Protein AF-0000000085120910 (afdb_homodimer)

InterPro domains:
  IPR002933 Peptidase M20 [PF01546] (67-345)
  IPR010175 [LysW]-lysine/[LysW]-ornithine hydrolase [MF_01120] (9-348)
  IPR010175 [LysW]-lysine/[LysW]-ornithine hydrolase [TIGR01902] (14-349)
  IPR011650 Peptidase M20, dimerisation domain [PF07687] (157-249)
  IPR036264 Bacterial exopeptidase dimerisation domain [SSF55031] (159-253)
  IPR050072 Peptidase M20A family, bacterial cell wall biosynthesis [PTHR43808] (8-349)

Nearest PDB structures (foldseek):
  5xoy-assembly1_B-2  TM=9.278E-01  e=2.237E-38  Thermus thermophilus HB27
  5xoy-assembly1_A-2  TM=8.920E-01  e=1.600E-37  Thermus thermophilus HB27
  4q7a-assembly1_D-2  TM=8.945E-01  e=6.447E-36  Sphaerobacter thermophilus DSM 20745
  4q7a-assembly1_A  TM=8.247E-01  e=3.552E-36  Sphaerobacter thermophilus DSM 20745
  7lji-assembly1_B-2  TM=8.321E-01  e=4.551E-25  Sphingomonas sp. KT-1

Organism: Pyrolobus fumarii (strain DSM 11204 / 1A) (NCBI:txid694429)

Secondary structure (DSSP, 8-state):
---PPPPHHHHHHHHHHHHHS--BTT-GGGGHHHHHHHHHHTT-EEEE-TTS-EEEEE-SSSSEEEEEEE--B-S-----EEETTEEESTTIIIIIHHHHHHHHHHHH--SSSEEEEEEES-TTTT-HHHHHHHHHT---SEEEEE--STTTEEEEEE-EE--EEEEEE--B-BTT-GGG-B-HHHHHHHHHHHHHHH---STTS-EEEEEEEEE-S-TTB--SEEEEEEEEEE-TT--HHHHHHHHHTT--TTEEEEE---B--EE--TTSHHHHHHHHHHHHTT---EEEEESS--THHHHTTT-SEEEEE-SS-GGGTTSTT-EEEHHHHHHHHHHHHHHHHHHHHHHHHHHHHH-/---PPPPHHHHHHHHHHHHHS--BTT-GGGGHHHHHHHHHHTT-EEEE-TTS-EEEEE-SSSSEEEEEEE--B-S-----EEETTEEESTTIIIIIHHHHHHHHHHHH--SSSEEEEEEES-TTTT-HHHHHHHHHT---SEEEEE--STTTEEEEEE-EE--EEEEEE--B-BTT-GGG-B-HHHHHHHHHHHHHHH---STTS-EEEEEEEEE-S-TTB--SEEEEEEEEEE-TT--HHHHHHHHHTT--TTEEEEE---B--EE--TTSHHHHHHHHHHHHTT---EEEEESS--THHHHTTT-SEEEEE-SS-GGGTTSTT-EEEHHHHHHHHHHHHHHHHHHHHHHHHHHHHH-

Structure (mmCIF, N/CA/C/O backbone):
data_AF-0000000085120910-model_v1
#
loop_
_entity.id
_entity.type
_entity.pdbx_description
1 polymer Putative
#
loop_
_atom_site.group_PDB
_atom_site.id
_atom_site.type_symbol
_atom_site.label_atom_id
_atom_site.label_alt_id
_atom_site.label_comp_id
_atom_site.label_asym_id
_atom_site.label_entity_id
_atom_site.label_seq_id
_atom_site.pdbx_PDB_ins_code
_atom_site.Cartn_x
_atom_site.Cartn_y
_atom_site.Cartn_z
_atom_site.occupancy
_atom_site.B_iso_or_equiv
_atom_site.auth_seq_id
_atom_site.auth_comp_id
_atom_site.auth_asym_id
_atom_site.auth_atom_id
_atom_site.pdbx_PDB_model_num
ATOM 1 N N . MET A 1 1 ? 1.764 51.719 32.688 1 37.03 1 MET A N 1
ATOM 2 C CA . MET A 1 1 ? 3.209 51.531 32.562 1 37.03 1 MET A CA 1
ATOM 3 C C . MET A 1 1 ? 3.551 50.188 31.906 1 37.03 1 MET A C 1
ATOM 5 O O . MET A 1 1 ? 3.109 49.156 32.375 1 37.03 1 MET A O 1
ATOM 9 N N . GLU A 1 2 ? 3.812 50.156 30.609 1 49.56 2 GLU A N 1
ATOM 10 C CA . GLU A 1 2 ? 4.207 48.969 29.875 1 49.56 2 GLU A CA 1
ATOM 11 C C . GLU A 1 2 ? 5.336 48.219 30.594 1 49.56 2 GLU A C 1
ATOM 13 O O . GLU A 1 2 ? 6.305 48.844 31.031 1 49.56 2 GLU A O 1
ATOM 18 N N . ALA A 1 3 ? 4.969 47.125 31.328 1 63.88 3 ALA A N 1
ATOM 19 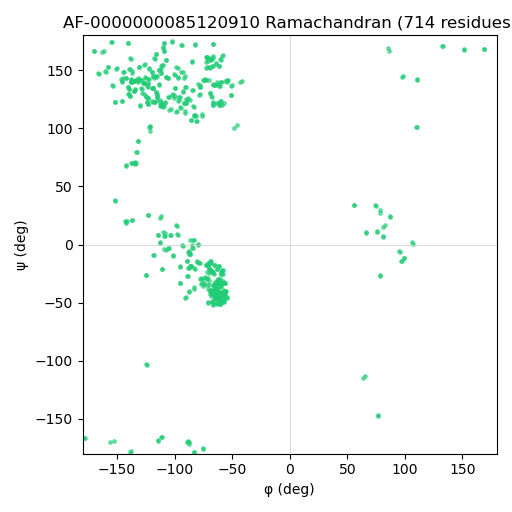C CA . ALA A 1 3 ? 6 46.312 31.984 1 63.88 3 ALA A CA 1
ATOM 20 C C . ALA A 1 3 ? 7.211 46.125 31.062 1 63.88 3 ALA A C 1
ATOM 22 O O . ALA A 1 3 ? 7.09 46.219 29.844 1 63.88 3 ALA A O 1
ATOM 23 N N . ARG A 1 4 ? 8.328 46.156 31.5 1 81.31 4 ARG A N 1
ATOM 24 C CA . ARG A 1 4 ? 9.617 46.062 30.828 1 81.31 4 ARG A CA 1
ATOM 25 C C . ARG A 1 4 ? 9.742 44.75 30.047 1 81.31 4 ARG A C 1
ATOM 27 O O . ARG A 1 4 ? 9.453 43.688 30.594 1 81.31 4 ARG A O 1
ATOM 34 N N . LEU A 1 5 ? 9.93 44.906 28.766 1 91.5 5 LEU A N 1
ATOM 35 C CA . LEU A 1 5 ? 10.203 43.75 27.906 1 91.5 5 LEU A CA 1
ATOM 36 C C . LEU A 1 5 ? 11.375 42.938 28.438 1 91.5 5 LEU A C 1
ATOM 38 O O . LEU A 1 5 ? 12.336 43.5 28.969 1 91.5 5 LEU A O 1
ATOM 42 N N . PRO A 1 6 ? 11.273 41.688 28.344 1 94.56 6 PRO A N 1
ATOM 43 C CA . PRO A 1 6 ? 12.406 40.875 28.781 1 94.56 6 PRO A CA 1
ATOM 44 C C . PRO A 1 6 ? 13.656 41.094 27.938 1 94.56 6 PRO A C 1
ATOM 46 O O . PRO A 1 6 ? 13.562 41.5 26.766 1 94.56 6 PRO A O 1
ATOM 49 N N . SER A 1 7 ? 14.828 40.812 28.547 1 96.44 7 SER A N 1
ATOM 50 C CA . SER A 1 7 ? 16.078 40.875 27.781 1 96.44 7 SER A CA 1
ATOM 51 C C . SER A 1 7 ? 16.188 39.719 26.812 1 96.44 7 SER A C 1
ATOM 53 O O . SER A 1 7 ? 15.477 38.719 26.953 1 96.44 7 SER A O 1
ATOM 55 N N . LEU A 1 8 ? 17.047 39.875 25.844 1 97.62 8 LEU A N 1
ATOM 56 C CA . LEU A 1 8 ? 17.266 38.781 24.891 1 97.62 8 LEU A CA 1
ATOM 57 C C . LEU A 1 8 ? 17.75 37.531 25.594 1 97.62 8 LEU A C 1
ATOM 59 O O . LEU A 1 8 ? 17.375 36.406 25.219 1 97.62 8 LEU A O 1
ATOM 63 N N . GLU A 1 9 ? 18.547 37.719 26.625 1 97.62 9 GLU A N 1
ATOM 64 C CA . GLU A 1 9 ? 19.062 36.594 27.391 1 97.62 9 GLU A CA 1
ATOM 65 C C . GLU A 1 9 ? 17.922 35.844 28.094 1 97.62 9 GLU A C 1
ATOM 67 O O . GLU A 1 9 ? 17.938 34.594 28.141 1 97.62 9 GLU A O 1
ATOM 72 N N . ARG A 1 10 ? 17.062 36.594 28.594 1 97.75 10 ARG A N 1
ATOM 73 C CA . ARG A 1 10 ? 15.938 36 29.297 1 97.75 10 ARG A CA 1
ATOM 74 C C . ARG A 1 10 ? 15.008 35.281 28.328 1 97.75 10 ARG A C 1
ATOM 76 O O . ARG A 1 10 ? 14.477 34.219 28.641 1 97.75 10 ARG A O 1
ATOM 83 N N . ILE A 1 11 ? 14.789 35.875 27.188 1 98.5 11 ILE A N 1
ATOM 84 C CA . ILE A 1 11 ? 13.969 35.25 26.156 1 98.5 11 ILE A CA 1
ATOM 85 C C . ILE A 1 11 ? 14.602 33.906 25.719 1 98.5 11 ILE A C 1
ATOM 87 O O . ILE A 1 11 ? 13.906 32.906 25.578 1 98.5 11 ILE A O 1
ATOM 91 N N . VAL A 1 12 ? 15.883 33.906 25.547 1 98.69 12 VAL A N 1
ATOM 92 C CA . VAL A 1 12 ? 16.609 32.688 25.172 1 98.69 12 VAL A CA 1
ATOM 93 C C . VAL A 1 12 ? 16.406 31.609 26.25 1 98.69 12 VAL A C 1
ATOM 95 O O . VAL A 1 12 ? 16.172 30.453 25.938 1 98.69 12 VAL A O 1
ATOM 98 N N . GLU A 1 13 ? 16.5 32 27.422 1 98.56 13 GLU A N 1
ATOM 99 C CA . GLU A 1 13 ? 16.359 31.078 28.547 1 98.56 13 GLU A CA 1
ATOM 100 C C . GLU A 1 13 ? 14.961 30.469 28.578 1 98.56 13 GLU A C 1
ATOM 102 O O . GLU A 1 13 ? 14.805 29.25 28.734 1 98.56 13 GLU A O 1
ATOM 107 N N . HIS A 1 14 ? 13.945 31.312 28.5 1 98.62 14 HIS A N 1
ATOM 108 C CA . HIS A 1 14 ? 12.57 30.828 28.5 1 98.62 14 HIS A CA 1
ATOM 109 C C . HIS A 1 14 ? 12.312 29.891 27.312 1 98.62 14 HIS A C 1
ATOM 111 O O . HIS A 1 14 ? 11.711 28.828 27.484 1 98.62 14 HIS A O 1
ATOM 117 N N . LEU A 1 15 ? 12.789 30.328 26.172 1 98.5 15 LEU A N 1
ATOM 118 C CA . LEU A 1 15 ? 12.594 29.547 24.969 1 98.5 15 LEU A CA 1
ATOM 119 C C . LEU A 1 15 ? 13.305 28.203 25.078 1 98.5 15 LEU A C 1
ATOM 121 O O . LEU A 1 15 ? 12.75 27.156 24.719 1 98.5 15 LEU A O 1
ATOM 125 N N . ARG A 1 16 ? 14.516 28.203 25.531 1 98.62 16 ARG A N 1
ATOM 126 C CA . ARG A 1 16 ? 15.281 26.969 25.719 1 98.62 16 ARG A CA 1
ATOM 127 C C . ARG A 1 16 ? 14.555 26.016 26.656 1 98.62 16 ARG A C 1
ATOM 129 O O . ARG A 1 16 ? 14.438 24.828 26.359 1 98.62 16 ARG A O 1
ATOM 136 N N . ARG A 1 17 ? 14.094 26.516 27.75 1 98.56 17 ARG A N 1
ATOM 137 C CA . ARG A 1 17 ? 13.398 25.688 28.719 1 98.56 17 ARG A CA 1
ATOM 138 C C . ARG A 1 17 ? 12.141 25.062 28.125 1 98.56 17 ARG A C 1
ATOM 140 O O . ARG A 1 17 ? 11.836 23.891 28.375 1 98.56 17 ARG A O 1
ATOM 147 N N . LEU A 1 18 ? 11.43 25.812 27.359 1 98.62 18 LEU A N 1
ATOM 148 C CA . LEU A 1 18 ? 10.227 25.312 26.719 1 98.62 18 LEU A CA 1
ATOM 149 C C . LEU A 1 18 ? 10.562 24.25 25.672 1 98.62 18 LEU A C 1
ATOM 151 O O . LEU A 1 18 ? 9.875 23.234 25.578 1 98.62 18 LEU A O 1
ATOM 155 N N . VAL A 1 19 ? 11.609 24.469 24.906 1 98.5 19 VAL A N 1
ATOM 156 C CA . VAL A 1 19 ? 11.984 23.594 23.812 1 98.5 19 VAL A CA 1
ATOM 157 C C . VAL A 1 19 ? 12.578 22.297 24.375 1 98.5 19 VAL A C 1
ATOM 159 O O . VAL A 1 19 ? 12.414 21.234 23.766 1 98.5 19 VAL A O 1
ATOM 162 N N . GLU A 1 20 ? 13.156 22.344 25.484 1 98.38 20 GLU A N 1
ATOM 163 C CA . GLU A 1 20 ? 13.758 21.172 26.125 1 98.38 20 GLU A CA 1
ATOM 164 C C . GLU A 1 20 ? 12.688 20.172 26.562 1 98.38 20 GLU A C 1
ATOM 166 O O . GLU A 1 20 ? 12.977 18.984 26.75 1 98.38 20 GLU A O 1
ATOM 171 N N . VAL A 1 21 ? 11.469 20.625 26.734 1 98.19 21 VAL A N 1
ATOM 172 C CA . VAL A 1 21 ? 10.367 19.75 27.109 1 98.19 21 VAL A CA 1
ATOM 173 C C . VAL A 1 21 ? 9.805 19.062 25.859 1 98.19 21 VAL A C 1
ATOM 175 O O . VAL A 1 21 ? 9.195 19.719 25.016 1 98.19 21 VAL A O 1
ATOM 178 N N . TYR A 1 22 ? 10.031 17.812 25.781 1 97.31 22 TYR A N 1
ATOM 179 C CA . TYR A 1 22 ? 9.422 17.047 24.688 1 97.31 22 TYR A CA 1
ATOM 180 C C . TYR A 1 22 ? 7.941 16.797 24.969 1 97.31 22 TYR A C 1
ATOM 182 O O . TYR A 1 22 ? 7.59 16.047 25.875 1 97.31 22 TYR A O 1
ATOM 190 N N . ALA A 1 23 ? 7.082 17.422 24.172 1 97.38 23 ALA A N 1
ATOM 191 C CA . ALA A 1 23 ? 5.645 17.359 24.438 1 97.38 23 ALA A CA 1
ATOM 192 C C . ALA A 1 23 ? 4.859 17.156 23.141 1 97.38 23 ALA A C 1
ATOM 194 O O . ALA A 1 23 ? 4.113 18.047 22.719 1 97.38 23 ALA A O 1
ATOM 195 N N . PRO A 1 24 ? 4.961 15.961 22.531 1 95.81 24 PRO A N 1
ATOM 196 C CA . PRO A 1 24 ? 4.098 15.688 21.391 1 95.81 24 PRO A CA 1
ATOM 197 C C . PRO A 1 24 ? 2.623 15.594 21.766 1 95.81 24 PRO A C 1
ATOM 199 O O . PRO A 1 24 ? 2.277 15.672 22.938 1 95.81 24 PRO A O 1
ATOM 202 N N . THR A 1 25 ? 1.798 15.5 20.797 1 95.12 25 THR A N 1
ATOM 203 C CA . THR A 1 25 ? 0.36 15.453 21.031 1 95.12 25 THR A CA 1
ATOM 204 C C . THR A 1 25 ? 0.02 14.391 22.062 1 95.12 25 THR A C 1
ATOM 206 O O . THR A 1 25 ? 0.445 13.234 21.953 1 95.12 25 THR A O 1
ATOM 209 N N . GLY A 1 26 ? -0.674 14.773 22.984 1 96 26 GLY A N 1
ATOM 210 C CA . GLY A 1 26 ? -1.078 13.875 24.047 1 96 26 GLY A CA 1
ATOM 211 C C . GLY A 1 26 ? -0.222 14 25.297 1 96 26 GLY A C 1
ATOM 212 O O . GLY A 1 26 ? -0.583 13.484 26.359 1 96 26 GLY A O 1
ATOM 213 N N . GLU A 1 27 ? 0.884 14.695 25.203 1 97.5 27 GLU A N 1
ATOM 214 C CA . GLU A 1 27 ? 1.797 14.82 26.328 1 97.5 27 GLU A CA 1
ATOM 215 C C . GLU A 1 27 ? 2.031 16.297 26.688 1 97.5 27 GLU A C 1
ATOM 217 O O . GLU A 1 27 ? 3.078 16.641 27.234 1 97.5 27 GLU A O 1
ATOM 222 N N . GLU A 1 28 ? 1.157 17.125 26.391 1 98.06 28 GLU A N 1
ATOM 223 C CA . GLU A 1 28 ? 1.315 18.562 26.531 1 98.06 28 GLU A CA 1
ATOM 224 C C . GLU A 1 28 ? 1.41 18.969 28 1 98.06 28 GLU A C 1
ATOM 226 O O . GLU A 1 28 ? 1.963 20.016 28.328 1 98.06 28 GLU A O 1
ATOM 231 N N . GLU A 1 29 ? 0.868 18.125 28.875 1 97.62 29 GLU A N 1
ATOM 232 C CA . GLU A 1 29 ? 0.876 18.422 30.297 1 97.62 29 GLU A CA 1
ATOM 233 C C . GLU A 1 29 ? 2.299 18.609 30.812 1 97.62 29 GLU A C 1
ATOM 235 O O . GLU A 1 29 ? 2.518 19.297 31.828 1 97.62 29 GLU A O 1
ATOM 240 N N . ARG A 1 30 ? 3.238 18.078 30.109 1 98.31 30 ARG A N 1
ATOM 241 C CA . ARG A 1 30 ? 4.645 18.141 30.5 1 98.31 30 ARG A CA 1
ATOM 242 C C . ARG A 1 30 ? 5.145 19.594 30.469 1 98.31 30 ARG A C 1
ATOM 244 O O . ARG A 1 30 ? 6.145 19.922 31.109 1 98.31 30 ARG A O 1
ATOM 251 N N . LEU A 1 31 ? 4.43 20.438 29.797 1 98.44 31 LEU A N 1
ATOM 252 C CA . LEU A 1 31 ? 4.863 21.828 29.609 1 98.44 31 LEU A CA 1
ATOM 253 C C . LEU A 1 31 ? 4.422 22.688 30.781 1 98.44 31 LEU A C 1
ATOM 255 O O . LEU A 1 31 ? 4.957 23.781 30.984 1 98.44 31 LEU A O 1
ATOM 259 N N . HIS A 1 32 ? 3.459 22.281 31.578 1 98.19 32 HIS A N 1
ATOM 260 C CA . HIS A 1 32 ? 2.77 23.141 32.531 1 98.19 32 HIS A CA 1
ATOM 261 C C . HIS A 1 32 ? 3.725 23.641 33.625 1 98.19 32 HIS A C 1
ATOM 263 O O . HIS A 1 32 ? 3.676 24.812 34 1 98.19 32 HIS A O 1
ATOM 269 N N . PRO A 1 33 ? 4.633 22.766 34.094 1 98.25 33 PRO A N 1
ATOM 270 C CA . PRO A 1 33 ? 5.543 23.281 35.125 1 98.25 33 PRO A CA 1
ATOM 271 C C . PRO A 1 33 ? 6.383 24.453 34.656 1 98.25 33 PRO A C 1
ATOM 273 O O . PRO A 1 33 ? 6.496 25.469 35.344 1 98.25 33 PRO A O 1
ATOM 276 N N . VAL A 1 34 ? 6.914 24.375 33.469 1 98.5 34 VAL A N 1
ATOM 277 C CA . VAL A 1 34 ? 7.762 25.422 32.906 1 98.5 34 VAL A CA 1
ATOM 278 C C . VAL A 1 34 ? 6.922 26.672 32.625 1 98.5 34 VAL A C 1
ATOM 280 O O . VAL A 1 34 ? 7.332 27.797 32.938 1 98.5 34 VAL A O 1
ATOM 283 N N . LEU A 1 35 ? 5.77 26.484 32.062 1 98.44 35 LEU A N 1
ATOM 284 C CA . LEU A 1 35 ? 4.883 27.594 31.734 1 98.44 35 LEU A CA 1
ATOM 285 C C . LEU A 1 35 ? 4.41 28.312 33 1 98.44 35 LEU A C 1
ATOM 287 O O . LEU A 1 35 ? 4.301 29.547 33 1 98.44 35 LEU A O 1
ATOM 291 N N . ARG A 1 36 ? 4.086 27.578 34 1 97.5 36 ARG A N 1
ATOM 292 C CA . ARG A 1 36 ? 3.668 28.172 35.25 1 97.5 36 ARG A CA 1
ATOM 293 C C . ARG A 1 36 ? 4.773 29.031 35.844 1 97.5 36 ARG A C 1
ATOM 295 O O . ARG A 1 36 ? 4.508 30.125 36.344 1 97.5 36 ARG A O 1
ATOM 302 N N . GLU A 1 37 ? 5.957 28.578 35.812 1 98 37 GLU A N 1
ATOM 303 C CA . GLU A 1 37 ? 7.094 29.344 36.312 1 98 37 GLU A CA 1
ATOM 304 C C . GLU A 1 37 ? 7.266 30.641 35.531 1 98 37 GLU A C 1
ATOM 306 O O . GLU A 1 37 ? 7.516 31.703 36.125 1 98 37 GLU A O 1
ATOM 311 N N . ILE A 1 38 ? 7.184 30.562 34.219 1 97.38 38 ILE A N 1
ATOM 312 C CA . ILE A 1 38 ? 7.309 31.75 33.375 1 97.38 38 ILE A CA 1
ATOM 313 C C . ILE A 1 38 ? 6.188 32.719 33.719 1 97.38 38 ILE A C 1
ATOM 315 O O . ILE A 1 38 ? 6.43 33.938 33.875 1 97.38 38 ILE A O 1
ATOM 319 N N . ALA A 1 39 ? 4.961 32.25 33.844 1 96.44 39 ALA A N 1
ATOM 320 C CA . ALA A 1 39 ? 3.818 33.062 34.188 1 96.44 39 ALA A CA 1
ATOM 321 C C . ALA A 1 39 ? 4.043 33.781 35.531 1 96.44 39 ALA A C 1
ATOM 323 O O . ALA A 1 39 ? 3.752 34.969 35.688 1 96.44 39 ALA A O 1
ATOM 324 N N . GLU A 1 40 ? 4.547 33.031 36.469 1 95.81 40 GLU A N 1
ATOM 325 C CA . GLU A 1 40 ? 4.832 33.594 37.781 1 95.81 40 GLU A CA 1
ATOM 326 C C . GLU A 1 40 ? 5.871 34.688 37.719 1 95.81 40 GLU A C 1
ATOM 328 O O . GLU A 1 40 ? 5.723 35.75 38.344 1 95.81 40 GLU A O 1
ATOM 333 N N . GLU A 1 41 ? 6.855 34.469 37 1 95.75 41 GLU A N 1
ATOM 334 C CA . GLU A 1 41 ? 7.898 35.469 36.812 1 95.75 41 GLU A CA 1
ATOM 335 C C . GLU A 1 41 ? 7.328 36.75 36.188 1 95.75 41 GLU A C 1
ATOM 337 O O . GLU A 1 41 ? 7.812 37.844 36.469 1 95.75 41 GLU A O 1
ATOM 342 N N . LEU A 1 42 ? 6.348 36.562 35.375 1 94.06 42 LEU A N 1
ATOM 343 C CA . LEU A 1 42 ? 5.742 37.688 34.688 1 94.06 42 LEU A CA 1
ATOM 344 C C . LEU A 1 42 ? 4.637 38.312 35.531 1 94.06 42 LEU A C 1
ATOM 346 O O . LEU A 1 42 ? 4.047 39.344 35.156 1 94.06 42 LEU A O 1
ATOM 350 N N . GLY A 1 43 ? 4.301 37.719 36.656 1 92.56 43 GLY A N 1
ATOM 351 C CA . GLY A 1 43 ? 3.283 38.25 37.531 1 92.56 43 GLY A CA 1
ATOM 352 C C . GLY A 1 43 ? 1.869 37.969 37.062 1 92.56 43 GLY A C 1
ATOM 353 O O . GLY A 1 43 ? 0.974 38.812 37.281 1 92.56 43 GLY A O 1
ATOM 354 N N . ALA A 1 44 ? 1.68 36.938 36.344 1 92.06 44 ALA A N 1
ATOM 355 C CA . ALA A 1 44 ? 0.366 36.656 35.781 1 92.06 44 ALA A CA 1
ATOM 356 C C . ALA A 1 44 ? -0.226 35.406 36.438 1 92.06 44 ALA A C 1
ATOM 358 O O . ALA A 1 44 ? 0.505 34.469 36.781 1 92.06 44 ALA A O 1
ATOM 359 N N . ASP A 1 45 ? -1.518 35.312 36.469 1 90.56 45 ASP A N 1
ATOM 360 C CA . ASP A 1 45 ? -2.215 34.125 36.938 1 90.56 45 ASP A CA 1
ATOM 361 C C . ASP A 1 45 ? -2.256 33.062 35.875 1 90.56 45 ASP A C 1
ATOM 363 O O . ASP A 1 45 ? -2.451 33.344 34.688 1 90.56 45 ASP A O 1
ATOM 367 N N . TYR A 1 46 ? -2.035 31.906 36.312 1 94.94 46 TYR A N 1
ATOM 368 C CA . TYR A 1 46 ? -1.971 30.734 35.438 1 94.94 46 TYR A CA 1
ATOM 369 C C . TYR A 1 46 ? -3.176 29.828 35.656 1 94.94 46 TYR A C 1
ATOM 371 O O . TYR A 1 46 ? -3.363 29.281 36.75 1 94.94 46 TYR A O 1
ATOM 379 N N . VAL A 1 47 ? -3.994 29.625 34.594 1 95.88 47 VAL A N 1
ATOM 380 C CA . VAL A 1 47 ? -5.188 28.797 34.688 1 95.88 47 VAL A CA 1
ATOM 381 C C . VAL A 1 47 ? -5.125 27.672 33.656 1 95.88 47 VAL A C 1
ATOM 383 O O . VAL A 1 47 ? -4.719 27.891 32.5 1 95.88 47 VAL A O 1
ATOM 386 N N . ILE A 1 48 ? -5.492 26.469 34.125 1 97.44 48 ILE A N 1
ATOM 387 C CA . ILE A 1 48 ? -5.574 25.297 33.25 1 97.44 48 ILE A CA 1
ATOM 388 C C . ILE A 1 48 ? -7.02 24.812 33.156 1 97.44 48 ILE A C 1
ATOM 390 O O . ILE A 1 48 ? -7.703 24.719 34.188 1 97.44 48 ILE A O 1
ATOM 394 N N . ASP A 1 49 ? -7.5 24.641 31.984 1 96.5 49 ASP A N 1
ATOM 395 C CA . ASP A 1 49 ? -8.875 24.172 31.891 1 96.5 49 ASP A CA 1
ATOM 396 C C . ASP A 1 49 ? -8.945 22.641 31.891 1 96.5 49 ASP A C 1
ATOM 398 O O . ASP A 1 49 ? -7.941 21.969 32.156 1 96.5 49 ASP A O 1
ATOM 402 N N . GLU A 1 50 ? -10.117 22.062 31.609 1 96.25 50 GLU A N 1
ATOM 403 C CA . GLU A 1 50 ? -10.422 20.656 31.797 1 96.25 50 GLU A CA 1
ATOM 404 C C . GLU A 1 50 ? -9.656 19.781 30.797 1 96.25 50 GLU A C 1
ATOM 406 O O . GLU A 1 50 ? -9.367 18.625 31.078 1 96.25 50 GLU A O 1
ATOM 411 N N . VAL A 1 51 ? -9.281 20.344 29.672 1 97.44 51 VAL A N 1
ATOM 412 C CA . VAL A 1 51 ? -8.68 19.516 28.641 1 97.44 51 VAL A CA 1
ATOM 413 C C . VAL A 1 51 ? -7.18 19.766 28.578 1 97.44 51 VAL A C 1
ATOM 415 O O . VAL A 1 51 ? -6.469 19.125 27.797 1 97.44 51 VAL A O 1
ATOM 418 N N . GLY A 1 52 ? -6.695 20.703 29.391 1 98 52 GLY A N 1
ATOM 419 C CA . GLY A 1 52 ? -5.258 20.922 29.484 1 98 52 GLY A CA 1
ATOM 420 C C . GLY A 1 52 ? -4.805 22.188 28.797 1 98 52 GLY A C 1
ATOM 421 O O . GLY A 1 52 ? -3.609 22.484 28.734 1 98 52 GLY A O 1
ATOM 422 N N . ASN A 1 53 ? -5.707 22.969 28.234 1 98.44 53 ASN A N 1
ATOM 423 C CA . ASN A 1 53 ? -5.336 24.312 27.781 1 98.44 53 ASN A CA 1
ATOM 424 C C . ASN A 1 53 ? -4.863 25.172 28.953 1 98.44 53 ASN A C 1
ATOM 426 O O . ASN A 1 53 ? -5.309 24.984 30.094 1 98.44 53 ASN A O 1
ATOM 430 N N . PHE A 1 54 ? -4.062 26.125 28.703 1 97.81 54 PHE A N 1
ATOM 431 C CA . PHE A 1 54 ? -3.725 27.078 29.766 1 97.81 54 PHE A CA 1
ATOM 432 C C . PHE A 1 54 ? -3.867 28.516 29.281 1 97.81 54 PHE A C 1
ATOM 434 O O . PHE A 1 54 ? -3.727 28.781 28.094 1 97.81 54 PHE A O 1
ATOM 441 N N . PHE A 1 55 ? -4.148 29.406 30.203 1 97.75 55 PHE A N 1
ATOM 442 C CA . PHE A 1 55 ? -4.223 30.828 29.906 1 97.75 55 PHE A CA 1
ATOM 443 C C . PHE A 1 55 ? -3.693 31.656 31.078 1 97.75 55 PHE A C 1
ATOM 445 O O . PHE A 1 55 ? -3.789 31.234 32.219 1 97.75 55 PHE A O 1
ATOM 452 N N . ILE A 1 56 ? -3.152 32.719 30.719 1 97.19 56 ILE A N 1
ATOM 453 C CA . ILE A 1 56 ? -2.941 33.844 31.656 1 97.19 56 ILE A CA 1
ATOM 454 C C . ILE A 1 56 ? -3.848 35 31.281 1 97.19 56 ILE A C 1
ATOM 456 O O . ILE A 1 56 ? -4.25 35.125 30.125 1 97.19 56 ILE A O 1
ATOM 460 N N . VAL A 1 57 ? -4.168 35.812 32.25 1 93.69 57 VAL A N 1
ATOM 461 C CA . VAL A 1 57 ? -5.121 36.875 31.969 1 93.69 57 VAL A CA 1
ATOM 462 C C . VAL A 1 57 ? -4.605 38.188 32.562 1 93.69 57 VAL A C 1
ATOM 464 O O . VAL A 1 57 ? -4.066 38.219 33.656 1 93.69 57 VAL A O 1
ATOM 467 N N . SER A 1 58 ? -4.684 39.188 31.75 1 91.94 58 SER A N 1
ATOM 468 C CA . SER A 1 58 ? -4.391 40.531 32.188 1 91.94 58 SER A CA 1
ATOM 469 C C . SER A 1 58 ? -5.531 41.5 31.859 1 91.94 58 SER A C 1
ATOM 471 O O . SER A 1 58 ? -6.125 41.406 30.781 1 91.94 58 SER A O 1
ATOM 473 N N . GLY A 1 59 ? -5.809 42.375 32.812 1 88.62 59 GLY A N 1
ATOM 474 C CA . GLY A 1 59 ? -6.871 43.344 32.594 1 88.62 59 GLY A CA 1
ATOM 475 C C . GLY A 1 59 ? -8.242 42.812 32.969 1 88.62 59 GLY A C 1
ATOM 476 O O . GLY A 1 59 ? -8.391 41.625 33.312 1 88.62 59 GLY A O 1
ATOM 477 N N . ASP A 1 60 ? -9.227 43.719 33.062 1 88.31 60 ASP A N 1
ATOM 478 C CA . ASP A 1 60 ? -10.578 43.344 33.438 1 88.31 60 ASP A CA 1
ATOM 479 C C . ASP A 1 60 ? -11.625 44.125 32.656 1 88.31 60 ASP A C 1
ATOM 481 O O . ASP A 1 60 ? -12.797 44.156 33.031 1 88.31 60 ASP A O 1
ATOM 485 N N . GLY A 1 61 ? -11.227 44.625 31.609 1 89.69 61 GLY A N 1
ATOM 486 C CA . GLY A 1 61 ? -12.156 45.438 30.828 1 89.69 61 GLY A CA 1
ATOM 487 C C . GLY A 1 61 ? -12.539 44.781 29.516 1 89.69 61 GLY A C 1
ATOM 488 O O . GLY A 1 61 ? -12.445 43.562 29.375 1 89.69 61 GLY A O 1
ATOM 489 N N . HIS A 1 62 ? -13.164 45.688 28.609 1 91.88 62 HIS A N 1
ATOM 490 C CA . HIS A 1 62 ? -13.555 45.281 27.266 1 91.88 62 HIS A CA 1
ATOM 491 C C . HIS A 1 62 ? -12.773 46.062 26.219 1 91.88 62 HIS A C 1
ATOM 493 O O . HIS A 1 62 ? -12.398 47.219 26.422 1 91.88 62 HIS A O 1
ATOM 499 N N . PRO A 1 63 ? -12.5 45.375 25.188 1 95.12 63 PRO A N 1
ATOM 500 C CA . PRO A 1 63 ? -12.875 44.031 24.688 1 95.12 63 PRO A CA 1
ATOM 501 C C . PRO A 1 63 ? -12.031 42.906 25.297 1 95.12 63 PRO A C 1
ATOM 503 O O . PRO A 1 63 ? -11.094 43.188 26.047 1 95.12 63 PRO A O 1
ATOM 506 N N . ASN A 1 64 ? -12.461 41.688 24.984 1 95.12 64 ASN A N 1
ATOM 507 C CA . ASN A 1 64 ? -11.688 40.5 25.281 1 95.12 64 ASN A CA 1
ATOM 508 C C . ASN A 1 64 ? -10.836 40.062 24.078 1 95.12 64 ASN A C 1
ATOM 510 O O . ASN A 1 64 ? -11.367 39.75 23.016 1 95.12 64 ASN A O 1
ATOM 514 N N . ILE A 1 65 ? -9.57 40.062 24.266 1 97.19 65 ILE A N 1
ATOM 515 C CA . ILE A 1 65 ? -8.602 39.688 23.25 1 97.19 65 ILE A CA 1
ATOM 516 C C . ILE A 1 65 ? -7.867 38.438 23.672 1 97.19 65 ILE A C 1
ATOM 518 O O . ILE A 1 65 ? -7.293 38.375 24.766 1 97.19 65 ILE A O 1
ATOM 522 N N . VAL A 1 66 ? -7.918 37.406 22.797 1 98.06 66 VAL A N 1
ATOM 523 C CA . VAL A 1 66 ? -7.262 36.156 23.125 1 98.06 66 VAL A CA 1
ATOM 524 C C . VAL A 1 66 ? -6.066 35.938 22.188 1 98.06 66 VAL A C 1
ATOM 526 O O . VAL A 1 66 ? -6.215 35.969 20.969 1 98.06 66 VAL A O 1
ATOM 529 N N . LEU A 1 67 ? -4.906 35.844 22.75 1 98.75 67 LEU A N 1
ATOM 530 C CA . LEU A 1 67 ? -3.691 35.375 22.078 1 98.75 67 LEU A CA 1
ATOM 531 C C . LEU A 1 67 ? -3.412 33.906 22.375 1 98.75 67 LEU A C 1
ATOM 533 O O . LEU A 1 67 ? -3.1 33.562 23.516 1 98.75 67 LEU A O 1
ATOM 537 N N . VAL A 1 68 ? -3.486 33.062 21.344 1 98.38 68 VAL A N 1
ATOM 538 C CA . VAL A 1 68 ? -3.42 31.656 21.672 1 98.38 68 VAL A CA 1
ATOM 539 C C . VAL A 1 68 ? -2.58 30.922 20.641 1 98.38 68 VAL A C 1
ATOM 541 O O . VAL A 1 68 ? -2.695 31.172 19.438 1 98.38 68 VAL A O 1
ATOM 544 N N . SER A 1 69 ? -1.645 30.156 21.062 1 98.62 69 SER A N 1
ATOM 545 C CA . SER A 1 69 ? -0.873 29.219 20.266 1 98.62 69 SER A CA 1
ATOM 546 C C . SER A 1 69 ? -1.146 27.781 20.688 1 98.62 69 SER A C 1
ATOM 548 O O . SER A 1 69 ? -2.18 27.484 21.297 1 98.62 69 SER A O 1
ATOM 550 N N . HIS A 1 70 ? -0.344 26.844 20.203 1 98.5 70 HIS A N 1
ATOM 551 C CA . HIS A 1 70 ? -0.598 25.469 20.625 1 98.5 70 HIS A CA 1
ATOM 552 C C . HIS A 1 70 ? 0.589 24.906 21.406 1 98.5 70 HIS A C 1
ATOM 554 O O . HIS A 1 70 ? 1.714 25.391 21.266 1 98.5 70 HIS A O 1
ATOM 560 N N . LEU A 1 71 ? 0.254 23.875 22.141 1 98.5 71 LEU A N 1
ATOM 561 C CA . LEU A 1 71 ? 1.215 23.359 23.109 1 98.5 71 LEU A CA 1
ATOM 562 C C . LEU A 1 71 ? 2.004 22.203 22.531 1 98.5 71 LEU A C 1
ATOM 564 O O . LEU A 1 71 ? 3.172 22 22.875 1 98.5 71 LEU A O 1
ATOM 568 N N . ASP A 1 72 ? 1.363 21.453 21.688 1 97.25 72 ASP A N 1
ATOM 569 C CA . ASP A 1 72 ? 1.966 20.188 21.266 1 97.25 72 ASP A CA 1
ATOM 570 C C . ASP A 1 72 ? 2.926 20.406 20.094 1 97.25 72 ASP A C 1
ATOM 572 O O . ASP A 1 72 ? 2.883 21.453 19.438 1 97.25 72 ASP A O 1
ATOM 576 N N . THR A 1 73 ? 3.854 19.438 19.953 1 95.19 73 THR A N 1
ATOM 577 C CA . THR A 1 73 ? 4.719 19.344 18.781 1 95.19 73 THR A CA 1
ATOM 578 C C . THR A 1 73 ? 4.449 18.062 18.016 1 95.19 73 THR A C 1
ATOM 580 O O . THR A 1 73 ? 3.742 17.172 18.5 1 95.19 73 THR A O 1
ATOM 583 N N . VAL A 1 74 ? 4.922 18.016 16.781 1 90 74 VAL A N 1
ATOM 584 C CA . VAL A 1 74 ? 4.953 16.75 16.078 1 90 74 VAL A CA 1
ATOM 585 C C . VAL A 1 74 ? 5.98 15.812 16.719 1 90 74 VAL A C 1
ATOM 587 O O . VAL A 1 74 ? 6.859 16.266 17.453 1 90 74 VAL A O 1
ATOM 590 N N . PRO A 1 75 ? 5.875 14.562 16.5 1 88.94 75 PRO A N 1
ATOM 591 C CA . PRO A 1 75 ? 6.863 13.641 17.062 1 88.94 75 PRO A CA 1
ATOM 592 C C . PRO A 1 75 ? 8.25 13.82 16.453 1 88.94 75 PRO A C 1
ATOM 594 O O . PRO A 1 75 ? 8.383 14.406 15.383 1 88.94 75 PRO A O 1
ATOM 597 N N . GLY A 1 76 ? 9.305 13.305 17.188 1 90.19 76 GLY A N 1
ATOM 598 C CA . GLY A 1 76 ? 10.68 13.375 16.734 1 90.19 76 GLY A CA 1
ATOM 599 C C . GLY A 1 76 ? 11.531 14.32 17.562 1 90.19 76 GLY A C 1
ATOM 600 O O . GLY A 1 76 ? 11.555 15.531 17.297 1 90.19 76 GLY A O 1
ATOM 601 N N . GLU A 1 77 ? 12.266 13.75 18.406 1 94.12 77 GLU A N 1
ATOM 602 C CA . GLU A 1 77 ? 13.117 14.57 19.266 1 94.12 77 GLU A CA 1
ATOM 603 C C . GLU A 1 77 ? 14.305 15.141 18.5 1 94.12 77 GLU A C 1
ATOM 605 O O . GLU A 1 77 ? 14.789 14.523 17.562 1 94.12 77 GLU A O 1
ATOM 610 N N . LEU A 1 78 ? 14.625 16.344 18.844 1 95.81 78 LEU A N 1
ATOM 611 C CA . LEU A 1 78 ? 15.82 17 18.344 1 95.81 78 LEU A CA 1
ATOM 612 C C . LEU A 1 78 ? 16.688 17.5 19.484 1 95.81 78 LEU A C 1
ATOM 614 O O . LEU A 1 78 ? 16.172 17.953 20.516 1 95.81 78 LEU A O 1
ATOM 618 N N . PRO A 1 79 ? 17.938 17.422 19.281 1 96.88 79 PRO A N 1
ATOM 619 C CA . PRO A 1 79 ? 18.797 18.016 20.297 1 96.88 79 PRO A CA 1
ATOM 620 C C . PRO A 1 79 ? 18.562 19.516 20.453 1 96.88 79 PRO A C 1
ATOM 622 O O . PRO A 1 79 ? 18.469 20.25 19.469 1 96.88 79 PRO A O 1
ATOM 625 N N . VAL A 1 80 ? 18.516 19.906 21.734 1 98.12 80 VAL A N 1
ATOM 626 C CA . VAL A 1 80 ? 18.328 21.328 22 1 98.12 80 VAL A CA 1
ATOM 627 C C . VAL A 1 80 ? 19.688 22.016 22.094 1 98.12 80 VAL A C 1
ATOM 629 O O . VAL A 1 80 ? 20.578 21.547 22.812 1 98.12 80 VAL A O 1
ATOM 632 N N . ARG A 1 81 ? 19.812 23.031 21.281 1 97.69 81 ARG A N 1
ATOM 633 C CA . ARG A 1 81 ? 21.062 23.781 21.281 1 97.69 81 ARG A CA 1
ATOM 634 C C . ARG A 1 81 ? 20.797 25.281 21.219 1 97.69 81 ARG A C 1
ATOM 636 O O . ARG A 1 81 ? 19.75 25.703 20.688 1 97.69 81 ARG A O 1
ATOM 643 N N . VAL A 1 82 ? 21.75 26.031 21.859 1 98.25 82 VAL A N 1
ATOM 644 C CA . VAL A 1 82 ? 21.703 27.484 21.781 1 98.25 82 VAL A CA 1
ATOM 645 C C . VAL A 1 82 ? 22.953 28 21.094 1 98.25 82 VAL A C 1
ATOM 647 O O . VAL A 1 82 ? 24.078 27.688 21.516 1 98.25 82 VAL A O 1
ATOM 650 N N . GLU A 1 83 ? 22.766 28.703 20.062 1 98.25 83 GLU A N 1
ATOM 651 C CA . GLU A 1 83 ? 23.844 29.391 19.359 1 98.25 83 GLU A CA 1
ATOM 652 C C . GLU A 1 83 ? 23.609 30.906 19.297 1 98.25 83 GLU A C 1
ATOM 654 O O . GLU A 1 83 ? 22.906 31.391 18.422 1 98.25 83 GLU A O 1
ATOM 659 N N . GLY A 1 84 ? 24.344 31.641 20.203 1 97.81 84 GLY A N 1
ATOM 660 C CA . GLY A 1 84 ? 23.984 33.062 20.328 1 97.81 84 GLY A CA 1
ATOM 661 C C . GLY A 1 84 ? 22.578 33.281 20.859 1 97.81 84 GLY A C 1
ATOM 662 O O . GLY A 1 84 ? 22.25 32.844 21.953 1 97.81 84 GLY A O 1
ATOM 663 N N . THR A 1 85 ? 21.766 33.844 19.984 1 98.44 85 THR A N 1
ATOM 664 C CA . THR A 1 85 ? 20.375 34.094 20.391 1 98.44 85 THR A CA 1
ATOM 665 C C . THR A 1 85 ? 19.422 33.156 19.688 1 98.44 85 THR A C 1
ATOM 667 O O . THR A 1 85 ? 18.203 33.312 19.734 1 98.44 85 THR A O 1
ATOM 670 N N . THR A 1 86 ? 20.047 32.188 19.031 1 98.56 86 THR A N 1
ATOM 671 C CA . THR A 1 86 ? 19.234 31.219 18.281 1 98.56 86 THR A CA 1
ATOM 672 C C . THR A 1 86 ? 19.047 29.922 19.078 1 98.56 86 THR A C 1
ATOM 674 O O . THR A 1 86 ? 20.031 29.344 19.562 1 98.56 86 THR A O 1
ATOM 677 N N . VAL A 1 87 ? 17.812 29.5 19.234 1 98.69 87 VAL A N 1
ATOM 678 C CA . VAL A 1 87 ? 17.484 28.25 19.922 1 98.69 87 VAL A CA 1
ATOM 679 C C . VAL A 1 87 ? 17.062 27.188 18.922 1 98.69 87 VAL A C 1
ATOM 681 O O . VAL A 1 87 ? 16.172 27.422 18.094 1 98.69 87 VAL A O 1
ATOM 684 N N . TRP A 1 88 ? 17.734 26.047 19.016 1 98.38 88 TRP A N 1
ATOM 685 C CA . TRP A 1 88 ? 17.453 24.906 18.156 1 98.38 88 TRP A CA 1
ATOM 686 C C . TRP A 1 88 ? 16.719 23.812 18.922 1 98.38 88 TRP A C 1
ATOM 688 O O . TRP A 1 88 ? 17.016 23.547 20.078 1 98.38 88 TRP A O 1
ATOM 698 N N . GLY A 1 89 ? 15.781 23.141 18.219 1 98 89 GLY A N 1
ATOM 699 C CA . GLY A 1 89 ? 15.086 22 18.797 1 98 89 GLY A CA 1
ATOM 700 C C . GLY A 1 89 ? 13.688 21.812 18.25 1 98 89 GLY A C 1
ATOM 701 O O . GLY A 1 89 ? 13.141 22.688 17.594 1 98 89 GLY A O 1
ATOM 702 N N . ARG A 1 90 ? 13.156 20.656 18.578 1 97.12 90 ARG A N 1
ATOM 703 C CA . ARG A 1 90 ? 11.781 20.359 18.172 1 97.12 90 ARG A CA 1
ATOM 704 C C . ARG A 1 90 ? 10.797 21.328 18.828 1 97.12 90 ARG A C 1
ATOM 706 O O . ARG A 1 90 ? 10.797 21.484 20.047 1 97.12 90 ARG A O 1
ATOM 713 N N . GLY A 1 91 ? 10.055 22.031 17.984 1 96.94 91 GLY A N 1
ATOM 714 C CA . GLY A 1 91 ? 9.039 22.938 18.5 1 96.94 91 GLY A CA 1
ATOM 715 C C . GLY A 1 91 ? 9.523 24.375 18.641 1 96.94 91 GLY A C 1
ATOM 716 O O . GLY A 1 91 ? 8.734 25.266 18.922 1 96.94 91 GLY A O 1
ATOM 717 N N . ALA A 1 92 ? 10.789 24.594 18.391 1 98.31 92 ALA A N 1
ATOM 718 C CA . ALA A 1 92 ? 11.305 25.953 18.516 1 98.31 92 ALA A CA 1
ATOM 719 C C . ALA A 1 92 ? 10.492 26.922 17.656 1 98.31 92 ALA A C 1
ATOM 721 O O . ALA A 1 92 ? 10.055 27.969 18.125 1 98.31 92 ALA A O 1
ATOM 722 N N . VAL A 1 93 ? 10.258 26.5 16.469 1 97.12 93 VAL A N 1
ATOM 723 C CA . VAL A 1 93 ? 9.508 27.312 15.508 1 97.12 93 VAL A CA 1
ATOM 724 C C . VAL A 1 93 ? 8.016 27.062 15.664 1 97.12 93 VAL A C 1
ATOM 726 O O . VAL A 1 93 ? 7.223 28 15.766 1 97.12 93 VAL A O 1
ATOM 729 N N . ASP A 1 94 ? 7.527 25.875 15.883 1 95.5 94 ASP A N 1
ATOM 730 C CA . ASP A 1 94 ? 6.137 25.438 15.859 1 95.5 94 ASP A CA 1
ATOM 731 C C . ASP A 1 94 ? 5.805 24.594 17.094 1 95.5 94 ASP A C 1
ATOM 733 O O . ASP A 1 94 ? 5.914 23.359 17.047 1 95.5 94 ASP A O 1
ATOM 737 N N . ALA A 1 95 ? 5.555 25.156 18.203 1 96.75 95 ALA A N 1
ATOM 738 C CA . ALA A 1 95 ? 5.27 26.594 18.125 1 96.75 95 ALA A CA 1
ATOM 739 C C . ALA A 1 95 ? 5.66 27.297 19.422 1 96.75 95 ALA A C 1
ATOM 741 O O . ALA A 1 95 ? 4.941 28.188 19.906 1 96.75 95 ALA A O 1
ATOM 742 N N . ARG A 1 96 ? 6.762 26.844 19.984 1 98.62 96 ARG A N 1
ATOM 743 C CA . ARG A 1 96 ? 7.148 27.406 21.281 1 98.62 96 ARG A CA 1
ATOM 744 C C . ARG A 1 96 ? 7.441 28.891 21.188 1 98.62 96 ARG A C 1
ATOM 746 O O . ARG A 1 96 ? 7.16 29.656 22.109 1 98.62 96 ARG A O 1
ATOM 753 N N . ALA A 1 97 ? 8.016 29.312 20.125 1 98.81 97 ALA A N 1
ATOM 754 C CA . ALA A 1 97 ? 8.336 30.734 19.969 1 98.81 97 ALA A CA 1
ATOM 755 C C . ALA A 1 97 ? 7.066 31.578 19.859 1 98.81 97 ALA A C 1
ATOM 757 O O . ALA A 1 97 ? 6.902 32.562 20.594 1 98.81 97 ALA A O 1
ATOM 758 N N . PRO A 1 98 ? 6.156 31.203 18.969 1 98.88 98 PRO A N 1
ATOM 759 C CA . PRO A 1 98 ? 4.887 31.922 18.953 1 98.88 98 PRO A CA 1
ATOM 760 C C . PRO A 1 98 ? 4.18 31.906 20.312 1 98.88 98 PRO A C 1
ATOM 762 O O . PRO A 1 98 ? 3.646 32.938 20.75 1 98.88 98 PRO A O 1
ATOM 765 N N . LEU A 1 99 ? 4.18 30.75 20.953 1 98.81 99 LEU A N 1
ATOM 766 C CA . LEU A 1 99 ? 3.551 30.625 22.25 1 98.81 99 LEU A CA 1
ATOM 767 C C . LEU A 1 99 ? 4.137 31.625 23.25 1 98.81 99 LEU A C 1
ATOM 769 O O . LEU A 1 99 ? 3.395 32.312 23.953 1 98.81 99 LEU A O 1
ATOM 773 N N . LEU A 1 100 ? 5.395 31.672 23.297 1 98.75 100 LEU A N 1
ATOM 774 C CA . LEU A 1 100 ? 6.074 32.562 24.234 1 98.75 100 LEU A CA 1
ATOM 775 C C . LEU A 1 100 ? 5.734 34.031 23.938 1 98.75 100 LEU A C 1
ATOM 777 O O . LEU A 1 100 ? 5.496 34.812 24.859 1 98.75 100 LEU A O 1
ATOM 781 N N . ALA A 1 101 ? 5.738 34.406 22.688 1 98.69 101 ALA A N 1
ATOM 782 C CA . ALA A 1 101 ? 5.387 35.75 22.297 1 98.69 101 ALA A CA 1
ATOM 783 C C . ALA A 1 101 ? 3.977 36.125 22.766 1 98.69 101 ALA A C 1
ATOM 785 O O . ALA A 1 101 ? 3.732 37.219 23.234 1 98.69 101 ALA A O 1
ATOM 786 N N . MET A 1 102 ? 3.031 35.188 22.562 1 98.38 102 MET A N 1
ATOM 787 C CA . MET A 1 102 ? 1.656 35.406 23 1 98.38 102 MET A CA 1
ATOM 788 C C . MET A 1 102 ? 1.598 35.625 24.516 1 98.38 102 MET A C 1
ATOM 790 O O . MET A 1 102 ? 0.918 36.531 24.969 1 98.38 102 MET A O 1
ATOM 794 N N . VAL A 1 103 ? 2.279 34.812 25.266 1 98.12 103 VAL A N 1
ATOM 795 C CA . VAL A 1 103 ? 2.291 34.875 26.734 1 98.12 103 VAL A CA 1
ATOM 796 C C . VAL A 1 103 ? 2.91 36.188 27.188 1 98.12 103 VAL A C 1
ATOM 798 O O . VAL A 1 103 ? 2.361 36.875 28.047 1 98.12 103 VAL A O 1
ATOM 801 N N . TYR A 1 104 ? 4.039 36.562 26.594 1 98.31 104 TYR A N 1
ATOM 802 C CA . TYR A 1 104 ? 4.699 37.812 26.938 1 98.31 104 TYR A CA 1
ATOM 803 C C . TYR A 1 104 ? 3.773 39 26.688 1 98.31 104 TYR A C 1
ATOM 805 O O . TYR A 1 104 ? 3.596 39.844 27.578 1 98.31 104 TYR A O 1
ATOM 813 N N . ALA A 1 105 ? 3.189 39.031 25.516 1 98 105 ALA A N 1
ATOM 814 C CA . ALA A 1 105 ? 2.357 40.156 25.141 1 98 105 ALA A CA 1
ATOM 815 C C . ALA A 1 105 ? 1.166 40.281 26.094 1 98 105 ALA A C 1
ATOM 817 O O . ALA A 1 105 ? 0.838 41.406 26.531 1 98 105 ALA A O 1
ATOM 818 N N . ALA A 1 106 ? 0.542 39.219 26.391 1 97.38 106 ALA A N 1
ATOM 819 C CA . ALA A 1 106 ? -0.625 39.219 27.266 1 97.38 106 ALA A CA 1
ATOM 820 C C . ALA A 1 106 ? -0.246 39.688 28.672 1 97.38 106 ALA A C 1
ATOM 822 O O . ALA A 1 106 ? -0.987 40.438 29.312 1 97.38 106 ALA A O 1
ATOM 823 N N . ALA A 1 107 ? 0.854 39.188 29.141 1 96 107 ALA A N 1
ATOM 824 C CA . ALA A 1 107 ? 1.279 39.5 30.5 1 96 107 ALA A CA 1
ATOM 825 C C . ALA A 1 107 ? 1.729 40.969 30.625 1 96 107 ALA A C 1
ATOM 827 O O . ALA A 1 107 ? 1.525 41.594 31.672 1 96 107 ALA A O 1
ATOM 828 N N . LEU A 1 108 ? 2.322 41.469 29.609 1 94.31 108 LEU A N 1
ATOM 829 C CA . LEU A 1 108 ? 3 42.75 29.703 1 94.31 108 LEU A CA 1
ATOM 830 C C . LEU A 1 108 ? 2.039 43.906 29.391 1 94.31 108 LEU A C 1
ATOM 832 O O . LEU A 1 108 ? 2.273 45.031 29.781 1 94.31 108 LEU A O 1
ATOM 836 N N . TYR A 1 109 ? 1.054 43.594 28.609 1 91.88 109 TYR A N 1
ATOM 837 C CA . TYR A 1 109 ? 0.104 44.656 28.281 1 91.88 109 TYR A CA 1
ATOM 838 C C . TYR A 1 109 ? -0.695 45.062 29.516 1 91.88 109 TYR A C 1
ATOM 840 O O . TYR A 1 109 ? -1.228 44.219 30.234 1 91.88 109 TYR A O 1
ATOM 848 N N . LYS A 1 110 ? -0.646 46.375 29.75 1 88.12 110 LYS A N 1
ATOM 849 C CA . LYS A 1 110 ? -1.451 46.969 30.812 1 88.12 110 LYS A CA 1
ATOM 850 C C . LYS A 1 110 ? -2.393 48.031 30.25 1 88.12 110 LYS A C 1
ATOM 852 O O . LYS A 1 110 ? -1.946 49.094 29.781 1 88.12 110 LYS A O 1
ATOM 857 N N . GLY A 1 111 ? -3.574 47.719 30.016 1 86.19 111 GLY A N 1
ATOM 858 C CA . GLY A 1 111 ? -4.543 48.625 29.453 1 86.19 111 GLY A CA 1
ATOM 859 C C . GLY A 1 111 ? -5.973 48.312 29.828 1 86.19 111 GLY A C 1
ATOM 860 O O . GLY A 1 111 ? -6.215 47.531 30.766 1 86.19 111 GLY A O 1
ATOM 861 N N . PRO A 1 112 ? -6.84 48.969 29.172 1 89.38 112 PRO A N 1
ATOM 862 C CA . PRO A 1 112 ? -8.234 48.906 29.609 1 89.38 112 PRO A CA 1
ATOM 863 C C . PRO A 1 112 ? -8.977 47.688 29.078 1 89.38 112 PRO A C 1
ATOM 865 O O . PRO A 1 112 ? -10.164 47.531 29.375 1 89.38 112 PRO A O 1
ATOM 868 N N . CYS A 1 113 ? -8.344 46.875 28.422 1 93.94 113 CYS A N 1
ATOM 869 C CA . CYS A 1 113 ? -9 45.688 27.891 1 93.94 113 CYS A CA 1
ATOM 870 C C . CYS A 1 113 ? -8.547 44.438 28.625 1 93.94 113 CYS A C 1
ATOM 872 O O . CYS A 1 113 ? -7.652 44.5 29.469 1 93.94 113 CYS A O 1
ATOM 874 N N . THR A 1 114 ? -9.281 43.344 28.406 1 94.56 114 THR A N 1
ATOM 875 C CA . THR A 1 114 ? -8.883 42.031 28.953 1 94.56 114 THR A CA 1
ATOM 876 C C . THR A 1 114 ? -8.117 41.25 27.906 1 94.56 114 THR A C 1
ATOM 878 O O . THR A 1 114 ? -8.609 41.031 26.797 1 94.56 114 THR A O 1
ATOM 881 N N . VAL A 1 115 ? -6.945 40.844 28.25 1 96.5 115 VAL A N 1
ATOM 882 C CA . VAL A 1 115 ? -6.105 40.094 27.312 1 96.5 115 VAL A CA 1
ATOM 883 C C . VAL A 1 115 ? -5.789 38.719 27.906 1 96.5 115 VAL A C 1
ATOM 885 O O . VAL A 1 115 ? -5.289 38.625 29.016 1 96.5 115 VAL A O 1
ATOM 888 N N . TRP A 1 116 ? -6.16 37.719 27.125 1 97 116 TRP A N 1
ATOM 889 C CA . TRP A 1 116 ? -5.812 36.344 27.469 1 97 116 TRP A CA 1
ATOM 890 C C . TRP A 1 116 ? -4.637 35.844 26.625 1 97 116 TRP A C 1
ATOM 892 O O . TRP A 1 116 ? -4.598 36.094 25.406 1 97 116 TRP A O 1
ATOM 902 N N . GLY A 1 117 ? -3.65 35.312 27.266 1 98 117 GLY A N 1
ATOM 903 C CA . GLY A 1 117 ? -2.553 34.625 26.594 1 98 117 GLY A CA 1
ATOM 904 C C . GLY A 1 117 ? -2.426 33.156 26.984 1 98 117 GLY A C 1
ATOM 905 O O . GLY A 1 117 ? -2.535 32.812 28.172 1 98 117 GLY A O 1
ATOM 906 N N . GLY A 1 118 ? -2.232 32.281 25.922 1 97.94 118 GLY A N 1
ATOM 907 C CA . GLY A 1 118 ? -2.123 30.906 26.344 1 97.94 118 GLY A CA 1
ATOM 908 C C . GLY A 1 118 ? -1.873 29.953 25.188 1 97.94 118 GLY A C 1
ATOM 909 O O . GLY A 1 118 ? -1.376 30.359 24.141 1 97.94 118 GLY A O 1
ATOM 910 N N . GLY A 1 119 ? -2.059 28.672 25.516 1 98.44 119 GLY A N 1
ATOM 911 C CA . GLY A 1 119 ? -1.864 27.578 24.578 1 98.44 119 GLY A CA 1
ATOM 912 C C . GLY A 1 119 ? -2.941 26.516 24.656 1 98.44 119 GLY A C 1
ATOM 913 O O . GLY A 1 119 ? -3.408 26.188 25.75 1 98.44 119 GLY A O 1
ATOM 914 N N . VAL A 1 120 ? -3.303 26 23.5 1 98.56 120 VAL A N 1
ATOM 915 C CA . VAL A 1 120 ? -4.301 24.938 23.438 1 98.56 120 VAL A CA 1
ATOM 916 C C . VAL A 1 120 ? -3.619 23.609 23.094 1 98.56 120 VAL A C 1
ATOM 918 O O . VAL A 1 120 ? -2.518 23.594 22.547 1 98.56 120 VAL A O 1
ATOM 921 N N . VAL A 1 121 ? -4.305 22.531 23.438 1 98.19 121 VAL A N 1
ATOM 922 C CA . VAL A 1 121 ? -3.715 21.203 23.266 1 98.19 121 VAL A CA 1
ATOM 923 C C . VAL A 1 121 ? -4.117 20.625 21.906 1 98.19 121 VAL A C 1
ATOM 925 O O . VAL A 1 121 ? -5.156 21 21.359 1 98.19 121 VAL A O 1
ATOM 928 N N . ALA A 1 122 ? -3.332 19.859 21.312 1 96.56 122 ALA A N 1
ATOM 929 C CA . ALA A 1 122 ? -3.57 18.875 20.266 1 96.56 122 ALA A CA 1
ATOM 930 C C . ALA A 1 122 ? -3.83 19.547 18.922 1 96.56 122 ALA A C 1
ATOM 932 O O . ALA A 1 122 ? -4.648 19.062 18.125 1 96.56 122 ALA A O 1
ATOM 933 N N . GLU A 1 123 ? -3.197 20.656 18.688 1 92.81 123 GLU A N 1
ATOM 934 C CA . GLU A 1 123 ? -3.297 21.281 17.359 1 92.81 123 GLU A CA 1
ATOM 935 C C . GLU A 1 123 ? -2.727 20.359 16.281 1 92.81 123 GLU A C 1
ATOM 937 O O . GLU A 1 123 ? -3.297 20.25 15.188 1 92.81 123 GLU A O 1
ATOM 942 N N . GLU A 1 124 ? -1.704 19.641 16.516 1 88.94 124 GLU A N 1
ATOM 943 C CA . GLU A 1 124 ? -1.05 18.75 15.562 1 88.94 124 GLU A CA 1
ATOM 944 C C . GLU A 1 124 ? -1.808 17.438 15.43 1 88.94 124 GLU A C 1
ATOM 946 O O . GLU A 1 124 ? -1.407 16.562 14.656 1 88.94 124 GLU A O 1
ATOM 951 N N . GLY A 1 125 ? -2.867 17.312 16.141 1 87.94 125 GLY A N 1
ATOM 952 C CA . GLY A 1 125 ? -3.719 16.125 16.125 1 87.94 125 GLY A CA 1
ATOM 953 C C . GLY A 1 125 ? -5.168 16.438 15.812 1 87.94 125 GLY A C 1
ATOM 954 O O . GLY A 1 125 ? -5.484 16.859 14.695 1 87.94 125 GLY A O 1
ATOM 955 N N . ASP A 1 126 ? -6.004 16.438 16.859 1 88.5 126 ASP A N 1
ATOM 956 C CA . ASP A 1 126 ? -7.434 16.578 16.609 1 88.5 126 ASP A CA 1
ATOM 957 C C . ASP A 1 126 ? -7.93 17.953 17.078 1 88.5 126 ASP A C 1
ATOM 959 O O . ASP A 1 126 ? -9.141 18.188 17.141 1 88.5 126 ASP A O 1
ATOM 963 N N . SER A 1 127 ? -7.039 18.781 17.453 1 95.88 127 SER A N 1
ATOM 964 C CA . SER A 1 127 ? -7.367 20.141 17.891 1 95.88 127 SER A CA 1
ATOM 965 C C . SER A 1 127 ? -8.375 20.125 19.031 1 95.88 127 SER A C 1
ATOM 967 O O . SER A 1 127 ? -9.25 21 19.109 1 95.88 127 SER A O 1
ATOM 969 N N . ARG A 1 128 ? -8.328 19.172 19.875 1 95 128 ARG A N 1
ATOM 970 C CA . ARG A 1 128 ? -9.305 19.031 20.953 1 95 128 ARG A CA 1
ATOM 971 C C . ARG A 1 128 ? -9.344 20.297 21.812 1 95 128 ARG A C 1
ATOM 973 O O . ARG A 1 128 ? -10.398 20.656 22.344 1 95 128 ARG A O 1
ATOM 980 N N . GLY A 1 129 ? -8.211 20.984 21.984 1 97.81 129 GLY A N 1
ATOM 981 C CA . GLY A 1 129 ? -8.18 22.219 22.766 1 97.81 129 GLY A CA 1
ATOM 982 C C . GLY A 1 129 ? -9.023 23.328 22.172 1 97.81 129 GLY A C 1
ATOM 983 O O . GLY A 1 129 ? -9.812 23.969 22.875 1 97.81 129 GLY A O 1
ATOM 984 N N . ALA A 1 130 ? -8.812 23.594 20.922 1 97.56 130 ALA A N 1
ATOM 985 C CA . ALA A 1 130 ? -9.594 24.609 20.234 1 97.56 130 ALA A CA 1
ATOM 986 C C . ALA A 1 130 ? -11.078 24.25 20.219 1 97.56 130 ALA A C 1
ATOM 988 O O . ALA A 1 130 ? -11.93 25.109 20.5 1 97.56 130 ALA A O 1
ATOM 989 N N . TRP A 1 131 ? -11.367 23.047 20 1 96.81 131 TRP A N 1
ATOM 990 C CA . TRP A 1 131 ? -12.75 22.594 19.969 1 96.81 131 TRP A CA 1
ATOM 991 C C . TRP A 1 131 ? -13.398 22.75 21.344 1 96.81 131 TRP A C 1
ATOM 993 O O . TRP A 1 131 ? -14.594 23.062 21.438 1 96.81 131 TRP A O 1
ATOM 1003 N N . HIS A 1 132 ? -12.672 22.484 22.328 1 97.38 132 HIS A N 1
ATOM 1004 C CA . HIS A 1 132 ? -13.188 22.641 23.688 1 97.38 132 HIS A CA 1
ATOM 1005 C C . HIS A 1 132 ? -13.641 24.078 23.938 1 97.38 132 HIS A C 1
ATOM 1007 O O . HIS A 1 132 ? -14.695 24.297 24.547 1 97.38 132 HIS A O 1
ATOM 1013 N N . LEU A 1 133 ? -12.883 25.016 23.5 1 97 133 LEU A N 1
ATOM 1014 C CA . LEU A 1 133 ? -13.242 26.406 23.672 1 97 133 LEU A CA 1
ATOM 1015 C C . LEU A 1 133 ? -14.531 26.734 22.938 1 97 133 LEU A C 1
ATOM 1017 O O . LEU A 1 133 ? -15.391 27.453 23.453 1 97 133 LEU A O 1
ATOM 1021 N N . VAL A 1 134 ? -14.633 26.219 21.719 1 96.69 134 VAL A N 1
ATOM 1022 C CA . VAL A 1 134 ? -15.844 26.422 20.922 1 96.69 134 VAL A CA 1
ATOM 1023 C C . VAL A 1 134 ? -17.047 25.812 21.641 1 96.69 134 VAL A C 1
ATOM 1025 O O . VAL A 1 134 ? -18.094 26.453 21.781 1 96.69 134 VAL A O 1
ATOM 1028 N N . ARG A 1 135 ? -16.922 24.625 22.141 1 96.44 135 ARG A N 1
ATOM 1029 C CA . ARG A 1 135 ? -18 23.891 22.797 1 96.44 135 ARG A CA 1
ATOM 1030 C C . ARG A 1 135 ? -18.422 24.594 24.094 1 96.44 135 ARG A C 1
ATOM 1032 O O . ARG A 1 135 ? -19.609 24.578 24.453 1 96.44 135 ARG A O 1
ATOM 1039 N N . LYS A 1 136 ? -17.484 25.156 24.734 1 95.25 136 LYS A N 1
ATOM 1040 C CA . LYS A 1 136 ? -17.75 25.859 25.984 1 95.25 136 LYS A CA 1
ATOM 1041 C C . LYS A 1 136 ? -18.484 27.172 25.734 1 95.25 136 LYS A C 1
ATOM 1043 O O . LYS A 1 136 ? -18.984 27.797 26.656 1 95.25 136 LYS A O 1
ATOM 1048 N N . GLY A 1 137 ? -18.453 27.656 24.516 1 92.62 137 GLY A N 1
ATOM 1049 C CA . GLY A 1 137 ? -19.203 28.844 24.141 1 92.62 137 GLY A CA 1
ATOM 1050 C C . GLY A 1 137 ? -18.438 30.125 24.391 1 92.62 137 GLY A C 1
ATOM 1051 O O . GLY A 1 137 ? -19.047 31.172 24.641 1 92.62 137 GLY A O 1
ATOM 1052 N N . VAL A 1 138 ? -17.156 30.062 24.438 1 89.5 138 VAL A N 1
ATOM 1053 C CA . VAL A 1 138 ? -16.359 31.266 24.594 1 89.5 138 VAL A CA 1
ATOM 1054 C C . VAL A 1 138 ? -16.531 32.156 23.375 1 89.5 138 VAL A C 1
ATOM 1056 O O . VAL A 1 138 ? -16.625 31.688 22.234 1 89.5 138 VAL A O 1
ATOM 1059 N N . LYS A 1 139 ? -16.688 33.469 23.609 1 91.56 139 LYS A N 1
ATOM 1060 C CA . LYS A 1 139 ? -16.891 34.406 22.516 1 91.56 139 LYS A CA 1
ATOM 1061 C C . LYS A 1 139 ? -15.992 35.625 22.672 1 91.56 139 LYS A C 1
ATOM 1063 O O . LYS A 1 139 ? -16.484 36.719 22.922 1 91.56 139 LYS A O 1
ATOM 1068 N N . PRO A 1 140 ? -14.742 35.406 22.484 1 95.06 140 PRO A N 1
ATOM 1069 C CA . PRO A 1 140 ? -13.875 36.594 22.516 1 95.06 140 PRO A CA 1
ATOM 1070 C C . PRO A 1 140 ? -14.133 37.562 21.359 1 95.06 140 PRO A C 1
ATOM 1072 O O . PRO A 1 140 ? -14.672 37.125 20.328 1 95.06 140 PRO A O 1
ATOM 1075 N N . ASP A 1 141 ? -13.844 38.812 21.578 1 96.06 141 ASP A N 1
ATOM 1076 C CA . ASP A 1 141 ? -13.969 39.781 20.5 1 96.06 141 ASP A CA 1
ATOM 1077 C C . ASP A 1 141 ? -12.93 39.531 19.406 1 96.06 141 ASP A C 1
ATOM 1079 O O . ASP A 1 141 ? -13.273 39.469 18.219 1 96.06 141 ASP A O 1
ATOM 1083 N N . TYR A 1 142 ? -11.719 39.375 19.828 1 98 142 TYR A N 1
ATOM 1084 C CA . TYR A 1 142 ? -10.609 39.219 18.891 1 98 142 TYR A CA 1
ATOM 1085 C C . TYR A 1 142 ? -9.727 38.031 19.281 1 98 142 TYR A C 1
ATOM 1087 O O . TYR A 1 142 ? -9.492 37.812 20.469 1 98 142 TYR A O 1
ATOM 1095 N N . ILE A 1 143 ? -9.289 37.312 18.281 1 98.62 143 ILE A N 1
ATOM 1096 C CA . ILE A 1 143 ? -8.336 36.219 18.531 1 98.62 143 ILE A CA 1
ATOM 1097 C C . ILE A 1 143 ? -7.125 36.375 17.609 1 98.62 143 ILE A C 1
ATOM 1099 O O . ILE A 1 143 ? -7.273 36.656 16.422 1 98.62 143 ILE A O 1
ATOM 1103 N N . ILE A 1 144 ? -5.98 36.312 18.141 1 98.88 144 ILE A N 1
ATOM 1104 C CA . ILE A 1 144 ? -4.742 36.188 17.375 1 98.88 144 ILE A CA 1
ATOM 1105 C C . ILE A 1 144 ? -4.152 34.781 17.625 1 98.88 144 ILE A C 1
ATOM 1107 O O . ILE A 1 144 ? -3.82 34.438 18.766 1 98.88 144 ILE A O 1
ATOM 1111 N N . ILE A 1 145 ? -4.012 34.031 16.547 1 98.88 145 ILE A N 1
ATOM 1112 C CA . ILE A 1 145 ? -3.457 32.688 16.625 1 98.88 145 ILE A CA 1
ATOM 1113 C C . ILE A 1 145 ? -1.937 32.75 16.5 1 98.88 145 ILE A C 1
ATOM 1115 O O . ILE A 1 145 ? -1.416 33.312 15.539 1 98.88 145 ILE A O 1
ATOM 1119 N N . GLY A 1 146 ? -1.268 32.156 17.469 1 98.69 146 GLY A N 1
ATOM 1120 C CA . GLY A 1 146 ? 0.184 32.094 17.406 1 98.69 146 GLY A CA 1
ATOM 1121 C C . GLY A 1 146 ? 0.685 30.969 16.516 1 98.69 146 GLY A C 1
ATOM 1122 O O . GLY A 1 146 ? 0.662 29.797 16.906 1 98.69 146 GLY A O 1
ATOM 1123 N N . GLU A 1 147 ? 1.176 31.281 15.375 1 98.31 147 GLU A N 1
ATOM 1124 C CA . GLU A 1 147 ? 1.779 30.375 14.398 1 98.31 147 GLU A CA 1
ATOM 1125 C C . GLU A 1 147 ? 3.021 31 13.766 1 98.31 147 GLU A C 1
ATOM 1127 O O . GLU A 1 147 ? 3.125 32.219 13.656 1 98.31 147 GLU A O 1
ATOM 1132 N N . PRO A 1 148 ? 3.953 30.141 13.359 1 97.88 148 PRO A N 1
ATOM 1133 C CA . PRO A 1 148 ? 5.105 30.719 12.672 1 97.88 148 PRO A CA 1
ATOM 1134 C C . PRO A 1 148 ? 4.738 31.344 11.32 1 97.88 148 PRO A C 1
ATOM 1136 O O . PRO A 1 148 ? 4.176 30.672 10.461 1 97.88 148 PRO A O 1
ATOM 1139 N N . SER A 1 149 ? 5.02 32.594 11.18 1 97.44 149 SER A N 1
ATOM 1140 C CA . SER A 1 149 ? 4.73 33.312 9.945 1 97.44 149 SER A CA 1
ATOM 1141 C C . SER A 1 149 ? 5.898 34.219 9.539 1 97.44 149 SER A C 1
ATOM 1143 O O . SER A 1 149 ? 5.707 35.219 8.867 1 97.44 149 SER A O 1
ATOM 1145 N N . GLY A 1 150 ? 7.105 33.906 10.062 1 96 150 GLY A N 1
ATOM 1146 C CA . GLY A 1 150 ? 8.312 34.625 9.719 1 96 150 GLY A CA 1
ATOM 1147 C C . GLY A 1 150 ? 8.406 36 10.391 1 96 150 GLY A C 1
ATOM 1148 O O . GLY A 1 150 ? 9.148 36.875 9.945 1 96 150 GLY A O 1
ATOM 1149 N N . THR A 1 151 ? 7.609 36.25 11.273 1 95.94 151 THR A N 1
ATOM 1150 C CA . THR A 1 151 ? 7.566 37.438 12.125 1 95.94 151 THR A CA 1
ATOM 1151 C C . THR A 1 151 ? 6.949 38.625 11.375 1 95.94 151 THR A C 1
ATOM 1153 O O . THR A 1 151 ? 6.379 39.531 11.992 1 95.94 151 THR A O 1
ATOM 1156 N N . THR A 1 152 ? 7.066 38.625 10.07 1 97.94 152 THR A N 1
ATOM 1157 C CA . THR A 1 152 ? 6.531 39.75 9.344 1 97.94 152 THR A CA 1
ATOM 1158 C C . THR A 1 152 ? 5.266 39.375 8.586 1 97.94 152 THR A C 1
ATOM 1160 O O . THR A 1 152 ? 4.652 40.219 7.926 1 97.94 152 THR A O 1
ATOM 1163 N N . GLY A 1 153 ? 4.957 38.156 8.648 1 98.56 153 GLY A N 1
ATOM 1164 C CA . GLY A 1 153 ? 3.781 37.688 7.938 1 98.56 153 GLY A CA 1
ATOM 1165 C C . GLY A 1 153 ? 2.529 37.688 8.797 1 98.56 153 GLY A C 1
ATOM 1166 O O . GLY A 1 153 ? 2.551 37.219 9.938 1 98.56 153 GLY A O 1
ATOM 1167 N N . VAL A 1 154 ? 1.459 38.219 8.266 1 98.81 154 VAL A N 1
ATOM 1168 C CA . VAL A 1 154 ? 0.121 38.125 8.836 1 98.81 154 VAL A CA 1
ATOM 1169 C C . VAL A 1 154 ? -0.704 37.125 8.039 1 98.81 154 VAL A C 1
ATOM 1171 O O . VAL A 1 154 ? -0.958 37.312 6.848 1 98.81 154 VAL A O 1
ATOM 1174 N N . VAL A 1 155 ? -1.094 36.062 8.68 1 98.75 155 VAL A N 1
ATOM 1175 C CA . VAL A 1 155 ? -1.818 35 7.988 1 98.75 155 VAL A CA 1
ATOM 1176 C C . VAL A 1 155 ? -3.32 35.281 8.055 1 98.75 155 VAL A C 1
ATOM 1178 O O . VAL A 1 155 ? -3.904 35.312 9.141 1 98.75 155 VAL A O 1
ATOM 1181 N N . ILE A 1 156 ? -3.896 35.375 6.891 1 98.69 156 ILE A N 1
ATOM 1182 C CA . ILE A 1 156 ? -5.309 35.75 6.867 1 98.69 156 ILE A CA 1
ATOM 1183 C C . ILE A 1 156 ? -6.141 34.562 6.359 1 98.69 156 ILE A C 1
ATOM 1185 O O . ILE A 1 156 ? -7.359 34.688 6.219 1 98.69 156 ILE A O 1
ATOM 1189 N N . GLY A 1 157 ? -5.422 33.5 6.09 1 98.25 157 GLY A N 1
ATOM 1190 C CA . GLY A 1 157 ? -6.176 32.344 5.586 1 98.25 157 GLY A CA 1
ATOM 1191 C C . GLY A 1 157 ? -5.438 31.031 5.746 1 98.25 157 GLY A C 1
ATOM 1192 O O . GLY A 1 157 ? -4.207 31 5.715 1 98.25 157 GLY A O 1
ATOM 1193 N N . TYR A 1 158 ? -6.207 30 5.934 1 98 158 TYR A N 1
ATOM 1194 C CA . TYR A 1 158 ? -5.781 28.594 5.977 1 98 158 TYR A CA 1
ATOM 1195 C C . TYR A 1 158 ? -6.727 27.719 5.172 1 98 158 TYR A C 1
ATOM 1197 O O . TYR A 1 158 ? -7.945 27.922 5.188 1 98 158 TYR A O 1
ATOM 1205 N N . ARG A 1 159 ? -6.156 26.75 4.473 1 97.19 159 ARG A N 1
ATOM 1206 C CA . ARG A 1 159 ? -7.027 25.734 3.873 1 97.19 159 ARG A CA 1
ATOM 1207 C C . ARG A 1 159 ? -7.594 24.797 4.938 1 97.19 159 ARG A C 1
ATOM 1209 O O . ARG A 1 159 ? -7.055 24.703 6.043 1 97.19 159 ARG A O 1
ATOM 1216 N N . GLY A 1 160 ? -8.781 24.266 4.602 1 97.12 160 GLY A N 1
ATOM 1217 C CA . GLY A 1 160 ? -9.375 23.234 5.449 1 97.12 160 GLY A CA 1
ATOM 1218 C C . GLY A 1 160 ? -8.844 21.844 5.176 1 97.12 160 GLY A C 1
ATOM 1219 O O . GLY A 1 160 ? -7.918 21.672 4.379 1 97.12 160 GLY A O 1
ATOM 1220 N N . SER A 1 161 ? -9.383 20.891 5.898 1 96.69 161 SER A N 1
ATOM 1221 C CA . SER A 1 161 ? -8.938 19.516 5.797 1 96.69 161 SER A CA 1
ATOM 1222 C C . SER A 1 161 ? -10.117 18.547 5.781 1 96.69 161 SER A C 1
ATOM 1224 O O . SER A 1 161 ? -11.117 18.766 6.469 1 96.69 161 SER A O 1
ATOM 1226 N N . ALA A 1 162 ? -10.008 17.562 4.969 1 97.12 162 ALA A N 1
ATOM 1227 C CA . ALA A 1 162 ? -10.984 16.484 4.906 1 97.12 162 ALA A CA 1
ATOM 1228 C C . ALA A 1 162 ? -10.305 15.141 4.672 1 97.12 162 ALA A C 1
ATOM 1230 O O . ALA A 1 162 ? -10.492 14.516 3.627 1 97.12 162 ALA A O 1
ATOM 1231 N N . PRO A 1 163 ? -9.57 14.695 5.656 1 97.19 163 PRO A N 1
ATOM 1232 C CA . PRO A 1 163 ? -8.961 13.375 5.492 1 97.19 163 PRO A CA 1
ATOM 1233 C C . PRO A 1 163 ? -9.977 12.305 5.082 1 97.19 163 PRO A C 1
ATOM 1235 O O . PRO A 1 163 ? -11.094 12.281 5.598 1 97.19 163 PRO A O 1
ATOM 1238 N N . SER A 1 164 ? -9.539 11.492 4.129 1 98.44 164 SER A N 1
ATOM 1239 C CA . SER A 1 164 ? -10.477 10.523 3.574 1 98.44 164 SER A CA 1
ATOM 1240 C C . SER A 1 164 ? -9.812 9.164 3.375 1 98.44 164 SER A C 1
ATOM 1242 O O . SER A 1 164 ? -8.586 9.062 3.375 1 98.44 164 SER A O 1
ATOM 1244 N N . ARG A 1 165 ? -10.633 8.172 3.289 1 98.62 165 ARG A N 1
ATOM 1245 C CA . ARG A 1 165 ? -10.203 6.793 3.082 1 98.62 165 ARG A CA 1
ATOM 1246 C C . ARG A 1 165 ? -10.938 6.156 1.909 1 98.62 165 ARG A C 1
ATOM 1248 O O . ARG A 1 165 ? -12.148 6.316 1.771 1 98.62 165 ARG A O 1
ATOM 1255 N N . VAL A 1 166 ? -10.211 5.492 1.061 1 98.75 166 VAL A N 1
ATOM 1256 C CA . VAL A 1 166 ? -10.789 4.766 -0.065 1 98.75 166 VAL A CA 1
ATOM 1257 C C . VAL A 1 166 ? -10.516 3.271 0.094 1 98.75 166 VAL A C 1
ATOM 1259 O O . VAL A 1 166 ? -9.391 2.863 0.374 1 98.75 166 VAL A O 1
ATOM 1262 N N . VAL A 1 167 ? -11.531 2.514 -0.059 1 98.81 167 VAL A N 1
ATOM 1263 C CA . VAL A 1 167 ? -11.398 1.06 -0.022 1 98.81 167 VAL A CA 1
ATOM 1264 C C . VAL A 1 167 ? -11.961 0.46 -1.309 1 98.81 167 VAL A C 1
ATOM 1266 O O . VAL A 1 167 ? -13.125 0.694 -1.655 1 98.81 167 VAL A O 1
ATOM 1269 N N . CYS A 1 168 ? -11.18 -0.258 -2.012 1 98.75 168 CYS A N 1
ATOM 1270 C CA . CYS A 1 168 ? -11.617 -0.983 -3.199 1 98.75 168 CYS A CA 1
ATOM 1271 C C . CYS A 1 168 ? -11.586 -2.488 -2.965 1 98.75 168 CYS A C 1
ATOM 1273 O O . CYS A 1 168 ? -10.734 -2.984 -2.221 1 98.75 168 CYS A O 1
ATOM 1275 N N . ARG A 1 169 ? -12.469 -3.162 -3.578 1 98.12 169 ARG A N 1
ATOM 1276 C CA . ARG A 1 169 ? -12.555 -4.613 -3.479 1 98.12 169 ARG A CA 1
ATOM 1277 C C . ARG A 1 169 ? -12.539 -5.262 -4.859 1 98.12 169 ARG A C 1
ATOM 1279 O O . ARG A 1 169 ? -12.883 -4.621 -5.855 1 98.12 169 ARG A O 1
ATOM 1286 N N . GLY A 1 170 ? -12.125 -6.465 -4.922 1 96 170 GLY A N 1
ATOM 1287 C CA . GLY A 1 170 ? -12.109 -7.32 -6.102 1 96 170 GLY A CA 1
ATOM 1288 C C . GLY A 1 170 ? -12.125 -8.797 -5.762 1 96 170 GLY A C 1
ATOM 1289 O O . GLY A 1 170 ? -12.102 -9.172 -4.59 1 96 170 GLY A O 1
ATOM 1290 N N . ARG A 1 171 ? -12.234 -9.609 -6.793 1 89.5 171 ARG A N 1
ATOM 1291 C CA . ARG A 1 171 ? -12.297 -11.055 -6.605 1 89.5 171 ARG A CA 1
ATOM 1292 C C . ARG A 1 171 ? -10.898 -11.656 -6.539 1 89.5 171 ARG A C 1
ATOM 1294 O O . ARG A 1 171 ? -10.734 -12.828 -6.207 1 89.5 171 ARG A O 1
ATOM 1301 N N . GLY A 1 172 ? -9.906 -10.844 -6.82 1 90 172 GLY A N 1
ATOM 1302 C CA . GLY A 1 172 ? -8.555 -11.367 -6.859 1 90 172 GLY A CA 1
ATOM 1303 C C . GLY A 1 172 ? -8.25 -12.148 -8.125 1 90 172 GLY A C 1
ATOM 1304 O O . GLY A 1 172 ? -8.695 -11.766 -9.211 1 90 172 GLY A O 1
ATOM 1305 N N . GLY A 1 173 ? -7.434 -13.133 -8 1 84.81 173 GLY A N 1
ATOM 1306 C CA . GLY A 1 173 ? -7.008 -13.938 -9.133 1 84.81 173 GLY A CA 1
ATOM 1307 C C . GLY A 1 173 ? -5.508 -14.156 -9.18 1 84.81 173 GLY A C 1
ATOM 1308 O O . GLY A 1 173 ? -4.766 -13.594 -8.367 1 84.81 173 GLY A O 1
ATOM 1309 N N . HIS A 1 174 ? -5.164 -15.047 -10.102 1 83.44 174 HIS A N 1
ATOM 1310 C CA . HIS A 1 174 ? -3.752 -15.383 -10.258 1 83.44 174 HIS A CA 1
ATOM 1311 C C . HIS A 1 174 ? -3.006 -14.305 -11.031 1 83.44 174 HIS A C 1
ATOM 1313 O O . HIS A 1 174 ? -3.486 -13.828 -12.062 1 83.44 174 HIS A O 1
ATOM 1319 N N . GLY A 1 175 ? -1.833 -13.945 -10.555 1 87.06 175 GLY A N 1
ATOM 1320 C CA . GLY A 1 175 ? -1.025 -12.922 -11.203 1 87.06 175 GLY A CA 1
ATOM 1321 C C . GLY A 1 175 ? -0.582 -13.305 -12.602 1 87.06 175 GLY A C 1
ATOM 1322 O O . GLY A 1 175 ? -0.31 -12.438 -13.43 1 87.06 175 GLY A O 1
ATOM 1323 N N . ALA A 1 176 ? -0.585 -14.555 -12.891 1 87 176 ALA A N 1
ATOM 1324 C CA . ALA A 1 176 ? -0.115 -15.047 -14.188 1 87 176 ALA A CA 1
ATOM 1325 C C . ALA A 1 176 ? -1.171 -14.844 -15.2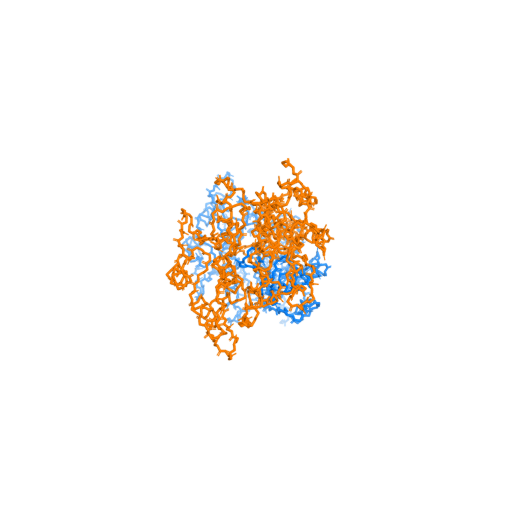66 1 87 176 ALA A C 1
ATOM 1327 O O . ALA A 1 176 ? -0.874 -14.945 -16.453 1 87 176 ALA A O 1
ATOM 1328 N N . SER A 1 177 ? -2.416 -14.578 -14.883 1 84.31 177 SER A N 1
ATOM 1329 C CA . SER A 1 177 ? -3.5 -14.305 -15.828 1 84.31 177 SER A CA 1
ATOM 1330 C C . SER A 1 177 ? -4.324 -13.102 -15.383 1 84.31 177 SER A C 1
ATOM 1332 O O . SER A 1 177 ? -5.527 -13.219 -15.141 1 84.31 177 SER A O 1
ATOM 1334 N N . PRO A 1 178 ? -3.729 -11.969 -15.469 1 82.19 178 PRO A N 1
ATOM 1335 C CA . PRO A 1 178 ? -4.391 -10.773 -14.938 1 82.19 178 PRO A CA 1
ATOM 1336 C C . PRO A 1 178 ? -5.629 -10.383 -15.742 1 82.19 178 PRO A C 1
ATOM 1338 O O . PRO A 1 178 ? -6.512 -9.695 -15.219 1 82.19 178 PRO A O 1
ATOM 1341 N N . TRP A 1 179 ? -5.758 -10.766 -16.969 1 81.44 179 TRP A N 1
ATOM 1342 C CA . TRP A 1 179 ? -6.883 -10.406 -17.812 1 81.44 179 TRP A CA 1
ATOM 1343 C C . TRP A 1 179 ? -8.156 -11.125 -17.375 1 81.44 179 TRP A C 1
ATOM 1345 O O . TRP A 1 179 ? -9.258 -10.727 -17.734 1 81.44 179 TRP A O 1
ATOM 1355 N N . ASP A 1 180 ? -7.969 -12.164 -16.609 1 80.69 180 ASP A N 1
ATOM 1356 C CA . ASP A 1 180 ? -9.109 -12.906 -16.078 1 80.69 180 ASP A CA 1
ATOM 1357 C C . ASP A 1 180 ? -9.344 -12.57 -14.609 1 80.69 180 ASP A C 1
ATOM 1359 O O . ASP A 1 180 ? -10.188 -13.188 -13.953 1 80.69 180 ASP A O 1
ATOM 1363 N N . ALA A 1 181 ? -8.578 -11.539 -14.172 1 84.31 181 ALA A N 1
ATOM 1364 C CA . ALA A 1 181 ? -8.586 -11.281 -12.734 1 84.31 181 ALA A CA 1
ATOM 1365 C C . ALA A 1 181 ? -9.32 -9.984 -12.414 1 84.31 181 ALA A C 1
ATOM 1367 O O . ALA A 1 181 ? -9.898 -9.359 -13.305 1 84.31 181 ALA A O 1
ATOM 1368 N N . ASP A 1 182 ? -9.562 -9.781 -11.211 1 93.25 182 ASP A N 1
ATOM 1369 C CA . ASP A 1 182 ? -10.234 -8.609 -10.664 1 93.25 182 ASP A CA 1
ATOM 1370 C C . ASP A 1 182 ? -9.461 -8.039 -9.477 1 93.25 182 ASP A C 1
ATOM 1372 O O . ASP A 1 182 ? -9.758 -8.359 -8.32 1 93.25 182 ASP A O 1
ATOM 1376 N N . SER A 1 183 ? -8.547 -7.133 -9.797 1 96.19 183 SER A N 1
ATOM 1377 C CA . SER A 1 183 ? -7.609 -6.617 -8.805 1 96.19 183 SER A CA 1
ATOM 1378 C C . SER A 1 183 ? -8.148 -5.355 -8.141 1 96.19 183 SER A C 1
ATOM 1380 O O . SER A 1 183 ? -8.352 -4.336 -8.797 1 96.19 183 SER A O 1
ATOM 1382 N N . ALA A 1 184 ? -8.281 -5.406 -6.852 1 98.19 184 ALA A N 1
ATOM 1383 C CA . ALA A 1 184 ? -8.664 -4.219 -6.094 1 98.19 184 ALA A CA 1
ATOM 1384 C C . ALA A 1 184 ? -7.621 -3.113 -6.23 1 98.19 184 ALA A C 1
ATOM 1386 O O . ALA A 1 184 ? -7.961 -1.93 -6.273 1 98.19 184 ALA A O 1
ATOM 1387 N N . LEU A 1 185 ? -6.363 -3.506 -6.316 1 98.19 185 LEU A N 1
ATOM 1388 C CA . LEU A 1 185 ? -5.27 -2.547 -6.426 1 98.19 185 LEU A CA 1
ATOM 1389 C C . LEU A 1 185 ? -5.344 -1.787 -7.746 1 98.19 185 LEU A C 1
ATOM 1391 O O . LEU A 1 185 ? -5.164 -0.568 -7.777 1 98.19 185 LEU A O 1
ATOM 1395 N N . GLU A 1 186 ? -5.625 -2.506 -8.828 1 97.5 186 GLU A N 1
ATOM 1396 C CA . GLU A 1 186 ? -5.754 -1.851 -10.133 1 97.5 186 GLU A CA 1
ATOM 1397 C C . GLU A 1 186 ? -6.887 -0.828 -10.125 1 97.5 186 GLU A C 1
ATOM 1399 O O . GLU A 1 186 ? -6.746 0.266 -10.672 1 97.5 186 GLU A O 1
ATOM 1404 N N . LYS A 1 187 ? -7.984 -1.198 -9.5 1 98.12 187 LYS A N 1
ATOM 1405 C CA . LYS A 1 187 ? -9.117 -0.285 -9.391 1 98.12 187 LYS A CA 1
ATOM 1406 C C . LYS A 1 187 ? -8.734 0.971 -8.609 1 98.12 187 LYS A C 1
ATOM 1408 O O . LYS A 1 187 ? -9.078 2.084 -9.008 1 98.12 187 LYS A O 1
ATOM 1413 N N . LEU A 1 188 ? -8.031 0.788 -7.527 1 98.62 188 LEU A N 1
ATOM 1414 C CA . LEU A 1 188 ? -7.613 1.906 -6.688 1 98.62 188 LEU A CA 1
ATOM 1415 C C . LEU A 1 188 ? -6.656 2.824 -7.441 1 98.62 188 LEU A C 1
ATOM 1417 O O . LEU A 1 188 ? -6.801 4.051 -7.398 1 98.62 188 LEU A O 1
ATOM 1421 N N . ILE A 1 189 ? -5.668 2.232 -8.141 1 98.44 189 ILE A N 1
ATOM 1422 C CA . ILE A 1 189 ? -4.676 3.016 -8.875 1 98.44 189 ILE A CA 1
ATOM 1423 C C . ILE A 1 189 ? -5.367 3.822 -9.969 1 98.44 189 ILE A C 1
ATOM 1425 O O . ILE A 1 189 ? -5.098 5.016 -10.133 1 98.44 189 ILE A O 1
ATOM 1429 N N . ASP A 1 190 ? -6.27 3.195 -10.68 1 97.94 190 ASP A N 1
ATOM 1430 C CA . ASP A 1 190 ? -6.988 3.896 -11.742 1 97.94 190 ASP A CA 1
ATOM 1431 C C . ASP A 1 190 ? -7.793 5.066 -11.18 1 97.94 190 ASP A C 1
ATOM 1433 O O . ASP A 1 190 ? -7.781 6.164 -11.742 1 97.94 190 ASP A O 1
ATOM 1437 N N . TYR A 1 191 ? -8.492 4.789 -10.102 1 98.5 191 TYR A N 1
ATOM 1438 C CA . TYR A 1 191 ? -9.258 5.84 -9.453 1 98.5 191 TYR A CA 1
ATOM 1439 C C . TYR A 1 191 ? -8.352 6.984 -9.008 1 98.5 191 TYR A C 1
ATOM 1441 O O . TYR A 1 191 ? -8.633 8.148 -9.289 1 98.5 191 TYR A O 1
ATOM 1449 N N . TYR A 1 192 ? -7.242 6.633 -8.344 1 98.56 192 TYR A N 1
ATOM 1450 C CA . TYR A 1 192 ? -6.367 7.652 -7.781 1 98.56 192 TYR A CA 1
ATOM 1451 C C . TYR A 1 192 ? -5.73 8.492 -8.883 1 98.56 192 TYR A C 1
ATOM 1453 O O . TYR A 1 192 ? -5.605 9.719 -8.75 1 98.56 192 TYR A O 1
ATOM 1461 N N . VAL A 1 193 ? -5.289 7.859 -9.938 1 98 193 VAL A N 1
ATOM 1462 C CA . VAL A 1 193 ? -4.691 8.594 -11.047 1 98 193 VAL A CA 1
ATOM 1463 C C . VAL A 1 193 ? -5.707 9.586 -11.609 1 98 193 VAL A C 1
ATOM 1465 O O . VAL A 1 193 ? -5.367 10.742 -11.891 1 98 193 VAL A O 1
ATOM 1468 N N . SER A 1 194 ? -6.965 9.18 -11.75 1 97.81 194 SER A N 1
ATOM 1469 C CA . SER A 1 194 ? -8.016 10.07 -12.203 1 97.81 194 SER A CA 1
ATOM 1470 C C . SER A 1 194 ? -8.227 11.227 -11.227 1 97.81 194 SER A C 1
ATOM 1472 O O . SER A 1 194 ? -8.359 12.375 -11.641 1 97.81 194 SER A O 1
ATOM 1474 N N . LEU A 1 195 ? -8.281 10.922 -9.977 1 98 195 LEU A N 1
ATOM 1475 C CA . LEU A 1 195 ? -8.453 11.914 -8.922 1 98 195 LEU A CA 1
ATOM 1476 C C . LEU A 1 195 ? -7.32 12.93 -8.938 1 98 195 LEU A C 1
ATOM 1478 O O . LEU A 1 195 ? -7.559 14.141 -8.844 1 98 195 LEU A O 1
ATOM 1482 N N . ARG A 1 196 ? -6.117 12.406 -9.023 1 96.12 196 ARG A N 1
ATOM 1483 C CA . ARG A 1 196 ? -4.926 13.25 -9.047 1 96.12 196 ARG A CA 1
ATOM 1484 C C . ARG A 1 196 ? -4.98 14.227 -10.219 1 96.12 196 ARG A C 1
ATOM 1486 O O . ARG A 1 196 ? -4.582 15.391 -10.078 1 96.12 196 ARG A O 1
ATOM 1493 N N . ASN A 1 197 ? -5.449 13.805 -11.344 1 96 197 ASN A N 1
ATOM 1494 C CA . ASN A 1 197 ? -5.555 14.656 -12.523 1 96 197 ASN A CA 1
ATOM 1495 C C . ASN A 1 197 ? -6.578 15.766 -12.32 1 96 197 ASN A C 1
ATOM 1497 O O . ASN A 1 197 ? -6.461 16.844 -12.922 1 96 197 ASN A O 1
ATOM 1501 N N . ARG A 1 198 ? -7.547 15.578 -11.445 1 96.38 198 ARG A N 1
ATOM 1502 C CA . ARG A 1 198 ? -8.586 16.562 -11.172 1 96.38 198 ARG A CA 1
ATOM 1503 C C . ARG A 1 198 ? -8.219 17.422 -9.969 1 96.38 198 ARG A C 1
ATOM 1505 O O . ARG A 1 198 ? -8.82 18.484 -9.75 1 96.38 198 ARG A O 1
ATOM 1512 N N . SER A 1 199 ? -7.301 16.906 -9.203 1 94.94 199 SER A N 1
ATOM 1513 C CA . SER A 1 199 ? -6.863 17.625 -8.008 1 94.94 199 SER A CA 1
ATOM 1514 C C . SER A 1 199 ? -6.219 18.953 -8.383 1 94.94 199 SER A C 1
ATOM 1516 O O . SER A 1 199 ? -5.461 19.047 -9.352 1 94.94 199 SER A O 1
ATOM 1518 N N . GLY A 1 200 ? -6.516 20 -7.605 1 92.5 200 GLY A N 1
ATOM 1519 C CA . GLY A 1 200 ? -5.941 21.312 -7.855 1 92.5 200 GLY A CA 1
ATOM 1520 C C . GLY A 1 200 ? -4.488 21.422 -7.426 1 92.5 200 GLY A C 1
ATOM 1521 O O . GLY A 1 200 ? -3.852 20.422 -7.113 1 92.5 200 GLY A O 1
ATOM 1522 N N . ARG A 1 201 ? -3.918 22.656 -7.547 1 87.56 201 ARG A N 1
ATOM 1523 C CA . ARG A 1 201 ? -2.521 22.906 -7.203 1 87.56 201 ARG A CA 1
ATOM 1524 C C . ARG A 1 201 ? -2.352 24.266 -6.551 1 87.56 201 ARG A C 1
ATOM 1526 O O . ARG A 1 201 ? -1.27 24.859 -6.605 1 87.56 201 ARG A O 1
ATOM 1533 N N . SER A 1 202 ? -3.502 24.734 -6.059 1 90.56 202 SER A N 1
ATOM 1534 C CA . SER A 1 202 ? -3.453 26.078 -5.488 1 90.56 202 SER A CA 1
ATOM 1535 C C . SER A 1 202 ? -4.297 26.172 -4.223 1 90.56 202 SER A C 1
ATOM 1537 O O . SER A 1 202 ? -5.051 25.25 -3.902 1 90.56 202 SER A O 1
ATOM 1539 N N . PHE A 1 203 ? -4.199 27.328 -3.551 1 94.19 203 PHE A N 1
ATOM 1540 C CA . PHE A 1 203 ? -4.906 27.578 -2.305 1 94.19 203 PHE A CA 1
ATOM 1541 C C . PHE A 1 203 ? -6.414 27.5 -2.514 1 94.19 203 PHE A C 1
ATOM 1543 O O . PHE A 1 203 ? -7.148 27.078 -1.623 1 94.19 203 PHE A O 1
ATOM 1550 N N . ASN A 1 204 ? -6.879 27.828 -3.713 1 95.44 204 ASN A N 1
ATOM 1551 C CA . ASN A 1 204 ? -8.312 28.016 -3.936 1 95.44 204 ASN A CA 1
ATOM 1552 C C . ASN A 1 204 ? -8.953 26.766 -4.516 1 95.44 204 ASN A C 1
ATOM 1554 O O . ASN A 1 204 ? -10.109 26.797 -4.945 1 95.44 204 ASN A O 1
ATOM 1558 N N . GLU A 1 205 ? -8.234 25.688 -4.586 1 95.88 205 GLU A N 1
ATOM 1559 C CA . GLU A 1 205 ? -8.742 24.438 -5.164 1 95.88 205 GLU A CA 1
ATOM 1560 C C . GLU A 1 205 ? -8.672 23.297 -4.156 1 95.88 205 GLU A C 1
ATOM 1562 O O . GLU A 1 205 ? -7.832 23.297 -3.258 1 95.88 205 GLU A O 1
ATOM 1567 N N . ILE A 1 206 ? -9.586 22.359 -4.328 1 97.06 206 ILE A N 1
ATOM 1568 C CA . ILE A 1 206 ? -9.477 21.125 -3.555 1 97.06 206 ILE A CA 1
ATOM 1569 C C . ILE A 1 206 ? -8.266 20.312 -4.031 1 97.06 206 ILE A C 1
ATOM 1571 O O . ILE A 1 206 ? -8.047 20.188 -5.234 1 97.06 206 ILE A O 1
ATOM 1575 N N . THR A 1 207 ? -7.461 19.891 -3.154 1 96.5 207 THR A N 1
ATOM 1576 C CA . THR A 1 207 ? -6.344 19.016 -3.48 1 96.5 207 THR A CA 1
ATOM 1577 C C . THR A 1 207 ? -6.473 17.672 -2.754 1 96.5 207 THR A C 1
ATOM 1579 O O . THR A 1 207 ? -7.016 17.609 -1.65 1 96.5 207 THR A O 1
ATOM 1582 N N . ALA A 1 208 ? -6.074 16.656 -3.359 1 96.88 208 ALA A N 1
ATOM 1583 C CA . ALA A 1 208 ? -6.078 15.312 -2.781 1 96.88 208 ALA A CA 1
ATOM 1584 C C . ALA A 1 208 ? -4.805 14.555 -3.141 1 96.88 208 ALA A C 1
ATOM 1586 O O . ALA A 1 208 ? -4.422 14.484 -4.312 1 96.88 208 ALA A O 1
ATOM 1587 N N . VAL A 1 209 ? -4.137 14.023 -2.145 1 97.12 209 VAL A N 1
ATOM 1588 C CA . VAL A 1 209 ? -2.938 13.227 -2.377 1 97.12 209 VAL A CA 1
ATOM 1589 C C . VAL A 1 209 ? -2.984 11.961 -1.523 1 97.12 209 VAL A C 1
ATOM 1591 O O . VAL A 1 209 ? -3.471 11.992 -0.39 1 97.12 209 VAL A O 1
ATOM 1594 N N . ALA A 1 210 ? -2.537 10.883 -2.1 1 98.12 210 ALA A N 1
ATOM 1595 C CA . ALA A 1 210 ? -2.459 9.641 -1.324 1 98.12 210 ALA A CA 1
ATOM 1596 C C . ALA A 1 210 ? -1.233 9.641 -0.416 1 98.12 210 ALA A C 1
ATOM 1598 O O . ALA A 1 210 ? -0.113 9.875 -0.875 1 98.12 210 ALA A O 1
ATOM 1599 N N . THR A 1 211 ? -1.473 9.367 0.808 1 97.62 211 THR A N 1
ATOM 1600 C CA . THR A 1 211 ? -0.378 9.359 1.772 1 97.62 211 THR A CA 1
ATOM 1601 C C . THR A 1 211 ? -0.088 7.941 2.25 1 97.62 211 THR A C 1
ATOM 1603 O O . THR A 1 211 ? 0.988 7.668 2.785 1 97.62 211 THR A O 1
ATOM 1606 N N . ILE A 1 212 ? -1.054 7.082 2.109 1 98.38 212 ILE A N 1
ATOM 1607 C CA . ILE A 1 212 ? -0.908 5.68 2.479 1 98.38 212 ILE A CA 1
ATOM 1608 C C . ILE A 1 212 ? -1.609 4.797 1.447 1 98.38 212 ILE A C 1
ATOM 1610 O O . ILE A 1 212 ? -2.73 5.094 1.027 1 98.38 212 ILE A O 1
ATOM 1614 N N . ILE A 1 213 ? -0.986 3.758 1.038 1 98.81 213 ILE A N 1
ATOM 1615 C CA . ILE A 1 213 ? -1.633 2.689 0.285 1 98.81 213 ILE A CA 1
ATOM 1616 C C . ILE A 1 213 ? -1.204 1.333 0.84 1 98.81 213 ILE A C 1
ATOM 1618 O O . ILE A 1 213 ? -0.025 1.12 1.132 1 98.81 213 ILE A O 1
ATOM 1622 N N . ARG A 1 214 ? -2.146 0.478 1.067 1 98.69 214 ARG A N 1
ATOM 1623 C CA . ARG A 1 214 ? -1.941 -0.908 1.474 1 98.69 214 ARG A CA 1
ATOM 1624 C C . ARG A 1 214 ? -2.756 -1.859 0.603 1 98.69 214 ARG A C 1
ATOM 1626 O O . ARG A 1 214 ? -3.986 -1.785 0.575 1 98.69 214 ARG A O 1
ATOM 1633 N N . ALA A 1 215 ? -2.102 -2.723 -0.049 1 98.62 215 ALA A N 1
ATOM 1634 C CA . ALA A 1 215 ? -2.789 -3.719 -0.866 1 98.62 215 ALA A CA 1
ATOM 1635 C C . ALA A 1 215 ? -1.939 -4.977 -1.029 1 98.62 215 ALA A C 1
ATOM 1637 O O . ALA A 1 215 ? -0.728 -4.891 -1.242 1 98.62 215 ALA A O 1
ATOM 1638 N N . GLY A 1 216 ? -2.645 -6.168 -0.909 1 96.5 216 GLY A N 1
ATOM 1639 C CA . GLY A 1 216 ? -2.008 -7.426 -1.263 1 96.5 216 GLY A CA 1
ATOM 1640 C C . GLY A 1 216 ? -1.454 -8.172 -0.064 1 96.5 216 GLY A C 1
ATOM 1641 O O . GLY A 1 216 ? -0.915 -7.562 0.86 1 96.5 216 GLY A O 1
ATOM 1642 N N . ASP A 1 217 ? -1.535 -9.453 -0.116 1 91.19 217 ASP A N 1
ATOM 1643 C CA . ASP A 1 217 ? -1.058 -10.328 0.954 1 91.19 217 ASP A CA 1
ATOM 1644 C C . ASP A 1 217 ? -0.059 -11.352 0.421 1 91.19 217 ASP A C 1
ATOM 1646 O O . ASP A 1 217 ? 0.784 -11.852 1.17 1 91.19 217 ASP A O 1
ATOM 1650 N N . TYR A 1 218 ? -0.158 -11.703 -0.896 1 87.12 218 TYR A N 1
ATOM 1651 C CA . TYR A 1 218 ? 0.676 -12.734 -1.503 1 87.12 218 TYR A CA 1
ATOM 1652 C C . TYR A 1 218 ? 1.291 -12.242 -2.807 1 87.12 218 TYR A C 1
ATOM 1654 O O . TYR A 1 218 ? 0.633 -11.547 -3.588 1 87.12 218 TYR A O 1
ATOM 1662 N N . PRO A 1 219 ? 2.475 -12.609 -3.057 1 90.31 219 PRO A N 1
ATOM 1663 C CA . PRO A 1 219 ? 3.178 -12.094 -4.234 1 90.31 219 PRO A CA 1
ATOM 1664 C C . PRO A 1 219 ? 2.619 -12.641 -5.543 1 90.31 219 PRO A C 1
ATOM 1666 O O . PRO A 1 219 ? 2.895 -12.094 -6.613 1 90.31 219 PRO A O 1
ATOM 1669 N N . ASN A 1 220 ? 1.807 -13.742 -5.52 1 86.62 220 ASN A N 1
ATOM 1670 C CA . ASN A 1 220 ? 1.341 -14.336 -6.77 1 86.62 220 ASN A CA 1
ATOM 1671 C C . ASN A 1 220 ? -0.172 -14.203 -6.922 1 86.62 220 ASN A C 1
ATOM 1673 O O . ASN A 1 220 ? -0.761 -14.789 -7.832 1 86.62 220 ASN A O 1
ATOM 1677 N N . LYS A 1 221 ? -0.763 -13.477 -6.062 1 88.44 221 LYS A N 1
ATOM 1678 C CA . LYS A 1 221 ? -2.211 -13.297 -6.094 1 88.44 221 LYS A CA 1
ATOM 1679 C C . LYS A 1 221 ? -2.574 -11.812 -6.18 1 88.44 221 LYS A C 1
ATOM 1681 O O . LYS A 1 221 ? -1.985 -10.984 -5.484 1 88.44 221 LYS A O 1
ATOM 1686 N N . LEU A 1 222 ? -3.52 -11.562 -6.969 1 94.06 222 LEU A N 1
ATOM 1687 C CA . LEU A 1 222 ? -3.998 -10.188 -7.062 1 94.06 222 LEU A CA 1
ATOM 1688 C C . LEU A 1 222 ? -4.832 -9.82 -5.84 1 94.06 222 LEU A C 1
ATOM 1690 O O . LEU A 1 222 ? -5.625 -10.633 -5.355 1 94.06 222 LEU A O 1
ATOM 1694 N N . PRO A 1 223 ? -4.676 -8.641 -5.387 1 96.38 223 PRO A N 1
ATOM 1695 C CA . PRO A 1 223 ? -5.324 -8.266 -4.129 1 96.38 223 PRO A CA 1
ATOM 1696 C C . PRO A 1 223 ? -6.848 -8.234 -4.234 1 96.38 223 PRO A C 1
ATOM 1698 O O . PRO A 1 223 ? -7.391 -7.754 -5.234 1 96.38 223 PRO A O 1
ATOM 1701 N N . GLU A 1 224 ? -7.477 -8.734 -3.23 1 95.62 224 GLU A N 1
ATOM 1702 C CA . GLU A 1 224 ? -8.93 -8.68 -3.148 1 95.62 224 GLU A CA 1
ATOM 1703 C C . GLU A 1 224 ? -9.406 -7.406 -2.457 1 95.62 224 GLU A C 1
ATOM 1705 O O . GLU A 1 224 ? -10.586 -7.059 -2.52 1 95.62 224 GLU A O 1
ATOM 1710 N N . GLU A 1 225 ? -8.469 -6.734 -1.805 1 98.31 225 GLU A N 1
ATOM 1711 C CA . GLU A 1 225 ? -8.75 -5.457 -1.157 1 98.31 225 GLU A CA 1
ATOM 1712 C C . GLU A 1 225 ? -7.574 -4.496 -1.297 1 98.31 225 GLU A C 1
ATOM 1714 O O . GLU A 1 225 ? -6.414 -4.914 -1.275 1 98.31 225 GLU A O 1
ATOM 1719 N N . ALA A 1 226 ? -7.812 -3.26 -1.467 1 98.75 226 ALA A N 1
ATOM 1720 C CA . ALA A 1 226 ? -6.832 -2.178 -1.502 1 98.75 226 ALA A CA 1
ATOM 1721 C C . ALA A 1 226 ? -7.352 -0.944 -0.769 1 98.75 226 ALA A C 1
ATOM 1723 O O . ALA A 1 226 ? -8.516 -0.563 -0.927 1 98.75 226 ALA A O 1
ATOM 1724 N N . VAL A 1 227 ? -6.543 -0.371 0.05 1 98.81 227 VAL A N 1
ATOM 1725 C CA . VAL A 1 227 ? -6.953 0.756 0.88 1 98.81 227 VAL A CA 1
ATOM 1726 C C . VAL A 1 227 ? -5.992 1.925 0.679 1 98.81 227 VAL A C 1
ATOM 1728 O O . VAL A 1 227 ? -4.777 1.731 0.616 1 98.81 227 VAL A O 1
ATOM 1731 N N . ALA A 1 228 ? -6.492 3.105 0.598 1 98.75 228 ALA A N 1
ATOM 1732 C CA . ALA A 1 228 ? -5.684 4.32 0.528 1 98.75 228 ALA A CA 1
ATOM 1733 C C . ALA A 1 228 ? -6.211 5.383 1.487 1 98.75 228 ALA A C 1
ATOM 1735 O O . ALA A 1 228 ? -7.422 5.5 1.694 1 98.75 228 ALA A O 1
ATOM 1736 N N . HIS A 1 229 ? -5.336 6.066 2.08 1 98.56 229 HIS A N 1
ATOM 1737 C CA . HIS A 1 229 ? -5.66 7.305 2.785 1 98.56 229 HIS A CA 1
ATOM 1738 C C . HIS A 1 229 ? -5.316 8.523 1.938 1 98.56 229 HIS A C 1
ATOM 1740 O O . HIS A 1 229 ? -4.234 8.594 1.35 1 98.56 229 HIS A O 1
ATOM 1746 N N . LEU A 1 230 ? -6.195 9.438 1.889 1 98.25 230 LEU A N 1
ATOM 1747 C CA . LEU A 1 230 ? -6.031 10.672 1.123 1 98.25 230 LEU A CA 1
ATOM 1748 C C . LEU A 1 230 ? -5.98 11.883 2.047 1 98.25 230 LEU A C 1
ATOM 1750 O O . LEU A 1 230 ? -6.828 12.031 2.928 1 98.25 230 LEU A O 1
ATOM 1754 N N . ASP A 1 231 ? -4.973 12.641 1.884 1 96.88 231 ASP A N 1
ATOM 1755 C CA . ASP A 1 231 ? -4.98 13.977 2.471 1 96.88 231 ASP A CA 1
ATOM 1756 C C . ASP A 1 231 ? -5.66 14.977 1.541 1 96.88 231 ASP A C 1
ATOM 1758 O O . ASP A 1 231 ? -5.082 15.391 0.532 1 96.88 231 ASP A O 1
ATOM 1762 N N . VAL A 1 232 ? -6.848 15.383 1.925 1 97.56 232 VAL A N 1
ATOM 1763 C CA . VAL A 1 232 ? -7.656 16.297 1.124 1 97.56 232 VAL A CA 1
ATOM 1764 C C . VAL A 1 232 ? -7.703 17.672 1.796 1 97.56 232 VAL A C 1
ATOM 1766 O O . VAL A 1 232 ? -8.109 17.781 2.957 1 97.56 232 VAL A O 1
ATOM 1769 N N . ARG A 1 233 ? -7.277 18.641 1.09 1 97.44 233 ARG A N 1
ATOM 1770 C CA . ARG A 1 233 ? -7.34 20.016 1.582 1 97.44 233 ARG A CA 1
ATOM 1771 C C . ARG A 1 233 ? -8.414 20.812 0.844 1 97.44 233 ARG A C 1
ATOM 1773 O O . ARG A 1 233 ? -8.586 20.656 -0.365 1 97.44 233 ARG A O 1
ATOM 1780 N N . VAL A 1 234 ? -9.039 21.672 1.609 1 97.25 234 VAL A N 1
ATOM 1781 C CA . VAL A 1 234 ? -10.266 22.312 1.131 1 97.25 234 VAL A CA 1
ATOM 1782 C C . VAL A 1 234 ? -10.133 23.828 1.207 1 97.25 234 VAL A C 1
ATOM 1784 O O . VAL A 1 234 ? -9.781 24.375 2.258 1 97.25 234 VAL A O 1
ATOM 1787 N N . PRO A 1 235 ? -10.398 24.516 0.116 1 97.38 235 PRO A N 1
ATOM 1788 C CA . PRO A 1 235 ? -10.391 25.984 0.184 1 97.38 235 PRO A CA 1
ATOM 1789 C C . PRO A 1 235 ? -11.586 26.547 0.942 1 97.38 235 PRO A C 1
ATOM 1791 O O . PRO A 1 235 ? -12.578 25.844 1.156 1 97.38 235 PRO A O 1
ATOM 1794 N N . PRO A 1 236 ? -11.453 27.828 1.381 1 97.44 236 PRO A N 1
ATOM 1795 C CA . PRO A 1 236 ? -12.625 28.453 1.994 1 97.44 236 PRO A CA 1
ATOM 1796 C C . PRO A 1 236 ? -13.852 28.438 1.088 1 97.44 236 PRO A C 1
ATOM 1798 O O . PRO A 1 236 ? -13.727 28.594 -0.13 1 97.44 236 PRO A O 1
ATOM 1801 N N . GLY A 1 237 ? -15.016 28.188 1.688 1 96.44 237 GLY A N 1
ATOM 1802 C CA . GLY A 1 237 ? -16.266 28.25 0.944 1 96.44 237 GLY A CA 1
ATOM 1803 C C . GLY A 1 237 ? -16.734 26.891 0.463 1 96.44 237 GLY A C 1
ATOM 1804 O O . GLY A 1 237 ? -17.859 26.75 -0.013 1 96.44 237 GLY A O 1
ATOM 1805 N N . LYS A 1 238 ? -15.891 25.891 0.49 1 97.12 238 LYS A N 1
ATOM 1806 C CA . LYS A 1 238 ? -16.297 24.547 0.083 1 97.12 238 LYS A CA 1
ATOM 1807 C C . LYS A 1 238 ? -16.812 23.75 1.271 1 97.12 238 LYS A C 1
ATOM 1809 O O . LYS A 1 238 ? -16.219 23.766 2.348 1 97.12 238 LYS A O 1
ATOM 1814 N N . SER A 1 239 ? -17.922 23.062 1.07 1 97.12 239 SER A N 1
ATOM 1815 C CA . SER A 1 239 ? -18.578 22.266 2.109 1 97.12 239 SER A CA 1
ATOM 1816 C C . SER A 1 239 ? -18.109 20.812 2.057 1 97.12 239 S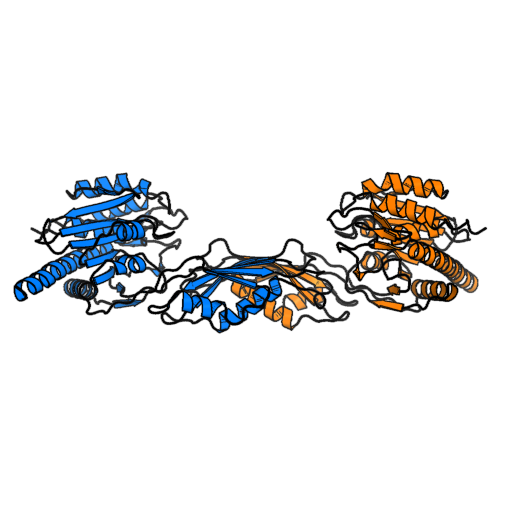ER A C 1
ATOM 1818 O O . SER A 1 239 ? -17.391 20.422 1.138 1 97.12 239 SER A O 1
ATOM 1820 N N . ILE A 1 240 ? -18.531 20.094 3.07 1 97.44 240 ILE A N 1
ATOM 1821 C CA . ILE A 1 240 ? -18.219 18.672 3.104 1 97.44 240 ILE A CA 1
ATOM 1822 C C . ILE A 1 240 ? -18.891 17.969 1.922 1 97.44 240 ILE A C 1
ATOM 1824 O O . ILE A 1 240 ? -18.344 17.016 1.371 1 97.44 240 ILE A O 1
ATOM 1828 N N . GLU A 1 241 ? -20.078 18.453 1.487 1 98.06 241 GLU A N 1
ATOM 1829 C CA . GLU A 1 241 ? -20.766 17.891 0.336 1 98.06 241 GLU A CA 1
ATOM 1830 C C . GLU A 1 241 ? -19.984 18.109 -0.95 1 98.06 241 GLU A C 1
ATOM 1832 O O . GLU A 1 241 ? -19.953 17.234 -1.821 1 98.06 241 GLU A O 1
ATOM 1837 N N . ASP A 1 242 ? -19.344 19.234 -1.019 1 97.88 242 ASP A N 1
ATOM 1838 C CA . ASP A 1 242 ? -18.484 19.5 -2.166 1 97.88 242 ASP A CA 1
ATOM 1839 C C . ASP A 1 242 ? -17.328 18.5 -2.221 1 97.88 242 ASP A C 1
ATOM 1841 O O . ASP A 1 242 ? -16.953 18.031 -3.299 1 97.88 242 ASP A O 1
ATOM 1845 N N . VAL A 1 243 ? -16.781 18.219 -1.051 1 98.31 243 VAL A N 1
ATOM 1846 C CA . VAL A 1 243 ? -15.656 17.281 -0.955 1 98.31 243 VAL A CA 1
ATOM 1847 C C . VAL A 1 243 ? -16.109 15.891 -1.369 1 98.31 243 VAL A C 1
ATOM 1849 O O . VAL A 1 243 ? -15.438 15.219 -2.152 1 98.31 243 VAL A O 1
ATOM 1852 N N . ARG A 1 244 ? -17.25 15.531 -0.865 1 98.25 244 ARG A N 1
ATOM 1853 C CA . ARG A 1 244 ? -17.797 14.227 -1.204 1 98.25 244 ARG A CA 1
ATOM 1854 C C . ARG A 1 244 ? -18.016 14.094 -2.707 1 98.25 244 ARG A C 1
ATOM 1856 O O . ARG A 1 244 ? -17.641 13.086 -3.311 1 98.25 244 ARG A O 1
ATOM 1863 N N . ALA A 1 245 ? -18.625 15.078 -3.291 1 98.19 245 ALA A N 1
ATOM 1864 C CA . ALA A 1 245 ? -18.875 15.062 -4.73 1 98.19 245 ALA A CA 1
ATOM 1865 C C . ALA A 1 245 ? -17.562 14.953 -5.508 1 98.19 245 ALA A C 1
ATOM 1867 O O . ALA A 1 245 ? -17.484 14.211 -6.492 1 98.19 245 ALA A O 1
ATOM 1868 N N . PHE A 1 246 ? -16.609 15.695 -5.062 1 98.25 246 PHE A N 1
ATOM 1869 C CA . PHE A 1 246 ? -15.289 15.688 -5.684 1 98.25 246 PHE A CA 1
ATOM 1870 C C . PHE A 1 246 ? -14.672 14.297 -5.641 1 98.25 246 PHE A C 1
ATOM 1872 O O . PHE A 1 246 ? -14.148 13.812 -6.645 1 98.25 246 PHE A O 1
ATOM 1879 N N . LEU A 1 247 ? -14.734 13.578 -4.492 1 98.56 247 LEU A N 1
ATOM 1880 C CA . LEU A 1 247 ? -14.102 12.281 -4.281 1 98.56 247 LEU A CA 1
ATOM 1881 C C . LEU A 1 247 ? -14.891 11.172 -4.965 1 98.56 247 LEU A C 1
ATOM 1883 O O . LEU A 1 247 ? -14.32 10.164 -5.398 1 98.56 247 LEU A O 1
ATOM 1887 N N . GLU A 1 248 ? -16.188 11.352 -5.086 1 98.06 248 GLU A N 1
ATOM 1888 C CA . GLU A 1 248 ? -17.047 10.305 -5.617 1 98.06 248 GLU A CA 1
ATOM 1889 C C . GLU A 1 248 ? -17.031 10.305 -7.145 1 98.06 248 GLU A C 1
ATOM 1891 O O . GLU A 1 248 ? -17.438 9.32 -7.773 1 98.06 248 GLU A O 1
ATOM 1896 N N . GLU A 1 249 ? -16.656 11.391 -7.688 1 96.56 249 GLU A N 1
ATOM 1897 C CA . GLU A 1 249 ? -16.594 11.453 -9.148 1 96.56 249 GLU A CA 1
ATOM 1898 C C . GLU A 1 249 ? -15.617 10.422 -9.695 1 96.56 249 GLU A C 1
ATOM 1900 O O . GLU A 1 249 ? -14.43 10.43 -9.344 1 96.56 249 GLU A O 1
ATOM 1905 N N . GLY A 1 250 ? -16.062 9.492 -10.523 1 94.19 250 GLY A N 1
ATOM 1906 C CA . GLY A 1 250 ? -15.219 8.5 -11.164 1 94.19 250 GLY A CA 1
ATOM 1907 C C . GLY A 1 250 ? -14.906 7.32 -10.258 1 94.19 250 GLY A C 1
ATOM 1908 O O . GLY A 1 250 ? -14.062 6.484 -10.602 1 94.19 250 GLY A O 1
ATOM 1909 N N . LEU A 1 251 ? -15.523 7.266 -9.102 1 97.31 251 LEU A N 1
ATOM 1910 C CA . LEU A 1 251 ? -15.312 6.164 -8.172 1 97.31 251 LEU A CA 1
ATOM 1911 C C . LEU A 1 251 ? -15.852 4.855 -8.742 1 97.31 251 LEU A C 1
ATOM 1913 O O . LEU A 1 251 ? -17.047 4.758 -9.055 1 97.31 251 LEU A O 1
ATOM 1917 N N . PRO A 1 252 ? -14.984 3.861 -8.906 1 95.81 252 PRO A N 1
ATOM 1918 C CA . PRO A 1 252 ? -15.484 2.576 -9.406 1 95.81 252 PRO A CA 1
ATOM 1919 C C . PRO A 1 252 ? -16.531 1.96 -8.492 1 95.81 252 PRO A C 1
ATOM 1921 O O . PRO A 1 252 ? -16.562 2.232 -7.289 1 95.81 252 PRO A O 1
ATOM 1924 N N . ARG A 1 253 ? -17.328 1.034 -9.055 1 94.75 253 ARG A N 1
ATOM 1925 C CA . ARG A 1 253 ? -18.453 0.428 -8.344 1 94.75 253 ARG A CA 1
ATOM 1926 C C . ARG A 1 253 ? -17.953 -0.365 -7.137 1 94.75 253 ARG A C 1
ATOM 1928 O O . ARG A 1 253 ? -18.641 -0.414 -6.105 1 94.75 253 ARG A O 1
ATOM 1935 N N . ASP A 1 254 ? -16.828 -0.891 -7.18 1 97.19 254 ASP A N 1
ATOM 1936 C CA . ASP A 1 254 ? -16.328 -1.766 -6.121 1 97.19 254 ASP A CA 1
ATOM 1937 C C . ASP A 1 254 ? -15.422 -1.005 -5.16 1 97.19 254 ASP A C 1
ATOM 1939 O O . ASP A 1 254 ? -14.648 -1.613 -4.41 1 97.19 254 ASP A O 1
ATOM 1943 N N . CYS A 1 255 ? -15.484 0.311 -5.223 1 98.44 255 CYS A N 1
ATOM 1944 C CA . CYS A 1 255 ? -14.742 1.154 -4.297 1 98.44 255 CYS A CA 1
ATOM 1945 C C . CYS A 1 255 ? -15.68 2.029 -3.479 1 98.44 255 CYS A C 1
ATOM 1947 O O . CYS A 1 255 ? -16.781 2.344 -3.922 1 98.44 255 CYS A O 1
ATOM 1949 N N . ARG A 1 256 ? -15.219 2.279 -2.297 1 98.5 256 ARG A N 1
ATOM 1950 C CA . ARG A 1 256 ? -15.93 3.184 -1.397 1 98.5 256 ARG A CA 1
ATOM 1951 C C . ARG A 1 256 ? -14.992 4.242 -0.833 1 98.5 256 ARG A C 1
ATOM 1953 O O . ARG A 1 256 ? -13.836 3.955 -0.528 1 98.5 256 ARG A O 1
ATOM 1960 N N . VAL A 1 257 ? -15.547 5.441 -0.728 1 98.25 257 VAL A N 1
ATOM 1961 C CA . VAL A 1 257 ? -14.773 6.531 -0.138 1 98.25 257 VAL A CA 1
ATOM 1962 C C . VAL A 1 257 ? -15.477 7.047 1.113 1 98.25 257 VAL A C 1
ATOM 1964 O O . VAL A 1 257 ? -16.703 7.164 1.138 1 98.25 257 VAL A O 1
ATOM 1967 N N . GLU A 1 258 ? -14.742 7.227 2.111 1 98.19 258 GLU A N 1
ATOM 1968 C CA . GLU A 1 258 ? -15.242 7.75 3.379 1 98.19 258 GLU A CA 1
ATOM 1969 C C . GLU A 1 258 ? -14.477 9.008 3.793 1 98.19 258 GLU A C 1
ATOM 1971 O O . GLU A 1 258 ? -13.242 9 3.863 1 98.19 258 GLU A O 1
ATOM 1976 N N . VAL A 1 259 ? -15.203 10.07 4.051 1 98.12 259 VAL A N 1
ATOM 1977 C CA . VAL A 1 259 ? -14.602 11.266 4.633 1 98.12 259 VAL A CA 1
ATOM 1978 C C . VAL A 1 259 ? -14.516 11.109 6.148 1 98.12 259 VAL A C 1
ATOM 1980 O O . VAL A 1 259 ? -15.547 11.016 6.828 1 98.12 259 VAL A O 1
ATOM 1983 N N . LEU A 1 260 ? -13.367 11.133 6.645 1 96.62 260 LEU A N 1
ATOM 1984 C CA . LEU A 1 260 ? -13.117 10.766 8.031 1 96.62 260 LEU A CA 1
ATOM 1985 C C . LEU A 1 260 ? -13.273 11.977 8.953 1 96.62 260 LEU A C 1
ATOM 1987 O O . LEU A 1 260 ? -13.414 11.82 10.164 1 96.62 260 LEU A O 1
ATOM 1991 N N . GLY A 1 261 ? -13.195 13.156 8.445 1 94.31 261 GLY A N 1
ATOM 1992 C CA . GLY A 1 261 ? -13.289 14.422 9.148 1 94.31 261 GLY A CA 1
ATOM 1993 C C . GLY A 1 261 ? -13.398 15.617 8.211 1 94.31 261 GLY A C 1
ATOM 1994 O O . GLY A 1 261 ? -13.203 15.484 7.004 1 94.31 261 GLY A O 1
ATOM 1995 N N . TYR A 1 262 ? -13.773 16.75 8.852 1 95.62 262 TYR A N 1
ATOM 1996 C CA . TYR A 1 262 ? -13.922 17.953 8.031 1 95.62 262 TYR A CA 1
ATOM 1997 C C . TYR A 1 262 ? -13.664 19.203 8.844 1 95.62 262 TYR A C 1
ATOM 1999 O O . TYR A 1 262 ? -14.258 19.391 9.914 1 95.62 262 TYR A O 1
ATOM 2007 N N . THR A 1 263 ? -12.773 19.984 8.461 1 95.75 263 THR A N 1
ATOM 2008 C CA . THR A 1 263 ? -12.508 21.344 8.938 1 95.75 263 THR A CA 1
ATOM 2009 C C . THR A 1 263 ? -12.547 22.328 7.777 1 95.75 263 THR A C 1
ATOM 2011 O O . THR A 1 263 ? -11.805 22.203 6.805 1 95.75 263 THR A O 1
ATOM 2014 N N . PRO A 1 264 ? -13.422 23.297 7.84 1 96.06 264 PRO A N 1
ATOM 2015 C CA . PRO A 1 264 ? -13.547 24.234 6.727 1 96.06 264 PRO A CA 1
ATOM 2016 C C . PRO A 1 264 ? -12.328 25.156 6.59 1 96.06 264 PRO A C 1
ATOM 2018 O O . PRO A 1 264 ? -11.617 25.391 7.566 1 96.06 264 PRO A O 1
ATOM 2021 N N . GLY A 1 265 ? -12.062 25.609 5.332 1 97.69 265 GLY A N 1
ATOM 2022 C CA . GLY A 1 265 ? -11.086 26.672 5.133 1 97.69 265 GLY A CA 1
ATOM 2023 C C . GLY A 1 265 ? -11.539 28.016 5.672 1 97.69 265 GLY A C 1
ATOM 2024 O O . GLY A 1 265 ? -12.727 28.203 5.941 1 97.69 265 GLY A O 1
ATOM 2025 N N . ILE A 1 266 ? -10.578 28.844 5.871 1 98 266 ILE A N 1
ATOM 2026 C CA . ILE A 1 266 ? -10.906 30.156 6.391 1 98 266 ILE A CA 1
ATOM 2027 C C . ILE A 1 266 ? -10.078 31.219 5.664 1 98 266 ILE A C 1
ATOM 2029 O O . ILE A 1 266 ? -8.922 30.984 5.309 1 98 266 ILE A O 1
ATOM 2033 N N . ARG A 1 267 ? -10.672 32.281 5.375 1 98.19 267 ARG A N 1
ATOM 2034 C CA . ARG A 1 267 ? -10.016 33.469 4.84 1 98.19 267 ARG A CA 1
ATOM 2035 C C . ARG A 1 267 ? -10.688 34.719 5.34 1 98.19 267 ARG A C 1
ATOM 2037 O O . ARG A 1 267 ? -11.914 34.875 5.254 1 98.19 267 ARG A O 1
ATOM 2044 N N . VAL A 1 268 ? -9.945 35.594 5.977 1 98.19 268 VAL A N 1
ATOM 2045 C CA . VAL A 1 268 ? -10.461 36.906 6.406 1 98.19 268 VAL A CA 1
ATOM 2046 C C . VAL A 1 268 ? -9.844 38 5.562 1 98.19 268 VAL A C 1
ATOM 2048 O O . VAL A 1 268 ? -9 37.75 4.699 1 98.19 268 VAL A O 1
ATOM 2051 N N . ARG A 1 269 ? -10.297 39.219 5.723 1 96.75 269 ARG A N 1
ATOM 2052 C CA . ARG A 1 269 ? -9.805 40.375 4.949 1 96.75 269 ARG A CA 1
ATOM 2053 C C . ARG A 1 269 ? -8.656 41.062 5.668 1 96.75 269 ARG A C 1
ATOM 2055 O O . ARG A 1 269 ? -8.656 41.156 6.895 1 96.75 269 ARG A O 1
ATOM 2062 N N . PRO A 1 270 ? -7.754 41.5 4.902 1 98 270 PRO A N 1
ATOM 2063 C CA . PRO A 1 270 ? -6.629 42.219 5.52 1 98 270 PRO A CA 1
ATOM 2064 C C . PRO A 1 270 ? -7.066 43.438 6.328 1 98 270 PRO A C 1
ATOM 2066 O O . PRO A 1 270 ? -6.375 43.844 7.27 1 98 270 PRO A O 1
ATOM 2069 N N . ASN A 1 271 ? -8.195 44 6 1 97.25 271 ASN A N 1
ATOM 2070 C CA . ASN A 1 271 ? -8.641 45.188 6.68 1 97.25 271 ASN A CA 1
ATOM 2071 C C . ASN A 1 271 ? -9.555 44.875 7.859 1 97.25 271 ASN A C 1
ATOM 2073 O O . ASN A 1 271 ? -10.062 45.781 8.523 1 97.25 271 ASN A O 1
ATOM 2077 N N . ASP A 1 272 ? -9.844 43.625 8.109 1 97.81 272 ASP A N 1
ATOM 2078 C CA . ASP A 1 272 ? -10.547 43.25 9.336 1 97.81 272 ASP A CA 1
ATOM 2079 C C . ASP A 1 272 ? -9.766 43.719 10.562 1 97.81 272 ASP A C 1
ATOM 2081 O O . ASP A 1 272 ? -8.555 43.938 10.484 1 97.81 272 ASP A O 1
ATOM 2085 N N . PRO A 1 273 ? -10.336 43.781 11.695 1 97.88 273 PRO A N 1
ATOM 2086 C CA . PRO A 1 273 ? -9.719 44.406 12.867 1 97.88 273 PRO A CA 1
ATOM 2087 C C . PRO A 1 273 ? -8.406 43.75 13.266 1 97.88 273 PRO A C 1
ATOM 2089 O O . PRO A 1 273 ? -7.391 44.438 13.438 1 97.88 273 PRO A O 1
ATOM 2092 N N . VAL A 1 274 ? -8.414 42.469 13.336 1 98.56 274 VAL A N 1
ATOM 2093 C CA . VAL A 1 274 ? -7.227 41.781 13.844 1 98.56 274 VAL A CA 1
ATOM 2094 C C . VAL A 1 274 ? -6.105 41.875 12.812 1 98.56 274 VAL A C 1
ATOM 2096 O O . VAL A 1 274 ? -4.996 42.312 13.117 1 98.56 274 VAL A O 1
ATOM 2099 N N . PRO A 1 275 ? -6.344 41.531 11.5 1 98.69 275 PRO A N 1
ATOM 2100 C CA . PRO A 1 275 ? -5.277 41.719 10.508 1 98.69 275 PRO A CA 1
ATOM 2101 C C . PRO A 1 275 ? -4.762 43.156 10.445 1 98.69 275 PRO A C 1
ATOM 2103 O O . PRO A 1 275 ? -3.551 43.375 10.406 1 98.69 275 PRO A O 1
ATOM 2106 N N . ARG A 1 276 ? -5.629 44.031 10.523 1 98.19 276 ARG A N 1
ATOM 2107 C CA . ARG A 1 276 ? -5.254 45.438 10.445 1 98.19 276 ARG A CA 1
ATOM 2108 C C . ARG A 1 276 ? -4.379 45.844 11.633 1 98.19 276 ARG A C 1
ATOM 2110 O O . ARG A 1 276 ? -3.387 46.562 11.469 1 98.19 276 ARG A O 1
ATOM 2117 N N . ALA A 1 277 ? -4.773 45.438 12.773 1 98.44 277 ALA A N 1
ATOM 2118 C CA . ALA A 1 277 ? -4.016 45.75 13.977 1 98.44 277 ALA A CA 1
ATOM 2119 C C . ALA A 1 277 ? -2.602 45.188 13.906 1 98.44 277 ALA A C 1
ATOM 2121 O O . ALA A 1 277 ? -1.639 45.844 14.289 1 98.44 277 ALA A O 1
ATOM 2122 N N . LEU A 1 278 ? -2.49 44 13.43 1 98.81 278 LEU A N 1
ATOM 2123 C CA . LEU A 1 278 ? -1.182 43.344 13.297 1 98.81 278 LEU A CA 1
ATOM 2124 C C . LEU A 1 278 ? -0.326 44.094 12.273 1 98.81 278 LEU A C 1
ATOM 2126 O O . LEU A 1 278 ? 0.858 44.344 12.508 1 98.81 278 LEU A O 1
ATOM 2130 N N . ILE A 1 279 ? -0.926 44.406 11.172 1 98.62 279 ILE A N 1
ATOM 2131 C CA . ILE A 1 279 ? -0.231 45.156 10.117 1 98.62 279 ILE A CA 1
ATOM 2132 C C . ILE A 1 279 ? 0.285 46.469 10.656 1 98.62 279 ILE A C 1
ATOM 2134 O O . ILE A 1 279 ? 1.451 46.812 10.453 1 98.62 279 ILE A O 1
ATOM 2138 N N . ARG A 1 280 ? -0.516 47.156 11.367 1 98.06 280 ARG A N 1
ATOM 2139 C CA . ARG A 1 280 ? -0.122 48.469 11.938 1 98.06 280 ARG A CA 1
ATOM 2140 C C . ARG A 1 280 ? 0.983 48.281 12.977 1 98.06 280 ARG A C 1
ATOM 2142 O O . ARG A 1 280 ? 1.881 49.125 13.086 1 98.06 280 ARG A O 1
ATOM 2149 N N . GLY A 1 281 ? 0.836 47.219 13.766 1 98.06 281 GLY A N 1
ATOM 2150 C CA . GLY A 1 281 ? 1.904 46.906 14.703 1 98.06 281 GLY A CA 1
ATOM 2151 C C . GLY A 1 281 ? 3.246 46.688 14.031 1 98.06 281 GLY A C 1
ATOM 2152 O O . GLY A 1 281 ? 4.273 47.156 14.516 1 98.06 281 GLY A O 1
ATOM 2153 N N . LEU A 1 282 ? 3.227 46 12.945 1 98.69 282 LEU A N 1
ATOM 2154 C CA . LEU A 1 282 ? 4.445 45.75 12.188 1 98.69 282 LEU A CA 1
ATOM 2155 C C . LEU A 1 282 ? 5.027 47.062 11.648 1 98.69 282 LEU A C 1
ATOM 2157 O O . LEU A 1 282 ? 6.234 47.281 11.742 1 98.69 282 LEU A O 1
ATOM 2161 N N . ILE A 1 283 ? 4.223 47.875 11.125 1 98.31 283 ILE A N 1
ATOM 2162 C CA . ILE A 1 283 ? 4.648 49.156 10.57 1 98.31 283 ILE A CA 1
ATOM 2163 C C . ILE A 1 283 ? 5.27 50 11.672 1 98.31 283 ILE A C 1
ATOM 2165 O O . ILE A 1 283 ? 6.309 50.656 11.469 1 98.31 283 ILE A O 1
ATOM 2169 N N . ARG A 1 284 ? 4.66 50.031 12.812 1 97.75 284 ARG A N 1
ATOM 2170 C CA . ARG A 1 284 ? 5.164 50.812 13.945 1 97.75 284 ARG A CA 1
ATOM 2171 C C . ARG A 1 284 ? 6.559 50.344 14.352 1 97.75 284 ARG A C 1
ATOM 2173 O O . ARG A 1 284 ? 7.375 51.125 14.805 1 97.75 284 ARG A O 1
ATOM 2180 N N . GLU A 1 285 ? 6.766 49.062 14.188 1 97.62 285 GLU A N 1
ATOM 2181 C CA . GLU A 1 285 ? 8.062 48.5 14.547 1 97.62 285 GLU A CA 1
ATOM 2182 C C . GLU A 1 285 ? 9.062 48.656 13.398 1 97.62 285 GLU A C 1
ATOM 2184 O O . GLU A 1 285 ? 10.188 48.156 13.477 1 97.62 285 GLU A O 1
ATOM 2189 N N . GLY A 1 286 ? 8.656 49.219 12.344 1 97.56 286 GLY A N 1
ATOM 2190 C CA . GLY A 1 286 ? 9.523 49.469 11.203 1 97.56 286 GLY A CA 1
ATOM 2191 C C . GLY A 1 286 ? 9.656 48.25 10.297 1 97.56 286 GLY A C 1
ATOM 2192 O O . GLY A 1 286 ? 10.594 48.188 9.492 1 97.56 286 GLY A O 1
ATOM 2193 N N . ALA A 1 287 ? 8.797 47.344 10.43 1 97.38 287 ALA A N 1
ATOM 2194 C CA . ALA A 1 287 ? 8.836 46.125 9.594 1 97.38 287 ALA A CA 1
ATOM 2195 C C . ALA A 1 287 ? 7.855 46.25 8.438 1 97.38 287 ALA A C 1
ATOM 2197 O O . ALA A 1 287 ? 6.836 46.938 8.531 1 97.38 287 ALA A O 1
ATOM 2198 N N . LYS A 1 288 ? 8.117 45.594 7.363 1 97.44 288 LYS A N 1
ATOM 2199 C CA . LYS A 1 288 ? 7.215 45.531 6.215 1 97.44 288 LYS A CA 1
ATOM 2200 C C . LYS A 1 288 ? 6.277 44.344 6.316 1 97.44 288 LYS A C 1
ATOM 2202 O O . LYS A 1 288 ? 6.711 43.188 6.184 1 97.44 288 LYS A O 1
ATOM 2207 N N . PRO A 1 289 ? 5.035 44.594 6.449 1 98.25 289 PRO A N 1
ATOM 2208 C CA . PRO A 1 289 ? 4.098 43.469 6.621 1 98.25 289 PRO A CA 1
ATOM 2209 C C . PRO A 1 289 ? 3.898 42.688 5.34 1 98.25 289 PRO A C 1
ATOM 2211 O O . PRO A 1 289 ? 3.887 43.25 4.246 1 98.25 289 PRO A O 1
ATOM 2214 N N . ARG A 1 290 ? 3.787 41.375 5.434 1 98.38 290 ARG A N 1
ATOM 2215 C CA . ARG A 1 290 ? 3.365 40.469 4.375 1 98.38 290 ARG A CA 1
ATOM 2216 C C . ARG A 1 290 ? 2.029 39.812 4.715 1 98.38 290 ARG A C 1
ATOM 2218 O O . ARG A 1 290 ? 1.776 39.469 5.871 1 98.38 290 ARG A O 1
ATOM 2225 N N . ILE A 1 291 ? 1.181 39.719 3.76 1 98.44 291 ILE A N 1
ATOM 2226 C CA . ILE A 1 291 ? -0.081 39 3.92 1 98.44 291 ILE A CA 1
ATOM 2227 C C . ILE A 1 291 ? 0.068 37.562 3.402 1 98.44 291 ILE A C 1
ATOM 2229 O O . ILE A 1 291 ? 0.463 37.344 2.254 1 98.44 291 ILE A O 1
ATOM 2233 N N . LEU A 1 292 ? -0.28 36.594 4.207 1 97.81 292 LEU A N 1
ATOM 2234 C CA . LEU A 1 292 ? 0.01 35.219 3.861 1 97.81 292 LEU A CA 1
ATOM 2235 C C . LEU A 1 292 ? -1.268 34.375 3.832 1 97.81 292 LEU A C 1
ATOM 2237 O O . LEU A 1 292 ? -2.182 34.625 4.629 1 97.81 292 LEU A O 1
ATOM 2241 N N . LEU A 1 293 ? -1.328 33.469 2.889 1 97 293 LEU A N 1
ATOM 2242 C CA . LEU A 1 293 ? -2.262 32.344 2.848 1 97 293 LEU A CA 1
ATOM 2243 C C . LEU A 1 293 ? -1.529 31.031 3.025 1 97 293 LEU A C 1
ATOM 2245 O O . LEU A 1 293 ? -0.619 30.703 2.258 1 97 293 LEU A O 1
ATOM 2249 N N . LYS A 1 294 ? -1.942 30.312 4.027 1 95.75 294 LYS A N 1
ATOM 2250 C CA . LYS A 1 294 ? -1.245 29.062 4.316 1 95.75 294 LYS A CA 1
ATOM 2251 C C . LYS A 1 294 ? -2.014 27.875 3.771 1 95.75 294 LYS A C 1
ATOM 2253 O O . LYS A 1 294 ? -3.244 27.828 3.834 1 95.75 294 LYS A O 1
ATOM 2258 N N . HIS A 1 295 ? -1.304 26.875 3.348 1 93.12 295 HIS A N 1
ATOM 2259 C CA . HIS A 1 295 ? -1.905 25.719 2.701 1 93.12 295 HIS A CA 1
ATOM 2260 C C . HIS A 1 295 ? -2.346 24.688 3.729 1 93.12 295 HIS A C 1
ATOM 2262 O O . HIS A 1 295 ? -3.148 23.797 3.418 1 93.12 295 HIS A O 1
ATOM 2268 N N . GLY A 1 296 ? -1.85 24.781 4.859 1 93.25 296 GLY A N 1
ATOM 2269 C CA . GLY A 1 296 ? -2.225 23.844 5.91 1 93.25 296 GLY A CA 1
ATOM 2270 C C . GLY A 1 296 ? -3.451 24.281 6.688 1 93.25 296 GLY A C 1
ATOM 2271 O O . GLY A 1 296 ? -4.227 25.125 6.215 1 93.25 296 GLY A O 1
ATOM 2272 N N . THR A 1 297 ? -3.689 23.562 7.77 1 95 297 THR A N 1
ATOM 2273 C CA . THR A 1 297 ? -4.789 23.828 8.688 1 95 297 THR A CA 1
ATOM 2274 C C . THR A 1 297 ? -4.266 24.172 10.078 1 95 297 THR A C 1
ATOM 2276 O O . THR A 1 297 ? -3.217 23.672 10.492 1 95 297 THR A O 1
ATOM 2279 N N . SER A 1 298 ? -4.914 25.047 10.695 1 95.69 298 SER A N 1
ATOM 2280 C CA . SER A 1 298 ? -4.559 25.422 12.062 1 95.69 298 SER A CA 1
ATOM 2281 C C . SER A 1 298 ? -5.805 25.594 12.922 1 95.69 298 SER A C 1
ATOM 2283 O O . SER A 1 298 ? -6.922 25.359 12.469 1 95.69 298 SER A O 1
ATOM 2285 N N . ASP A 1 299 ? -5.539 25.984 14.156 1 98 299 ASP A N 1
ATOM 2286 C CA . ASP A 1 299 ? -6.656 26.219 15.062 1 98 299 ASP A CA 1
ATOM 2287 C C . ASP A 1 299 ? -7.445 27.469 14.641 1 98 299 ASP A C 1
ATOM 2289 O O . ASP A 1 299 ? -8.562 27.688 15.109 1 98 299 ASP A O 1
ATOM 2293 N N . MET A 1 300 ? -6.852 28.25 13.812 1 98.25 300 MET A N 1
ATOM 2294 C CA . MET A 1 300 ? -7.582 29.391 13.266 1 98.25 300 MET A CA 1
ATOM 2295 C C . MET A 1 300 ? -8.867 28.938 12.586 1 98.25 300 MET A C 1
ATOM 2297 O O . MET A 1 300 ? -9.906 29.578 12.711 1 98.25 300 MET A O 1
ATOM 2301 N N . ASN A 1 301 ? -8.805 27.812 11.867 1 98 301 ASN A N 1
ATOM 2302 C CA . ASN A 1 301 ? -9.953 27.266 11.156 1 98 301 ASN A CA 1
ATOM 2303 C C . ASN A 1 301 ? -11.109 26.984 12.109 1 98 301 ASN A C 1
ATOM 2305 O O . ASN A 1 301 ? -12.281 27.078 11.719 1 98 301 ASN A O 1
ATOM 2309 N N . ILE A 1 302 ? -10.82 26.641 13.305 1 97.44 302 ILE A N 1
ATOM 2310 C CA . ILE A 1 302 ? -11.82 26.219 14.289 1 97.44 302 ILE A CA 1
ATOM 2311 C C . ILE A 1 302 ? -12.305 27.438 15.07 1 97.44 302 ILE A C 1
ATOM 2313 O O . ILE A 1 302 ? -13.508 27.688 15.172 1 97.44 302 ILE A O 1
ATOM 2317 N N . LEU A 1 303 ? -11.398 28.25 15.492 1 98.12 303 LEU A N 1
ATOM 2318 C CA . LEU A 1 303 ? -11.703 29.344 16.422 1 98.12 303 LEU A CA 1
ATOM 2319 C C . LEU A 1 303 ? -12.305 30.531 15.688 1 98.12 303 LEU A C 1
ATOM 2321 O O . LEU A 1 303 ? -12.883 31.422 16.312 1 98.12 303 LEU A O 1
ATOM 2325 N N . ALA A 1 304 ? -12.195 30.516 14.414 1 97.12 304 ALA A N 1
ATOM 2326 C CA . ALA A 1 304 ? -12.836 31.562 13.617 1 97.12 304 ALA A CA 1
ATOM 2327 C C . ALA A 1 304 ? -14.352 31.562 13.844 1 97.12 304 ALA A C 1
ATOM 2329 O O . ALA A 1 304 ? -15 32.594 13.648 1 97.12 304 ALA A O 1
ATOM 2330 N N . GLN A 1 305 ? -14.852 30.5 14.258 1 94.38 305 GLN A N 1
ATOM 2331 C CA . GLN A 1 305 ? -16.281 30.344 14.453 1 94.38 305 GLN A CA 1
ATOM 2332 C C . GLN A 1 305 ? -16.766 31.172 15.648 1 94.38 305 GLN A C 1
ATOM 2334 O O . GLN A 1 305 ? -17.953 31.469 15.766 1 94.38 305 GLN A O 1
ATOM 2339 N N . VAL A 1 306 ? -15.867 31.516 16.5 1 95.5 306 VAL A N 1
ATOM 2340 C CA . VAL A 1 306 ? -16.312 32.125 17.734 1 95.5 306 VAL A CA 1
ATOM 2341 C C . VAL A 1 306 ? -15.742 33.531 17.844 1 95.5 306 VAL A C 1
ATOM 2343 O O . VAL A 1 306 ? -16.141 34.312 18.719 1 95.5 306 VAL A O 1
ATOM 2346 N N . ALA A 1 307 ? -14.852 33.906 17 1 95.12 307 ALA A N 1
ATOM 2347 C CA . ALA A 1 307 ? -14.195 35.219 17.078 1 95.12 307 ALA A CA 1
ATOM 2348 C C . ALA A 1 307 ? -14.875 36.219 16.141 1 95.12 307 ALA A C 1
ATOM 2350 O O . ALA A 1 307 ? -15.289 35.875 15.039 1 95.12 307 ALA A O 1
ATOM 2351 N N . ARG A 1 308 ? -14.969 37.469 16.562 1 94.12 308 ARG A N 1
ATOM 2352 C CA . ARG A 1 308 ? -15.422 38.531 15.68 1 94.12 308 ARG A CA 1
ATOM 2353 C C . ARG A 1 308 ? -14.398 38.812 14.578 1 94.12 308 ARG A C 1
ATOM 2355 O O . ARG A 1 308 ? -14.766 39.094 13.438 1 94.12 308 ARG A O 1
ATOM 2362 N N . SER A 1 309 ? -13.195 38.781 14.93 1 97.81 309 SER A N 1
ATOM 2363 C CA . SER A 1 309 ? -12.055 38.938 14.023 1 97.81 309 SER A CA 1
ATOM 2364 C C . SER A 1 309 ? -10.875 38.094 14.484 1 97.81 309 SER A C 1
ATOM 2366 O O . SER A 1 309 ? -10.633 37.938 15.688 1 97.81 309 SER A O 1
ATOM 2368 N N . ILE A 1 310 ? -10.156 37.531 13.492 1 98.62 310 ILE A N 1
ATOM 2369 C CA . ILE A 1 310 ? -9.109 36.594 13.812 1 98.62 310 ILE A CA 1
ATOM 2370 C C . ILE A 1 310 ? -8.016 36.625 12.75 1 98.62 310 ILE A C 1
ATOM 2372 O O . ILE A 1 310 ? -8.289 36.969 11.594 1 98.62 310 ILE A O 1
ATOM 2376 N N . ALA A 1 311 ? -6.805 36.344 13.055 1 98.88 311 ALA A N 1
ATOM 2377 C CA . ALA A 1 311 ? -5.66 36.125 12.172 1 98.88 311 ALA A CA 1
ATOM 2378 C C . ALA A 1 311 ? -4.543 35.375 12.898 1 98.88 311 ALA A C 1
ATOM 2380 O O . ALA A 1 311 ? -4.602 35.188 14.117 1 98.88 311 ALA A O 1
ATOM 2381 N N . ALA A 1 312 ? -3.637 34.906 12.125 1 98.88 312 ALA A N 1
ATOM 2382 C CA . ALA A 1 312 ? -2.498 34.25 12.742 1 98.88 312 ALA A CA 1
ATOM 2383 C C . ALA A 1 312 ? -1.21 35.031 12.523 1 98.88 312 ALA A C 1
ATOM 2385 O O . ALA A 1 312 ? -1.077 35.75 11.539 1 98.88 312 ALA A O 1
ATOM 2386 N N . TYR A 1 313 ? -0.336 34.875 13.5 1 98.81 313 TYR A N 1
ATOM 2387 C CA . TYR A 1 313 ? 0.92 35.625 13.5 1 98.81 313 TYR A CA 1
ATOM 2388 C C . TYR A 1 313 ? 1.9 35.031 14.508 1 98.81 313 TYR A C 1
ATOM 2390 O O . TYR A 1 313 ? 1.495 34.531 15.555 1 98.81 313 TYR A O 1
ATOM 2398 N N . GLY A 1 314 ? 3.176 35.125 14.141 1 98.56 314 GLY A N 1
ATOM 2399 C CA . GLY A 1 314 ? 4.172 34.781 15.141 1 98.56 314 GLY A CA 1
ATOM 2400 C C . GLY A 1 314 ? 5.57 34.656 14.578 1 98.56 314 GLY A C 1
ATOM 2401 O O . GLY A 1 314 ? 5.754 34.688 13.359 1 98.56 314 GLY A O 1
ATOM 2402 N N . PRO A 1 315 ? 6.508 34.594 15.461 1 98.56 315 PRO A N 1
ATOM 2403 C CA . PRO A 1 315 ? 7.898 34.406 15.031 1 98.56 315 PRO A CA 1
ATOM 2404 C C . PRO A 1 315 ? 8.18 33 14.5 1 98.56 315 PRO A C 1
ATOM 2406 O O . PRO A 1 315 ? 7.441 32.062 14.812 1 98.56 315 PRO A O 1
ATOM 2409 N N . GLY A 1 316 ? 9.242 33 13.711 1 97.94 316 GLY A N 1
ATOM 2410 C CA . GLY A 1 316 ? 9.703 31.703 13.219 1 97.94 316 GLY A CA 1
ATOM 2411 C C . GLY A 1 316 ? 9.469 31.516 11.727 1 97.94 316 GLY A C 1
ATOM 2412 O O . GLY A 1 316 ? 8.43 31.922 11.203 1 97.94 316 GLY A O 1
ATOM 2413 N N . ASP A 1 317 ? 10.391 30.906 11.078 1 96 317 ASP A N 1
ATOM 2414 C CA . ASP A 1 317 ? 10.289 30.516 9.672 1 96 317 ASP A CA 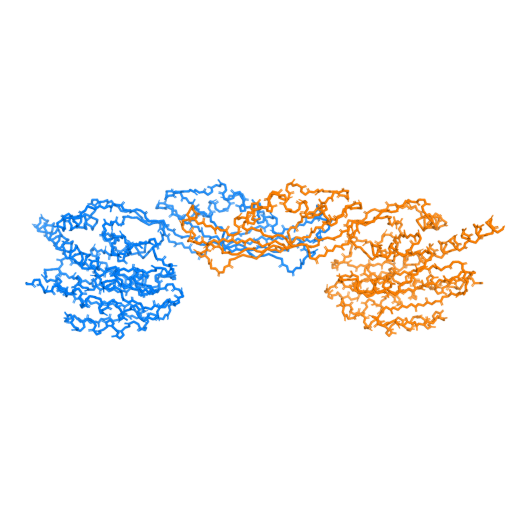1
ATOM 2415 C C . ASP A 1 317 ? 9.516 29.219 9.508 1 96 317 ASP A C 1
ATOM 2417 O O . ASP A 1 317 ? 10.023 28.141 9.82 1 96 317 ASP A O 1
ATOM 2421 N N . SER A 1 318 ? 8.359 29.359 8.945 1 92.25 318 SER A N 1
ATOM 2422 C CA . SER A 1 318 ? 7.477 28.203 8.852 1 92.25 318 SER A CA 1
ATOM 2423 C C . SER A 1 318 ? 8.109 27.094 8.016 1 92.25 318 SER A C 1
ATOM 2425 O O . SER A 1 318 ? 7.746 25.922 8.148 1 92.25 318 SER A O 1
ATOM 2427 N N . ARG A 1 319 ? 9.172 27.344 7.137 1 89.19 319 ARG A N 1
ATOM 2428 C CA . ARG A 1 319 ? 9.844 26.359 6.301 1 89.19 319 ARG A CA 1
ATOM 2429 C C . ARG A 1 319 ? 10.656 25.391 7.152 1 89.19 319 ARG A C 1
ATOM 2431 O O . ARG A 1 319 ? 11.023 24.312 6.688 1 89.19 319 ARG A O 1
ATOM 2438 N N . LEU A 1 320 ? 10.844 25.766 8.383 1 90.12 320 LEU A N 1
ATOM 2439 C CA . LEU A 1 320 ? 11.664 24.953 9.281 1 90.12 320 LEU A CA 1
ATOM 2440 C C . LEU A 1 320 ? 10.789 24.125 10.211 1 90.12 320 LEU A C 1
ATOM 2442 O O . LEU A 1 320 ? 11.289 23.25 10.922 1 90.12 320 LEU A O 1
ATOM 2446 N N . ALA A 1 321 ? 9.5 24.375 10.227 1 87.56 321 ALA A N 1
ATOM 2447 C CA . ALA A 1 321 ? 8.586 23.578 11.047 1 87.56 321 ALA A CA 1
ATOM 2448 C C . ALA A 1 321 ? 8.625 22.109 10.656 1 87.56 321 ALA A C 1
ATOM 2450 O O . ALA A 1 321 ? 8.742 21.781 9.477 1 87.56 321 ALA A O 1
ATOM 2451 N N . HIS A 1 322 ? 8.586 21.25 11.609 1 82.25 322 HIS A N 1
ATOM 2452 C CA . HIS A 1 322 ? 8.523 19.812 11.414 1 82.25 322 HIS A CA 1
ATOM 2453 C C . HIS A 1 322 ? 9.805 19.281 10.781 1 82.25 322 HIS A C 1
ATOM 2455 O O . HIS A 1 322 ? 9.836 18.141 10.281 1 82.25 322 HIS A O 1
ATOM 2461 N N . SER A 1 323 ? 10.852 20.125 10.68 1 85.5 323 SER A N 1
ATOM 2462 C CA . SER A 1 323 ? 12.117 19.688 10.094 1 85.5 323 SER A CA 1
ATOM 2463 C C . SER A 1 323 ? 13.156 19.391 11.172 1 85.5 323 SER A C 1
ATOM 2465 O O . SER A 1 323 ? 12.914 19.625 12.359 1 85.5 323 SER A O 1
ATOM 2467 N N . THR A 1 324 ? 14.258 18.906 10.695 1 88.38 324 THR A N 1
ATOM 2468 C CA . THR A 1 324 ? 15.336 18.594 11.633 1 88.38 324 THR A CA 1
ATOM 2469 C C . THR A 1 324 ? 16.172 19.844 11.914 1 88.38 324 THR A C 1
ATOM 2471 O O . THR A 1 324 ? 17.062 19.812 12.758 1 88.38 324 THR A O 1
ATOM 2474 N N . GLU A 1 325 ? 15.812 20.906 11.227 1 92.81 325 GLU A N 1
ATOM 2475 C CA . GLU A 1 325 ? 16.594 22.141 11.375 1 92.81 325 GLU A CA 1
ATOM 2476 C C . GLU A 1 325 ? 15.789 23.219 12.078 1 92.81 325 GLU A C 1
ATOM 2478 O O . GLU A 1 325 ? 16.031 24.422 11.867 1 92.81 325 GLU A O 1
ATOM 2483 N N . GLU A 1 326 ? 14.859 22.828 12.812 1 95.62 326 GLU A N 1
ATOM 2484 C CA . GLU A 1 326 ? 14 23.797 13.484 1 95.62 326 GLU A CA 1
ATOM 2485 C C . GLU A 1 326 ? 14.812 24.688 14.422 1 95.62 326 GLU A C 1
ATOM 2487 O O . GLU A 1 326 ? 15.523 24.188 15.297 1 95.62 326 GLU A O 1
ATOM 2492 N N . ARG A 1 327 ? 14.703 25.969 14.18 1 98.19 327 ARG A N 1
ATOM 2493 C CA . ARG A 1 327 ? 15.391 26.969 15 1 98.19 327 ARG A CA 1
ATOM 2494 C C . ARG A 1 327 ? 14.711 28.328 14.898 1 98.19 327 ARG A C 1
ATOM 2496 O O . ARG A 1 327 ? 14.094 28.641 13.883 1 98.19 327 ARG A O 1
ATOM 2503 N N . VAL A 1 328 ? 14.859 29.109 15.93 1 98.44 328 VAL A N 1
ATOM 2504 C CA . VAL A 1 328 ? 14.273 30.438 15.93 1 98.44 328 VAL A CA 1
ATOM 2505 C C . VAL A 1 328 ? 15.18 31.391 16.703 1 98.44 328 VAL A C 1
ATOM 2507 O O . VAL A 1 328 ? 15.773 31.016 17.719 1 98.44 328 VAL A O 1
ATOM 2510 N N . ASP A 1 329 ? 15.312 32.562 16.219 1 98.62 329 ASP A N 1
ATOM 2511 C CA . ASP A 1 329 ? 16.094 33.625 16.875 1 98.62 329 ASP A CA 1
ATOM 2512 C C . ASP A 1 329 ? 15.258 34.375 17.922 1 98.62 329 ASP A C 1
ATOM 2514 O O . ASP A 1 329 ? 14.156 34.812 17.625 1 98.62 329 ASP A O 1
ATOM 2518 N N . ALA A 1 330 ? 15.844 34.562 19.109 1 98.44 330 ALA A N 1
ATOM 2519 C CA . ALA A 1 330 ? 15.148 35.25 20.203 1 98.44 330 ALA A CA 1
ATOM 2520 C C . ALA A 1 330 ? 14.766 36.656 19.797 1 98.44 330 ALA A C 1
ATOM 2522 O O . ALA A 1 330 ? 13.781 37.219 20.281 1 98.44 330 ALA A O 1
ATOM 2523 N N . LYS A 1 331 ? 15.477 37.219 18.875 1 98.44 331 LYS A N 1
ATOM 2524 C CA . LYS A 1 331 ? 15.164 38.562 18.359 1 98.44 331 LYS A CA 1
ATOM 2525 C C . LYS A 1 331 ? 13.789 38.562 17.688 1 98.44 331 LYS A C 1
ATOM 2527 O O . LYS A 1 331 ? 13.094 39.594 17.734 1 98.44 331 LYS A O 1
ATOM 2532 N N . GLU A 1 332 ? 13.477 37.5 17.047 1 98.56 332 GLU A N 1
ATOM 2533 C CA . GLU A 1 332 ? 12.164 37.406 16.406 1 98.56 332 GLU A CA 1
ATOM 2534 C C . GLU A 1 332 ? 11.047 37.406 17.453 1 98.56 332 GLU A C 1
ATOM 2536 O O . GLU A 1 332 ? 9.977 37.969 17.234 1 98.56 332 GLU A O 1
ATOM 2541 N N . VAL A 1 333 ? 11.297 36.688 18.562 1 98.69 333 VAL A N 1
ATOM 2542 C CA . VAL A 1 333 ? 10.312 36.625 19.641 1 98.69 333 VAL A CA 1
ATOM 2543 C C . VAL A 1 333 ? 10.102 38.031 20.219 1 98.69 333 VAL A C 1
ATOM 2545 O O . VAL A 1 333 ? 8.969 38.438 20.484 1 98.69 333 VAL A O 1
ATOM 2548 N N . LEU A 1 334 ? 11.148 38.688 20.406 1 98.38 334 LEU A N 1
ATOM 2549 C CA . LEU A 1 334 ? 11.086 40.062 20.938 1 98.38 334 LEU A CA 1
ATOM 2550 C C . LEU A 1 334 ? 10.289 40.969 20.016 1 98.38 334 LEU A C 1
ATOM 2552 O O . LEU A 1 334 ? 9.398 41.688 20.469 1 98.38 334 LEU A O 1
ATOM 2556 N N . LEU A 1 335 ? 10.656 40.938 18.781 1 98.25 335 LEU A N 1
ATOM 2557 C CA . LEU A 1 335 ? 9.945 41.75 17.812 1 98.25 335 LEU A CA 1
ATOM 2558 C C . LEU A 1 335 ? 8.461 41.406 17.781 1 98.25 335 LEU A C 1
ATOM 2560 O O . LEU A 1 335 ? 7.609 42.281 17.781 1 98.25 335 LEU A O 1
ATOM 2564 N N . ALA A 1 336 ? 8.188 40.156 17.719 1 98.75 336 ALA A N 1
ATOM 2565 C CA . ALA A 1 336 ? 6.797 39.719 17.688 1 98.75 336 ALA A CA 1
ATOM 2566 C C . ALA A 1 336 ? 6.035 40.188 18.906 1 98.75 336 ALA A C 1
ATOM 2568 O O . ALA A 1 336 ? 4.875 40.594 18.812 1 98.75 336 ALA A O 1
ATOM 2569 N N . THR A 1 337 ? 6.668 40.094 20.062 1 98.5 337 THR A N 1
ATOM 2570 C CA . THR A 1 337 ? 6.043 40.531 21.297 1 98.5 337 THR A CA 1
ATOM 2571 C C . THR A 1 337 ? 5.672 42.031 21.188 1 98.5 337 THR A C 1
ATOM 2573 O O . THR A 1 337 ? 4.555 42.406 21.547 1 98.5 337 THR A O 1
ATOM 2576 N N . ARG A 1 338 ? 6.562 42.812 20.672 1 98.25 338 ARG A N 1
ATOM 2577 C CA . ARG A 1 338 ? 6.301 44.219 20.5 1 98.25 338 ARG A CA 1
ATOM 2578 C C . ARG A 1 338 ? 5.145 44.469 19.547 1 98.25 338 ARG A C 1
ATOM 2580 O O . ARG A 1 338 ? 4.27 45.281 19.812 1 98.25 338 ARG A O 1
ATOM 2587 N N . VAL A 1 339 ? 5.176 43.781 18.469 1 98.62 339 VAL A N 1
ATOM 2588 C CA . VAL A 1 339 ? 4.121 43.906 17.469 1 98.62 339 VAL A CA 1
ATOM 2589 C C . VAL A 1 339 ? 2.773 43.531 18.094 1 98.62 339 VAL A C 1
ATOM 2591 O O . VAL A 1 339 ? 1.785 44.25 17.891 1 98.62 339 VAL A O 1
ATOM 2594 N N . LEU A 1 340 ? 2.756 42.5 18.812 1 98.69 340 LEU A N 1
ATOM 2595 C CA . LEU A 1 340 ? 1.523 42.031 19.453 1 98.69 340 LEU A CA 1
ATOM 2596 C C . LEU A 1 340 ? 1.016 43.094 20.453 1 98.69 340 LEU A C 1
ATOM 2598 O O . LEU A 1 340 ? -0.188 43.344 20.516 1 98.69 340 LEU A O 1
ATOM 2602 N N . ILE A 1 341 ? 1.892 43.656 21.203 1 97.69 341 ILE A N 1
ATOM 2603 C CA . ILE A 1 341 ? 1.497 44.688 22.156 1 97.69 341 ILE A CA 1
ATOM 2604 C C . ILE A 1 341 ? 0.867 45.875 21.422 1 97.69 341 ILE A C 1
ATOM 2606 O O . ILE A 1 341 ? -0.173 46.375 21.844 1 97.69 341 ILE A O 1
ATOM 2610 N N . HIS A 1 342 ? 1.469 46.281 20.328 1 97.38 342 HIS A N 1
ATOM 2611 C CA . HIS A 1 342 ? 0.89 47.344 19.516 1 97.38 342 HIS A CA 1
ATOM 2612 C C . HIS A 1 342 ? -0.486 46.938 18.984 1 97.38 342 HIS A C 1
ATOM 2614 O O . HIS A 1 342 ? -1.407 47.75 18.984 1 97.38 342 HIS A O 1
ATOM 2620 N N . ALA A 1 343 ? -0.585 45.719 18.531 1 98.12 343 ALA A N 1
ATOM 2621 C CA . ALA A 1 343 ? -1.85 45.25 17.984 1 98.12 343 ALA A CA 1
ATOM 2622 C C . ALA A 1 343 ? -2.945 45.25 19.047 1 98.12 343 ALA A C 1
ATOM 2624 O O . ALA A 1 343 ? -4.078 45.656 18.766 1 98.12 343 ALA A O 1
ATOM 2625 N N . ILE A 1 344 ? -2.592 44.75 20.219 1 97.5 344 ILE A N 1
ATOM 2626 C CA . ILE A 1 344 ? -3.535 44.719 21.328 1 97.5 344 ILE A CA 1
ATOM 2627 C C . ILE A 1 344 ? -4.023 46.156 21.609 1 97.5 344 ILE A C 1
ATOM 2629 O O . ILE A 1 344 ? -5.223 46.375 21.781 1 97.5 344 ILE A O 1
ATOM 2633 N N . ARG A 1 345 ? -3.105 47.062 21.641 1 95.62 345 ARG A N 1
ATOM 2634 C CA . ARG A 1 345 ? -3.447 48.438 21.891 1 95.62 345 ARG A CA 1
ATOM 2635 C C . ARG A 1 345 ? -4.445 48.969 20.859 1 95.62 345 ARG A C 1
ATOM 2637 O O . ARG A 1 345 ? -5.426 49.625 21.219 1 95.62 345 ARG A O 1
ATOM 2644 N N . GLU A 1 346 ? -4.141 48.656 19.688 1 95.69 346 GLU A N 1
ATOM 2645 C CA . GLU A 1 346 ? -5.027 49.094 18.594 1 95.69 346 GLU A CA 1
ATOM 2646 C C . GLU A 1 346 ? -6.414 48.469 18.75 1 95.69 346 GLU A C 1
ATOM 2648 O O . GLU A 1 346 ? -7.426 49.156 18.562 1 95.69 346 GLU A O 1
ATOM 2653 N N . LEU A 1 347 ? -6.484 47.25 19.047 1 96.81 347 LEU A N 1
ATOM 2654 C CA . LEU A 1 347 ? -7.746 46.531 19.172 1 96.81 347 LEU A CA 1
ATOM 2655 C C . LEU A 1 347 ? -8.539 47.031 20.375 1 96.81 347 LEU A C 1
ATOM 2657 O O . LEU A 1 347 ? -9.773 47.094 20.328 1 96.81 347 LEU A O 1
ATOM 2661 N N . CYS A 1 348 ? -7.828 47.281 21.422 1 93.75 348 CYS A N 1
ATOM 2662 C CA . CYS A 1 348 ? -8.461 47.812 22.641 1 93.75 348 CYS A CA 1
ATOM 2663 C C . CYS A 1 348 ? -9.109 49.156 22.375 1 93.75 348 CYS A C 1
ATOM 2665 O O . CYS A 1 348 ? -10.188 49.438 22.906 1 93.75 348 CYS A O 1
ATOM 2667 N N . GLU A 1 349 ? -8.516 49.938 21.562 1 88.69 349 GLU A N 1
ATOM 2668 C CA . GLU A 1 349 ? -9 51.312 21.297 1 88.69 349 GLU A CA 1
ATOM 2669 C C . GLU A 1 349 ? -10.109 51.312 20.25 1 88.69 349 GLU A C 1
ATOM 2671 O O . GLU A 1 349 ? -10.992 52.156 20.281 1 88.69 349 GLU A O 1
ATOM 2676 N N . THR A 1 350 ? -10.031 50.469 19.266 1 79.56 350 THR A N 1
ATOM 2677 C CA . THR A 1 350 ? -10.984 50.438 18.172 1 79.56 350 THR A CA 1
ATOM 2678 C C . THR A 1 350 ? -12.391 50.156 18.688 1 79.56 350 THR A C 1
ATOM 2680 O O . THR A 1 350 ? -13.352 50.812 18.312 1 79.56 350 THR A O 1
ATOM 2683 N N . LEU A 1 351 ? -12.562 49.156 19.516 1 70.5 351 LEU A N 1
ATOM 2684 C CA . LEU A 1 351 ? -13.898 48.781 19.969 1 70.5 351 LEU A CA 1
ATOM 2685 C C . LEU A 1 351 ? -14.43 49.781 20.984 1 70.5 351 LEU A C 1
ATOM 2687 O O . LEU A 1 351 ? -15.633 50.031 21.047 1 70.5 351 LEU A O 1
ATOM 2691 N N . ARG A 1 352 ? -13.555 50.281 21.719 1 67.19 352 ARG A N 1
ATOM 2692 C CA . ARG A 1 352 ? -13.977 51.281 22.703 1 67.19 352 ARG A CA 1
ATOM 2693 C C . ARG A 1 352 ? -14.5 52.531 22.016 1 67.19 352 ARG A C 1
ATOM 2695 O O . ARG A 1 352 ? -15.484 53.125 22.453 1 67.19 352 ARG A O 1
ATOM 2702 N N . ARG A 1 353 ? -13.953 52.812 20.891 1 62.59 353 ARG A N 1
ATOM 2703 C CA . ARG A 1 353 ? -14.422 53.969 20.141 1 62.59 353 ARG A CA 1
ATOM 2704 C C . ARG A 1 353 ? -15.766 53.688 19.469 1 62.59 353 ARG A C 1
ATOM 2706 O O . ARG A 1 353 ? -16.609 54.594 19.344 1 62.59 353 ARG A O 1
ATOM 2713 N N . ARG A 1 354 ? -15.844 52.438 19.062 1 60.34 354 ARG A N 1
ATOM 2714 C CA . ARG A 1 354 ? -17.109 52.094 18.406 1 60.34 354 ARG A CA 1
ATOM 2715 C C . ARG A 1 354 ? -18.25 52.062 19.406 1 60.34 354 ARG A C 1
ATOM 2717 O O . ARG A 1 354 ? -19.406 52.344 19.047 1 60.34 354 ARG A O 1
ATOM 2724 N N . GLN A 1 355 ? -17.969 51.719 20.578 1 58.66 355 GLN A N 1
ATOM 2725 C CA . GLN A 1 355 ? -19 51.688 21.609 1 58.66 355 GLN A CA 1
ATOM 2726 C C . GLN A 1 355 ? -19.344 53.094 22.109 1 58.66 355 GLN A C 1
ATOM 2728 O O . GLN A 1 355 ? -20.484 53.375 22.453 1 58.66 355 GLN A O 1
ATOM 2733 N N . THR A 1 356 ? -18.359 53.875 22.125 1 52.03 356 THR A N 1
ATOM 2734 C CA . THR A 1 356 ? -18.625 55.25 22.531 1 52.03 356 THR A CA 1
ATOM 2735 C C . THR A 1 356 ? -19.422 56 21.453 1 52.03 356 THR A C 1
ATOM 2737 O O . THR A 1 356 ? -20.203 56.906 21.75 1 52.03 356 THR A O 1
ATOM 2740 N N . ARG A 1 357 ? -19.234 55.594 20.25 1 52.56 357 ARG A N 1
ATOM 2741 C CA . ARG A 1 357 ? -19.984 56.25 19.188 1 52.56 357 ARG A CA 1
ATOM 2742 C C . ARG A 1 357 ? -21.422 55.781 19.156 1 52.56 357 ARG A C 1
ATOM 2744 O O . ARG A 1 357 ? -22.297 56.438 18.578 1 52.56 357 ARG A O 1
ATOM 2751 N N . HIS A 1 358 ? -21.578 54.562 19.5 1 49.34 358 HIS A N 1
ATOM 2752 C CA . HIS A 1 358 ? -22.938 54.031 19.484 1 49.34 358 HIS A CA 1
ATOM 2753 C C . HIS A 1 358 ? -23.641 54.281 20.812 1 49.34 358 HIS A C 1
ATOM 2755 O O . HIS A 1 358 ? -24.828 53.969 20.969 1 49.34 358 HIS A O 1
ATOM 2761 N N . SER A 1 359 ? -23.016 54.75 21.766 1 38.97 359 SER A N 1
ATOM 2762 C CA . SER A 1 359 ? -23.734 55.25 22.938 1 38.97 359 SER A CA 1
ATOM 2763 C C . SER A 1 359 ? -24.078 56.719 22.797 1 38.97 359 SER A C 1
ATOM 2765 O O . SER A 1 359 ? -23.281 57.5 22.266 1 38.97 359 SER A O 1
ATOM 2767 N N . MET B 1 1 ? 0.788 -58.844 -18.469 1 37.44 1 MET B N 1
ATOM 2768 C CA . MET B 1 1 ? -0.614 -58.75 -18.078 1 37.44 1 MET B CA 1
ATOM 2769 C C . MET B 1 1 ? -0.919 -57.406 -17.422 1 37.44 1 MET B C 1
ATOM 2771 O O . MET B 1 1 ? -0.27 -57.031 -16.453 1 37.44 1 MET B O 1
ATOM 2775 N N . GLU B 1 2 ? -1.414 -56.438 -18.203 1 49.31 2 GLU B N 1
ATOM 2776 C CA . GLU B 1 2 ? -1.81 -55.125 -17.703 1 49.31 2 GLU B CA 1
ATOM 2777 C C . GLU B 1 2 ? -2.643 -55.25 -16.422 1 49.31 2 GLU B C 1
ATOM 2779 O O . GLU B 1 2 ? -3.547 -56.062 -16.359 1 49.31 2 GLU B O 1
ATOM 2784 N N . ALA B 1 3 ? -1.972 -54.969 -15.25 1 63.44 3 ALA B N 1
ATOM 2785 C CA . ALA B 1 3 ? -2.693 -55.031 -13.984 1 63.44 3 ALA B CA 1
ATOM 2786 C C . ALA B 1 3 ? -4.066 -54.375 -14.102 1 63.44 3 ALA B C 1
ATOM 2788 O O . ALA B 1 3 ? -4.27 -53.5 -14.938 1 63.44 3 ALA B O 1
ATOM 2789 N N . ARG B 1 4 ? -5.027 -54.875 -13.57 1 80.88 4 ARG B N 1
ATOM 2790 C CA . ARG B 1 4 ? -6.43 -54.438 -13.578 1 80.88 4 ARG B CA 1
ATOM 2791 C C . ARG B 1 4 ? -6.582 -53.031 -13.047 1 80.88 4 ARG B C 1
ATOM 2793 O O . ARG B 1 4 ? -6.039 -52.688 -11.992 1 80.88 4 ARG B O 1
ATOM 2800 N N . LEU B 1 5 ? -7.137 -52.156 -13.883 1 91.44 5 LEU B N 1
ATOM 2801 C CA . LEU B 1 5 ? -7.469 -50.812 -13.477 1 91.44 5 LEU B CA 1
ATOM 2802 C C . LEU B 1 5 ? -8.367 -50.812 -12.25 1 91.44 5 LEU B C 1
ATOM 2804 O O . LEU B 1 5 ? -9.227 -51.688 -12.102 1 91.44 5 LEU B O 1
ATOM 2808 N N . PRO B 1 6 ? -8.125 -49.906 -11.398 1 94.56 6 PRO B N 1
ATOM 2809 C CA . PRO B 1 6 ? -9.008 -49.844 -10.234 1 94.56 6 PRO B CA 1
ATOM 2810 C C . PRO B 1 6 ? -10.453 -49.5 -10.609 1 94.56 6 PRO B C 1
ATOM 2812 O O . PRO B 1 6 ? -10.695 -48.875 -11.641 1 94.56 6 PRO B O 1
ATOM 2815 N N . SER B 1 7 ? -11.391 -49.906 -9.734 1 96.44 7 SER B N 1
ATOM 2816 C CA . SER B 1 7 ? -12.781 -49.531 -9.922 1 96.44 7 SER B CA 1
ATOM 2817 C C . SER B 1 7 ? -12.992 -48.062 -9.625 1 96.44 7 SER B C 1
ATOM 2819 O O . SER B 1 7 ? -12.156 -47.406 -8.977 1 96.44 7 SER B O 1
ATOM 2821 N N . LEU B 1 8 ? -14.078 -47.531 -10.125 1 97.69 8 LEU B N 1
ATOM 2822 C CA . LEU B 1 8 ? -14.391 -46.125 -9.844 1 97.69 8 LEU B CA 1
ATOM 2823 C C . LEU B 1 8 ? -14.531 -45.906 -8.344 1 97.69 8 LEU B C 1
ATOM 2825 O O . LEU B 1 8 ? -14.133 -44.844 -7.84 1 97.69 8 LEU B O 1
ATOM 2829 N N . GLU B 1 9 ? -15.047 -46.844 -7.652 1 97.62 9 GLU B N 1
ATOM 2830 C CA . GLU B 1 9 ? -15.219 -46.75 -6.207 1 97.62 9 GLU B CA 1
ATOM 2831 C C . GLU B 1 9 ? -13.867 -46.656 -5.496 1 97.62 9 GLU B C 1
ATOM 2833 O O . GLU B 1 9 ? -13.711 -45.906 -4.543 1 97.62 9 GLU B O 1
ATOM 2838 N N . ARG B 1 10 ? -13.008 -47.469 -5.988 1 97.75 10 ARG B N 1
ATOM 2839 C CA . ARG B 1 10 ? -11.68 -47.469 -5.383 1 97.75 10 ARG B CA 1
ATOM 2840 C C . ARG B 1 10 ? -10.938 -46.156 -5.672 1 97.75 10 ARG B C 1
ATOM 2842 O O . ARG B 1 10 ? -10.219 -45.656 -4.812 1 97.75 10 ARG B O 1
ATOM 2849 N N . ILE B 1 11 ? -11.094 -45.656 -6.879 1 98.56 11 ILE B N 1
ATOM 2850 C CA . ILE B 1 11 ? -10.477 -44.375 -7.246 1 98.56 11 ILE B CA 1
ATOM 2851 C C . ILE B 1 11 ? -11.031 -43.281 -6.363 1 98.56 11 ILE B C 1
ATOM 2853 O O . ILE B 1 11 ? -10.281 -42.438 -5.863 1 98.56 11 ILE B O 1
ATOM 2857 N N . VAL B 1 12 ? -12.312 -43.25 -6.133 1 98.75 12 VAL B N 1
ATOM 2858 C CA . VAL B 1 12 ? -12.953 -42.281 -5.27 1 98.75 12 VAL B CA 1
ATOM 2859 C C . VAL B 1 12 ? -12.367 -42.375 -3.861 1 98.75 12 VAL B C 1
ATOM 2861 O O . VAL B 1 12 ? -12.07 -41.344 -3.24 1 98.75 12 VAL B O 1
ATOM 2864 N N . GLU B 1 13 ? -12.195 -43.5 -3.408 1 98.56 13 GLU B N 1
ATOM 2865 C CA . GLU B 1 13 ? -11.68 -43.719 -2.062 1 98.56 13 GLU B CA 1
ATOM 2866 C C . GLU B 1 13 ? -10.25 -43.219 -1.934 1 98.56 13 GLU B C 1
ATOM 2868 O O . GLU B 1 13 ? -9.922 -42.5 -0.969 1 98.56 13 GLU B O 1
ATOM 2873 N N . HIS B 1 14 ? -9.398 -43.594 -2.881 1 98.62 14 HIS B N 1
ATOM 2874 C CA . HIS B 1 14 ? -8.016 -43.125 -2.861 1 98.62 14 HIS B CA 1
ATOM 2875 C C . HIS B 1 14 ? -7.949 -41.594 -2.949 1 98.62 14 HIS B C 1
ATOM 2877 O O . HIS B 1 14 ? -7.199 -40.969 -2.203 1 98.62 14 HIS B O 1
ATOM 2883 N N . LEU B 1 15 ? -8.75 -41.094 -3.859 1 98.5 15 LEU B N 1
ATOM 2884 C CA . LEU B 1 15 ? -8.766 -39.625 -4.055 1 98.5 15 LEU B CA 1
ATOM 2885 C C . LEU B 1 15 ? -9.266 -38.906 -2.801 1 98.5 15 LEU B C 1
ATOM 2887 O O . LEU B 1 15 ? -8.688 -37.906 -2.383 1 98.5 15 LEU B O 1
ATOM 2891 N N . ARG B 1 16 ? -10.312 -39.406 -2.225 1 98.62 16 ARG B N 1
ATOM 2892 C CA . ARG B 1 16 ? -10.852 -38.812 -0.996 1 98.62 16 ARG B CA 1
ATOM 2893 C C . ARG B 1 16 ? -9.805 -38.812 0.115 1 98.62 16 ARG B C 1
ATOM 2895 O O . ARG B 1 16 ? -9.617 -37.812 0.795 1 98.62 16 ARG B O 1
ATOM 2902 N N . ARG B 1 17 ? -9.156 -39.906 0.301 1 98.56 17 ARG B N 1
ATOM 2903 C CA . ARG B 1 17 ? -8.141 -40.031 1.346 1 98.56 17 ARG B CA 1
ATOM 2904 C C . ARG B 1 17 ? -7.012 -39.031 1.13 1 98.56 17 ARG B C 1
ATOM 2906 O O . ARG B 1 17 ? -6.52 -38.438 2.084 1 98.56 17 ARG B O 1
ATOM 2913 N N . LEU B 1 18 ? -6.609 -38.875 -0.079 1 98.62 18 LEU B N 1
ATOM 2914 C CA . LEU B 1 18 ? -5.547 -37.938 -0.403 1 98.62 18 LEU B CA 1
ATOM 2915 C C . LEU B 1 18 ? -6 -36.5 -0.159 1 98.62 18 LEU B C 1
ATOM 2917 O O . LEU B 1 18 ? -5.246 -35.688 0.377 1 98.62 18 LEU B O 1
ATOM 2921 N N . VAL B 1 19 ? -7.234 -36.188 -0.526 1 98.5 19 VAL B N 1
ATOM 2922 C CA . VAL B 1 19 ? -7.758 -34.812 -0.444 1 98.5 19 VAL B CA 1
ATOM 2923 C C . VAL B 1 19 ? -8.031 -34.469 1.015 1 98.5 19 VAL B C 1
ATOM 2925 O O . VAL B 1 19 ? -7.902 -33.312 1.409 1 98.5 19 VAL B O 1
ATOM 2928 N N . GLU B 1 20 ? -8.305 -35.375 1.812 1 98.38 20 GLU B N 1
ATOM 2929 C CA . GLU B 1 20 ? -8.594 -35.156 3.229 1 98.38 20 GLU B CA 1
ATOM 2930 C C . GLU B 1 20 ? -7.336 -34.719 3.979 1 98.38 20 GLU B C 1
ATOM 2932 O O . GLU B 1 20 ? -7.43 -34.125 5.051 1 98.38 20 GLU B O 1
ATOM 2937 N N . VAL B 1 21 ? -6.176 -35.031 3.434 1 98.19 21 VAL B N 1
ATOM 2938 C CA . VAL B 1 21 ? -4.922 -34.594 4.055 1 98.19 21 VAL B CA 1
ATOM 2939 C C . VAL B 1 21 ? -4.605 -33.156 3.668 1 98.19 21 VAL B C 1
ATOM 2941 O O . VAL B 1 21 ? -4.301 -32.875 2.508 1 98.19 21 VAL B O 1
ATOM 2944 N N . TYR B 1 22 ? -4.691 -32.312 4.602 1 97.25 22 TYR B N 1
ATOM 2945 C CA . TYR B 1 22 ? -4.285 -30.938 4.359 1 97.25 22 TYR B CA 1
ATOM 2946 C C . TYR B 1 22 ? -2.768 -30.797 4.34 1 97.25 22 TYR B C 1
ATOM 2948 O O . TYR B 1 22 ? -2.109 -30.969 5.371 1 97.25 22 TYR B O 1
ATOM 2956 N N . ALA B 1 23 ? -2.209 -30.531 3.17 1 97.38 23 ALA B N 1
ATOM 2957 C CA . ALA B 1 23 ? -0.756 -30.516 3.018 1 97.38 23 ALA B CA 1
ATOM 2958 C C . ALA B 1 23 ? -0.297 -29.328 2.18 1 97.38 23 ALA B C 1
ATOM 2960 O O . ALA B 1 23 ? 0.211 -29.5 1.069 1 97.38 23 ALA B O 1
ATOM 2961 N N . PRO B 1 24 ? -0.407 -28.109 2.727 1 95.75 24 PRO B N 1
ATOM 2962 C CA . PRO B 1 24 ? 0.173 -26.969 2.021 1 95.75 24 PRO B CA 1
ATOM 2963 C C . PRO B 1 24 ? 1.697 -27.031 1.945 1 95.75 24 PRO B C 1
ATOM 2965 O O . PRO B 1 24 ? 2.311 -27.922 2.521 1 95.75 24 PRO B O 1
ATOM 2968 N N . THR B 1 25 ? 2.266 -26.156 1.219 1 95.06 25 THR B N 1
ATOM 2969 C CA . THR B 1 25 ? 3.713 -26.141 1.041 1 95.06 25 THR B CA 1
ATOM 2970 C C . THR B 1 25 ? 4.426 -26.188 2.389 1 95.06 25 THR B C 1
ATOM 2972 O O . THR B 1 25 ? 4.117 -25.406 3.289 1 95.06 25 THR B O 1
ATOM 2975 N N . GLY B 1 26 ? 5.27 -27.047 2.484 1 96 26 GLY B N 1
ATOM 2976 C CA . GLY B 1 26 ? 6.035 -27.203 3.711 1 96 26 GLY B CA 1
ATOM 2977 C C . GLY B 1 26 ? 5.504 -28.328 4.598 1 96 26 GLY B C 1
ATOM 2978 O O . GLY B 1 26 ? 6.176 -28.75 5.543 1 96 26 GLY B O 1
ATOM 2979 N N . GLU B 1 27 ? 4.336 -28.828 4.289 1 97.5 27 GLU B N 1
ATOM 2980 C CA . GLU B 1 27 ? 3.727 -29.859 5.113 1 97.5 27 GLU B CA 1
ATOM 2981 C C . GLU B 1 27 ? 3.41 -31.109 4.289 1 97.5 27 GLU B C 1
ATOM 2983 O O . GLU B 1 27 ? 2.496 -31.859 4.625 1 97.5 27 GLU B O 1
ATOM 2988 N N . GLU B 1 28 ? 4.07 -31.328 3.266 1 98.06 28 GLU B N 1
ATOM 2989 C CA . GLU B 1 28 ? 3.781 -32.406 2.312 1 98.06 28 GLU B CA 1
ATOM 2990 C C . GLU B 1 28 ? 4.008 -33.781 2.938 1 98.06 28 GLU B C 1
ATOM 2992 O O . GLU B 1 28 ? 3.438 -34.75 2.486 1 98.06 28 GLU B O 1
ATOM 2997 N N . GLU B 1 29 ? 4.852 -33.812 3.973 1 97.62 29 GLU B N 1
ATOM 2998 C CA . GLU B 1 29 ? 5.16 -35.094 4.621 1 97.62 29 GLU B CA 1
ATOM 2999 C C . GLU B 1 29 ? 3.896 -35.75 5.152 1 97.62 29 GLU B C 1
ATOM 3001 O O . GLU B 1 29 ? 3.857 -36.969 5.309 1 97.62 29 GLU B O 1
ATOM 3006 N N . ARG B 1 30 ? 2.873 -34.969 5.367 1 98.31 30 ARG B N 1
ATOM 3007 C CA . ARG B 1 30 ? 1.61 -35.469 5.902 1 98.31 30 ARG B CA 1
ATOM 3008 C C . ARG B 1 30 ? 0.951 -36.438 4.926 1 98.31 30 ARG B C 1
ATOM 3010 O O . ARG B 1 30 ? 0.11 -37.25 5.324 1 98.31 30 ARG B O 1
ATOM 3017 N N . LEU B 1 31 ? 1.363 -36.406 3.689 1 98.44 31 LEU B N 1
ATOM 3018 C CA . LEU B 1 31 ? 0.735 -37.219 2.652 1 98.44 31 LEU B CA 1
ATOM 3019 C C . LEU B 1 31 ? 1.35 -38.625 2.607 1 98.44 31 LEU B C 1
ATOM 3021 O O . LEU B 1 31 ? 0.757 -39.562 2.051 1 98.44 31 LEU B O 1
ATOM 3025 N N . HIS B 1 32 ? 2.518 -38.844 3.156 1 98.12 32 HIS B N 1
ATOM 3026 C CA . HIS B 1 32 ? 3.316 -40.031 2.93 1 98.12 32 HIS B CA 1
ATOM 3027 C C . HIS B 1 32 ? 2.607 -41.281 3.461 1 98.12 32 HIS B C 1
ATOM 3029 O O . HIS B 1 32 ? 2.607 -42.312 2.809 1 98.12 32 HIS B O 1
ATOM 3035 N N . PRO B 1 33 ? 1.953 -41.188 4.641 1 98.19 33 PRO B N 1
ATOM 3036 C CA . PRO B 1 33 ? 1.273 -42.375 5.121 1 98.19 33 PRO B CA 1
ATOM 3037 C C . PRO B 1 33 ? 0.207 -42.875 4.148 1 98.19 33 PRO B C 1
ATOM 3039 O O . PRO B 1 33 ? 0.151 -44.094 3.85 1 98.19 33 PRO B O 1
ATOM 3042 N N . VAL B 1 34 ? -0.588 -42 3.607 1 98.5 34 VAL B N 1
ATOM 3043 C CA . VAL B 1 34 ? -1.664 -42.375 2.697 1 98.5 34 VAL B CA 1
ATOM 3044 C C . VAL B 1 34 ? -1.074 -42.875 1.377 1 98.5 34 VAL B C 1
ATOM 3046 O O . VAL B 1 34 ? -1.527 -43.875 0.824 1 98.5 34 VAL B O 1
ATOM 3049 N N . LEU B 1 35 ? -0.08 -42.219 0.888 1 98.44 35 LEU B N 1
ATOM 3050 C CA . LEU B 1 35 ? 0.554 -42.562 -0.375 1 98.44 35 LEU B CA 1
ATOM 3051 C C . LEU B 1 35 ? 1.236 -43.938 -0.267 1 98.44 35 LEU B C 1
ATOM 3053 O O . LEU B 1 35 ? 1.193 -44.719 -1.207 1 98.44 35 LEU B O 1
ATOM 3057 N N . ARG B 1 36 ? 1.88 -44.156 0.829 1 97.5 36 ARG B N 1
ATOM 3058 C CA . ARG B 1 36 ? 2.521 -45.438 1.054 1 97.5 36 ARG B CA 1
ATOM 3059 C C . ARG B 1 36 ? 1.5 -46.594 1.034 1 97.5 36 ARG B C 1
ATOM 3061 O O . ARG B 1 36 ? 1.752 -47.656 0.463 1 97.5 36 ARG B O 1
ATOM 3068 N N . GLU B 1 37 ? 0.404 -46.375 1.649 1 97.94 37 GLU B N 1
ATOM 3069 C CA . GLU B 1 37 ? -0.656 -47.375 1.662 1 97.94 37 GLU B CA 1
ATOM 3070 C C . GLU B 1 37 ? -1.17 -47.656 0.253 1 97.94 37 GLU B C 1
ATOM 3072 O O . GLU B 1 37 ? -1.39 -48.812 -0.117 1 97.94 37 GLU B O 1
ATOM 3077 N N . ILE B 1 38 ? -1.396 -46.625 -0.491 1 97.38 38 ILE B N 1
ATOM 3078 C CA . ILE B 1 38 ? -1.866 -46.781 -1.863 1 97.38 38 ILE B CA 1
ATOM 3079 C C . ILE B 1 38 ? -0.825 -47.531 -2.684 1 97.38 38 ILE B C 1
ATOM 3081 O O . ILE B 1 38 ? -1.165 -48.469 -3.43 1 97.38 38 ILE B O 1
ATOM 3085 N N . ALA B 1 39 ? 0.447 -47.188 -2.541 1 96.44 39 ALA B N 1
ATOM 3086 C CA . ALA B 1 39 ? 1.53 -47.875 -3.244 1 96.44 39 ALA B CA 1
ATOM 3087 C C . ALA B 1 39 ? 1.564 -49.344 -2.895 1 96.44 39 ALA B C 1
ATOM 3089 O O . ALA B 1 39 ? 1.728 -50.219 -3.773 1 96.44 39 ALA B O 1
ATOM 3090 N N . GLU B 1 40 ? 1.404 -49.625 -1.631 1 95.88 40 GLU B N 1
ATOM 3091 C CA . GLU B 1 40 ? 1.392 -51 -1.17 1 95.88 40 GLU B CA 1
ATOM 3092 C C . GLU B 1 40 ? 0.239 -51.781 -1.798 1 95.88 40 GLU B C 1
ATOM 3094 O O . GLU B 1 40 ? 0.417 -52.938 -2.227 1 95.88 40 GLU B O 1
ATOM 3099 N N . GLU B 1 41 ? -0.867 -51.219 -1.806 1 95.81 41 GLU B N 1
ATOM 3100 C CA . GLU B 1 41 ? -2.033 -51.844 -2.412 1 95.81 41 GLU B CA 1
ATOM 3101 C C . GLU B 1 41 ? -1.791 -52.156 -3.889 1 95.81 41 GLU B C 1
ATOM 3103 O O . GLU B 1 41 ? -2.318 -53.125 -4.422 1 95.81 41 GLU B O 1
ATOM 3108 N N . LEU B 1 42 ? -1.03 -51.312 -4.5 1 94.12 42 LEU B N 1
ATOM 3109 C CA . LEU B 1 42 ? -0.755 -51.469 -5.926 1 94.12 42 LEU B CA 1
ATOM 3110 C C . LEU B 1 42 ? 0.44 -52.406 -6.152 1 94.12 42 LEU B C 1
ATOM 3112 O O . LEU B 1 42 ? 0.79 -52.688 -7.297 1 94.12 42 LEU B O 1
ATOM 3116 N N . GLY B 1 43 ? 1.112 -52.781 -5.113 1 92.62 43 GLY B N 1
ATOM 3117 C CA . GLY B 1 43 ? 2.252 -53.688 -5.199 1 92.62 43 GLY B CA 1
ATOM 3118 C C . GLY B 1 43 ? 3.521 -53 -5.664 1 92.62 43 GLY B C 1
ATOM 3119 O O . GLY B 1 43 ? 4.34 -53.594 -6.363 1 92.62 43 GLY B O 1
ATOM 3120 N N . ALA B 1 44 ? 3.646 -51.781 -5.379 1 92.12 44 ALA B N 1
ATOM 3121 C CA . ALA B 1 44 ? 4.805 -51 -5.824 1 92.12 44 ALA B CA 1
ATOM 3122 C C . ALA B 1 44 ? 5.684 -50.594 -4.645 1 92.12 44 ALA B C 1
ATOM 3124 O O . ALA B 1 44 ? 5.184 -50.344 -3.543 1 92.12 44 ALA B O 1
ATOM 3125 N N . ASP B 1 45 ? 6.945 -50.438 -4.895 1 90.56 45 ASP B N 1
ATOM 3126 C CA . ASP B 1 45 ? 7.883 -49.938 -3.885 1 90.56 45 ASP B CA 1
ATOM 3127 C C . ASP B 1 45 ? 7.785 -48.438 -3.73 1 90.56 45 ASP B C 1
ATOM 3129 O O . ASP B 1 45 ? 7.645 -47.719 -4.719 1 90.56 45 ASP B O 1
ATOM 3133 N N . TYR B 1 46 ? 7.812 -48.062 -2.541 1 94.94 46 TYR B N 1
ATOM 3134 C CA . TYR B 1 46 ? 7.676 -46.656 -2.184 1 94.94 46 TYR B CA 1
ATOM 3135 C C . TYR B 1 46 ? 8.992 -46.094 -1.67 1 94.94 46 TYR B C 1
ATOM 3137 O O . TYR B 1 46 ? 9.508 -46.531 -0.643 1 94.94 46 TYR B O 1
ATOM 3145 N N . VAL B 1 47 ? 9.555 -45.031 -2.381 1 95.88 47 VAL B N 1
ATOM 3146 C CA . VAL B 1 47 ? 10.828 -44.438 -1.994 1 95.88 47 VAL B CA 1
ATOM 3147 C C . VAL B 1 47 ? 10.648 -42.938 -1.767 1 95.88 47 VAL B C 1
ATOM 3149 O O . VAL B 1 47 ? 9.938 -42.281 -2.527 1 95.88 47 VAL B O 1
ATOM 3152 N N . ILE B 1 48 ? 11.25 -42.469 -0.689 1 97.44 48 ILE B N 1
ATOM 3153 C CA . ILE B 1 48 ? 11.258 -41.031 -0.362 1 97.44 48 ILE B CA 1
ATOM 3154 C C . ILE B 1 48 ? 12.688 -40.5 -0.41 1 97.44 48 ILE B C 1
ATOM 3156 O O . ILE B 1 48 ? 13.609 -41.125 0.119 1 97.44 48 ILE B O 1
ATOM 3160 N N . ASP B 1 49 ? 12.883 -39.438 -1.113 1 96.5 49 ASP B N 1
ATOM 3161 C CA . ASP B 1 49 ? 14.242 -38.906 -1.173 1 96.5 49 ASP B CA 1
ATOM 3162 C C . ASP B 1 49 ? 14.492 -37.938 -0.036 1 96.5 49 ASP B C 1
ATOM 3164 O O . ASP B 1 49 ? 13.672 -37.812 0.878 1 96.5 49 ASP B O 1
ATOM 3168 N N . GLU B 1 50 ? 15.617 -37.188 -0.065 1 96.19 50 GLU B N 1
ATOM 3169 C CA . GLU B 1 50 ? 16.125 -36.406 1.038 1 96.19 50 GLU B CA 1
ATOM 3170 C C . GLU B 1 50 ? 15.242 -35.156 1.275 1 96.19 50 GLU B C 1
ATOM 3172 O O . GLU B 1 50 ? 15.18 -34.656 2.395 1 96.19 50 GLU B O 1
ATOM 3177 N N . VAL B 1 51 ? 14.539 -34.719 0.248 1 97.38 51 VAL B N 1
ATOM 3178 C CA . VAL B 1 51 ? 13.805 -33.469 0.395 1 97.38 51 VAL B CA 1
ATOM 3179 C C . VAL B 1 51 ? 12.312 -33.75 0.549 1 97.38 51 VAL B C 1
ATOM 3181 O O . VAL B 1 51 ? 11.508 -32.844 0.726 1 97.38 51 VAL B O 1
ATOM 3184 N N . GLY B 1 52 ? 11.938 -35.031 0.459 1 98 52 GLY B N 1
ATOM 3185 C CA . GLY B 1 52 ? 10.555 -35.406 0.711 1 98 52 GLY B CA 1
ATOM 3186 C C . GLY B 1 52 ? 9.797 -35.781 -0.551 1 98 52 GLY B C 1
ATOM 3187 O O . GLY B 1 52 ? 8.594 -36.031 -0.502 1 98 52 GLY B O 1
ATOM 3188 N N . ASN B 1 53 ? 10.43 -35.75 -1.707 1 98.44 53 ASN B N 1
ATOM 3189 C CA . ASN B 1 53 ? 9.805 -36.312 -2.889 1 98.44 53 ASN B CA 1
ATOM 3190 C C . ASN B 1 53 ? 9.539 -37.812 -2.703 1 98.44 53 ASN B C 1
ATOM 3192 O O . ASN B 1 53 ? 10.273 -38.5 -1.988 1 98.44 53 ASN B O 1
ATOM 3196 N N . PHE B 1 54 ? 8.578 -38.344 -3.373 1 97.75 54 PHE B N 1
ATOM 3197 C CA . PHE B 1 54 ? 8.414 -39.781 -3.346 1 97.75 54 PHE B CA 1
ATOM 3198 C C . PHE B 1 54 ? 8.258 -40.344 -4.758 1 97.75 54 PHE B C 1
ATOM 3200 O O . PHE B 1 54 ? 7.797 -39.625 -5.66 1 97.75 54 PHE B O 1
ATOM 3207 N N . PHE B 1 55 ? 8.641 -41.594 -4.934 1 97.75 55 PHE B N 1
ATOM 3208 C CA . PHE B 1 55 ? 8.469 -42.281 -6.203 1 97.75 55 PHE B CA 1
ATOM 3209 C C . PHE B 1 55 ? 8.148 -43.75 -5.973 1 97.75 55 PHE B C 1
ATOM 3211 O O . PHE B 1 55 ? 8.57 -44.344 -4.977 1 97.75 55 PHE B O 1
ATOM 3218 N N . ILE B 1 56 ? 7.398 -44.25 -6.859 1 97.19 56 ILE B N 1
ATOM 3219 C CA . ILE B 1 56 ? 7.293 -45.688 -7.066 1 97.19 56 ILE B CA 1
ATOM 3220 C C . ILE B 1 56 ? 7.938 -46.062 -8.398 1 97.19 56 ILE B C 1
ATOM 3222 O O . ILE B 1 56 ? 8.031 -45.219 -9.305 1 97.19 56 ILE B O 1
ATOM 3226 N N . VAL B 1 57 ? 8.391 -47.281 -8.5 1 93.75 57 VAL B N 1
ATOM 3227 C CA . VAL B 1 57 ? 9.109 -47.656 -9.703 1 93.75 57 VAL B CA 1
ATOM 3228 C C . VAL B 1 57 ? 8.602 -49.031 -10.203 1 93.75 57 VAL B C 1
ATOM 3230 O O . VAL B 1 57 ? 8.352 -49.938 -9.406 1 93.75 57 VAL B O 1
ATOM 3233 N N . SER B 1 58 ? 8.352 -49.062 -11.461 1 92 58 SER B N 1
ATOM 3234 C CA . SER B 1 58 ? 8.016 -50.312 -12.133 1 92 58 SER B CA 1
ATOM 3235 C C . SER B 1 58 ? 8.914 -50.531 -13.344 1 92 58 SER B C 1
ATOM 3237 O O . SER B 1 58 ? 9.234 -49.594 -14.078 1 92 58 SER B O 1
ATOM 3239 N N . GLY B 1 59 ? 9.312 -51.781 -13.484 1 88.75 59 GLY B N 1
ATOM 3240 C CA . GLY B 1 59 ? 10.164 -52.156 -14.602 1 88.75 59 GLY B CA 1
ATOM 3241 C C . GLY B 1 59 ? 11.641 -51.938 -14.328 1 88.75 59 GLY B C 1
ATOM 3242 O O . GLY B 1 59 ? 12.008 -51.375 -13.273 1 88.75 59 GLY B O 1
ATOM 3243 N N . ASP B 1 60 ? 12.484 -52.469 -15.203 1 88.12 60 ASP B N 1
ATOM 3244 C CA . ASP B 1 60 ? 13.93 -52.375 -15.016 1 88.12 60 ASP B CA 1
ATOM 3245 C C . ASP B 1 60 ? 14.648 -52.156 -16.344 1 88.12 60 ASP B C 1
ATOM 3247 O O . ASP B 1 60 ? 15.867 -52.312 -16.438 1 88.12 60 ASP B O 1
ATOM 3251 N N . GLY B 1 61 ? 13.953 -51.75 -17.266 1 89.62 61 GLY B N 1
ATOM 3252 C CA . GLY B 1 61 ? 14.547 -51.594 -18.578 1 89.62 61 GLY B CA 1
ATOM 3253 C C . GLY B 1 61 ? 14.672 -50.125 -18.984 1 89.62 61 GLY B C 1
ATOM 3254 O O . GLY B 1 61 ? 14.688 -49.25 -18.141 1 89.62 61 GLY B O 1
ATOM 3255 N N . HIS B 1 62 ? 14.938 -49.969 -20.375 1 91.88 62 HIS B N 1
ATOM 3256 C CA . HIS B 1 62 ? 15.031 -48.656 -21 1 91.88 62 HIS B CA 1
ATOM 3257 C C . HIS B 1 62 ? 13.922 -48.438 -22.016 1 91.88 62 HIS B C 1
ATOM 3259 O O . HIS B 1 62 ? 13.484 -49.406 -22.656 1 91.88 62 HIS B O 1
ATOM 3265 N N . PRO B 1 63 ? 13.5 -47.25 -22.062 1 95.06 63 PRO B N 1
ATOM 3266 C CA . PRO B 1 63 ? 13.898 -45.969 -21.469 1 95.06 63 PRO B CA 1
ATOM 3267 C C . PRO B 1 63 ? 13.367 -45.812 -20.047 1 95.06 63 PRO B C 1
ATOM 3269 O O . PRO B 1 63 ? 12.617 -46.656 -19.562 1 95.06 63 PRO B O 1
ATOM 3272 N N . ASN B 1 64 ? 13.867 -44.719 -19.422 1 95.12 64 ASN B N 1
ATOM 3273 C CA . ASN B 1 64 ? 13.336 -44.25 -18.156 1 95.12 64 ASN B CA 1
ATOM 3274 C C . ASN B 1 64 ? 12.273 -43.156 -18.359 1 95.12 64 ASN B C 1
ATOM 3276 O O . ASN B 1 64 ? 12.555 -42.125 -18.922 1 95.12 64 ASN B O 1
ATOM 3280 N N . ILE B 1 65 ? 11.102 -43.469 -17.938 1 97.19 65 ILE B N 1
ATOM 3281 C CA . ILE B 1 65 ? 9.961 -42.562 -18.031 1 97.19 65 ILE B CA 1
ATOM 3282 C C . ILE B 1 65 ? 9.516 -42.125 -16.641 1 97.19 65 ILE B C 1
ATOM 3284 O O . ILE B 1 65 ? 9.242 -42.969 -15.781 1 97.19 65 ILE B O 1
ATOM 3288 N N . VAL B 1 66 ? 9.477 -40.812 -16.438 1 98.06 66 VAL B N 1
ATOM 3289 C CA . VAL B 1 66 ? 9.078 -40.312 -15.125 1 98.06 66 VAL B CA 1
ATOM 3290 C C . VAL B 1 66 ? 7.727 -39.594 -15.234 1 98.06 66 VAL B C 1
ATOM 3292 O O . VAL B 1 66 ? 7.562 -38.688 -16.031 1 98.06 66 VAL B O 1
ATOM 3295 N N . LEU B 1 67 ? 6.754 -40.094 -14.523 1 98.75 67 LEU B N 1
ATOM 3296 C CA . LEU B 1 67 ? 5.473 -39.438 -14.289 1 98.75 67 LEU B CA 1
ATOM 3297 C C . LEU B 1 67 ? 5.457 -38.75 -12.93 1 98.75 67 LEU B C 1
ATOM 3299 O O . LEU B 1 67 ? 5.484 -39.406 -11.891 1 98.75 67 LEU B O 1
ATOM 3303 N N . VAL B 1 68 ? 5.383 -37.375 -12.961 1 98.38 68 VAL B N 1
ATOM 3304 C CA . VAL B 1 68 ? 5.57 -36.719 -11.672 1 98.38 68 VAL B CA 1
ATOM 3305 C C . VAL B 1 68 ? 4.59 -35.562 -11.539 1 98.38 68 VAL B C 1
ATOM 3307 O O . VAL B 1 68 ? 4.359 -34.812 -12.5 1 98.38 68 VAL B O 1
ATOM 3310 N N . SER B 1 69 ? 3.887 -35.5 -10.469 1 98.62 69 SER B N 1
ATOM 3311 C CA . SER B 1 69 ? 3.057 -34.375 -10.062 1 98.62 69 SER B CA 1
ATOM 3312 C C . SER B 1 69 ? 3.592 -33.719 -8.789 1 98.62 69 SER B C 1
ATOM 3314 O O . SER B 1 69 ? 4.773 -33.844 -8.469 1 98.62 69 SER B O 1
ATOM 3316 N N . HIS B 1 70 ? 2.822 -32.844 -8.18 1 98.5 70 HIS B N 1
ATOM 3317 C CA . HIS B 1 70 ? 3.334 -32.25 -6.953 1 98.5 70 HIS B CA 1
ATOM 3318 C C . HIS B 1 70 ? 2.451 -32.594 -5.758 1 98.5 70 HIS B C 1
ATOM 3320 O O . HIS B 1 70 ? 1.276 -32.906 -5.926 1 98.5 70 HIS B O 1
ATOM 3326 N N . LEU B 1 71 ? 3.088 -32.438 -4.621 1 98.5 71 LEU B N 1
ATOM 3327 C CA . LEU B 1 71 ? 2.465 -32.938 -3.398 1 98.5 71 LEU B CA 1
ATOM 3328 C C . LEU B 1 71 ? 1.7 -31.828 -2.688 1 98.5 71 LEU B C 1
ATOM 3330 O O . LEU B 1 71 ? 0.68 -32.094 -2.043 1 98.5 71 LEU B O 1
ATOM 3334 N N . ASP B 1 72 ? 2.188 -30.641 -2.799 1 97.19 72 ASP B N 1
ATOM 3335 C CA . ASP B 1 72 ? 1.652 -29.562 -1.968 1 97.19 72 ASP B CA 1
ATOM 3336 C C . ASP B 1 72 ? 0.413 -28.938 -2.607 1 97.19 72 ASP B C 1
ATOM 3338 O O . ASP B 1 72 ? 0.17 -29.109 -3.803 1 97.19 72 ASP B O 1
ATOM 3342 N N . THR B 1 73 ? -0.401 -28.312 -1.734 1 95.12 73 THR B N 1
ATOM 3343 C CA . THR B 1 73 ? -1.512 -27.469 -2.166 1 95.12 73 THR B CA 1
ATOM 3344 C C . THR B 1 73 ? -1.292 -26.016 -1.738 1 95.12 73 THR B C 1
ATOM 3346 O O . THR B 1 73 ? -0.386 -25.734 -0.954 1 95.12 73 THR B O 1
ATOM 3349 N N . VAL B 1 74 ? -2.041 -25.125 -2.338 1 89.88 74 VAL B N 1
ATOM 3350 C CA . VAL B 1 74 ? -2.092 -23.766 -1.81 1 89.88 74 VAL B CA 1
ATOM 3351 C C . VAL B 1 74 ? -2.812 -23.75 -0.464 1 89.88 74 VAL B C 1
ATOM 3353 O O . VAL B 1 74 ? -3.531 -24.703 -0.135 1 89.88 74 VAL B O 1
ATOM 3356 N N . PRO B 1 75 ? -2.615 -22.781 0.321 1 88.75 75 PRO B N 1
ATOM 3357 C CA . PRO B 1 75 ? -3.318 -22.719 1.604 1 88.75 75 PRO B CA 1
ATOM 3358 C C . PRO B 1 75 ? -4.824 -22.531 1.443 1 88.75 75 PRO B C 1
ATOM 3360 O O . PRO B 1 75 ? -5.289 -22.125 0.375 1 88.75 75 PRO B O 1
ATOM 3363 N N . GLY B 1 76 ? -5.59 -22.844 2.539 1 90 76 GLY B N 1
ATOM 3364 C CA . GLY B 1 76 ? -7.039 -22.719 2.547 1 90 76 GLY B CA 1
ATOM 3365 C C . GLY B 1 76 ? -7.762 -24.047 2.564 1 90 76 GLY B C 1
ATOM 3366 O O . GLY B 1 76 ? -7.969 -24.656 1.515 1 90 76 GLY B O 1
ATOM 3367 N N . GLU B 1 77 ? -8.211 -24.391 3.707 1 94 77 GLU B N 1
ATOM 3368 C CA . GLU B 1 77 ? -8.906 -25.656 3.842 1 94 77 GLU B CA 1
ATOM 3369 C C . GLU B 1 77 ? -10.305 -25.594 3.236 1 94 77 GLU B C 1
ATOM 3371 O O . GLU B 1 77 ? -10.938 -24.547 3.238 1 94 77 GLU B O 1
ATOM 3376 N N . LEU B 1 78 ? -10.664 -26.672 2.621 1 95.69 78 LEU B N 1
ATOM 3377 C CA . LEU B 1 78 ? -12.016 -26.859 2.107 1 95.69 78 LEU B CA 1
ATOM 3378 C C . LEU B 1 78 ? -12.633 -28.141 2.65 1 95.69 78 LEU B C 1
ATOM 3380 O O . LEU B 1 78 ? -11.938 -29.156 2.812 1 95.69 78 LEU B O 1
ATOM 3384 N N . PRO B 1 79 ? -13.875 -28.062 2.904 1 96.81 79 PRO B N 1
ATOM 3385 C CA . PRO B 1 79 ? -14.516 -29.328 3.293 1 96.81 79 PRO B CA 1
ATOM 3386 C C . PRO B 1 79 ? -14.43 -30.391 2.205 1 96.81 79 PRO B C 1
ATOM 3388 O O . PRO B 1 79 ? -14.672 -30.109 1.03 1 96.81 79 PRO B O 1
ATOM 3391 N N . VAL B 1 80 ? -14.109 -31.594 2.684 1 98.12 80 VAL B N 1
ATOM 3392 C CA . VAL B 1 80 ? -14.039 -32.719 1.737 1 98.12 80 VAL B CA 1
ATOM 3393 C C . VAL B 1 80 ? -15.406 -33.375 1.626 1 98.12 80 VAL B C 1
ATOM 3395 O O . VAL B 1 80 ? -16.031 -33.719 2.639 1 98.12 80 VAL B O 1
ATOM 3398 N N . ARG B 1 81 ? -15.852 -33.438 0.397 1 97.69 81 ARG B N 1
ATOM 3399 C CA . ARG B 1 81 ? -17.141 -34.062 0.137 1 97.69 81 ARG B CA 1
ATOM 3400 C C . ARG B 1 81 ? -17.078 -34.969 -1.097 1 97.69 81 ARG B C 1
ATOM 3402 O O . ARG B 1 81 ? -16.266 -34.719 -1.994 1 97.69 81 ARG B O 1
ATOM 3409 N N . VAL B 1 82 ? -17.922 -36.062 -1.015 1 98.25 82 VAL B N 1
ATOM 3410 C CA . VAL B 1 82 ? -18.062 -36.938 -2.166 1 98.25 82 VAL B CA 1
ATOM 3411 C C . VAL B 1 82 ? -19.5 -36.906 -2.66 1 98.25 82 VAL B C 1
ATOM 3413 O O . VAL B 1 82 ? -20.438 -37.125 -1.886 1 98.25 82 VAL B O 1
ATOM 3416 N N . GLU B 1 83 ? -19.656 -36.562 -3.869 1 98.25 83 GLU B N 1
ATOM 3417 C CA . GLU B 1 83 ? -20.953 -36.594 -4.539 1 98.25 83 GLU B CA 1
ATOM 3418 C C . GLU B 1 83 ? -20.922 -37.5 -5.766 1 98.25 83 GLU B C 1
ATOM 3420 O O . GLU B 1 83 ? -20.516 -37.094 -6.848 1 98.25 83 GLU B O 1
ATOM 3425 N N . GLY B 1 84 ? -21.484 -38.75 -5.594 1 97.81 84 GLY B N 1
ATOM 3426 C CA . GLY B 1 84 ? -21.297 -39.719 -6.656 1 97.81 84 GLY B CA 1
ATOM 3427 C C . GLY B 1 84 ? -19.844 -40.125 -6.848 1 97.81 84 GLY B C 1
ATOM 3428 O O . GLY B 1 84 ? -19.188 -40.625 -5.926 1 97.81 84 GLY B O 1
ATOM 3429 N N . THR B 1 85 ? -19.328 -39.719 -8.016 1 98.44 85 THR B N 1
ATOM 3430 C CA . THR B 1 85 ? -17.938 -40.062 -8.297 1 98.44 85 THR B CA 1
ATOM 3431 C C . THR B 1 85 ? -17.078 -38.781 -8.258 1 98.44 85 THR B C 1
ATOM 3433 O O . THR B 1 85 ? -15.906 -38.812 -8.656 1 98.44 85 THR B O 1
ATOM 3436 N N . THR B 1 86 ? -17.703 -37.75 -7.781 1 98.62 86 THR B N 1
ATOM 3437 C CA . THR B 1 86 ? -17 -36.469 -7.73 1 98.62 86 THR B CA 1
ATOM 3438 C C . THR B 1 86 ? -16.469 -36.188 -6.324 1 98.62 86 THR B C 1
ATOM 3440 O O . THR B 1 86 ? -17.219 -36.281 -5.348 1 98.62 86 THR B O 1
ATOM 3443 N N . VAL B 1 87 ? -15.18 -35.906 -6.215 1 98.69 87 VAL B N 1
ATOM 3444 C CA . VAL B 1 87 ? -14.555 -35.562 -4.941 1 98.69 87 VAL B CA 1
ATOM 3445 C C . VAL B 1 87 ? -14.266 -34.062 -4.867 1 98.69 87 VAL B C 1
ATOM 3447 O O . VAL B 1 87 ? -13.648 -33.5 -5.773 1 98.69 87 VAL B O 1
ATOM 3450 N N . TRP B 1 88 ? -14.758 -33.469 -3.773 1 98.38 88 TRP B N 1
ATOM 3451 C CA . TRP B 1 88 ? -14.57 -32.031 -3.512 1 98.38 88 TRP B CA 1
ATOM 3452 C C . TRP B 1 88 ? -13.539 -31.828 -2.408 1 98.38 88 TRP B C 1
ATOM 3454 O O . TRP B 1 88 ? -13.508 -32.562 -1.427 1 98.38 88 TRP B O 1
ATOM 3464 N N . GLY B 1 89 ? -12.727 -30.766 -2.568 1 98 89 GLY B N 1
ATOM 3465 C CA . GLY B 1 89 ? -11.781 -30.375 -1.529 1 98 89 GLY B CA 1
ATOM 3466 C C . GLY B 1 89 ? -10.547 -29.688 -2.07 1 98 89 GLY B C 1
ATOM 3467 O O . GLY B 1 89 ? -10.297 -29.719 -3.277 1 98 89 GLY B O 1
ATOM 3468 N N . ARG B 1 90 ? -9.828 -29.109 -1.152 1 97.12 90 ARG B N 1
ATOM 3469 C CA . ARG B 1 90 ? -8.578 -28.469 -1.526 1 97.12 90 ARG B CA 1
ATOM 3470 C C . ARG B 1 90 ? -7.586 -29.469 -2.094 1 97.12 90 ARG B C 1
ATOM 3472 O O . ARG B 1 90 ? -7.297 -30.484 -1.464 1 97.12 90 ARG B O 1
ATOM 3479 N N . GLY B 1 91 ? -7.16 -29.219 -3.33 1 96.88 91 GLY B N 1
ATOM 3480 C CA . GLY B 1 91 ? -6.16 -30.094 -3.941 1 96.88 91 GLY B CA 1
ATOM 3481 C C . GLY B 1 91 ? -6.758 -31.172 -4.805 1 96.88 91 GLY B C 1
ATOM 3482 O O . GLY B 1 91 ? -6.039 -31.891 -5.512 1 96.88 91 GLY B O 1
ATOM 3483 N N . ALA B 1 92 ? -8.07 -31.281 -4.809 1 98.31 92 ALA B N 1
ATOM 3484 C CA . ALA B 1 92 ? -8.695 -32.312 -5.637 1 98.31 92 ALA B CA 1
ATOM 3485 C C . ALA B 1 92 ? -8.242 -32.188 -7.09 1 98.31 92 ALA B C 1
ATOM 3487 O O . ALA B 1 92 ? -7.828 -33.188 -7.695 1 98.31 92 ALA B O 1
ATOM 3488 N N . VAL B 1 93 ? -8.25 -31 -7.562 1 97.12 93 VAL B N 1
ATOM 3489 C CA . VAL B 1 93 ? -7.867 -30.719 -8.938 1 97.12 93 VAL B CA 1
ATOM 3490 C C . VAL B 1 93 ? -6.355 -30.516 -9.023 1 97.12 93 VAL B C 1
ATOM 3492 O O . VAL B 1 93 ? -5.68 -31.125 -9.859 1 97.12 93 VAL B O 1
ATOM 3495 N N . ASP B 1 94 ? -5.691 -29.859 -8.141 1 95.5 94 ASP B N 1
ATOM 3496 C CA . ASP B 1 94 ? -4.309 -29.391 -8.172 1 95.5 94 ASP B CA 1
ATOM 3497 C C . ASP B 1 94 ? -3.586 -29.719 -6.863 1 95.5 94 ASP B C 1
ATOM 3499 O O . ASP B 1 94 ? -3.566 -28.906 -5.938 1 95.5 94 ASP B O 1
ATOM 3503 N N . ALA B 1 95 ? -3.139 -30.906 -6.68 1 96.81 95 ALA B N 1
ATOM 3504 C CA . ALA B 1 95 ? -3.064 -31.75 -7.871 1 96.81 95 ALA B CA 1
ATOM 3505 C C . ALA B 1 95 ? -3.199 -33.219 -7.508 1 96.81 95 ALA B C 1
ATOM 3507 O O . ALA B 1 95 ? -2.492 -34.062 -8.055 1 96.81 95 ALA B O 1
ATOM 3508 N N . ARG B 1 96 ? -4.07 -33.469 -6.551 1 98.56 96 ARG B N 1
ATOM 3509 C CA . ARG B 1 96 ? -4.18 -34.844 -6.074 1 98.56 96 ARG B CA 1
ATOM 3510 C C . ARG B 1 96 ? -4.668 -35.781 -7.184 1 98.56 96 ARG B C 1
ATOM 3512 O O . ARG B 1 96 ? -4.254 -36.938 -7.262 1 98.56 96 ARG B O 1
ATOM 3519 N N . ALA B 1 97 ? -5.531 -35.344 -7.996 1 98.81 97 ALA B N 1
ATOM 3520 C CA . ALA B 1 97 ? -6.051 -36.188 -9.078 1 98.81 97 ALA B CA 1
ATOM 3521 C C . ALA B 1 97 ? -4.953 -36.5 -10.094 1 98.81 97 ALA B C 1
ATOM 3523 O O . ALA B 1 97 ? -4.73 -37.656 -10.414 1 98.81 97 ALA B O 1
ATOM 3524 N N . PRO B 1 98 ? -4.262 -35.469 -10.594 1 98.81 98 PRO B N 1
ATOM 3525 C CA . PRO B 1 98 ? -3.131 -35.812 -11.461 1 98.81 98 PRO B CA 1
ATOM 3526 C C . PRO B 1 98 ? -2.115 -36.719 -10.797 1 98.81 98 PRO B C 1
ATOM 3528 O O . PRO B 1 98 ? -1.617 -37.656 -11.422 1 98.81 98 PRO B O 1
ATOM 3531 N N . LEU B 1 99 ? -1.819 -36.469 -9.547 1 98.81 99 LEU B N 1
ATOM 3532 C CA . LEU B 1 99 ? -0.871 -37.281 -8.805 1 98.81 99 LEU B CA 1
ATOM 3533 C C . LEU B 1 99 ? -1.309 -38.75 -8.797 1 98.81 99 LEU B C 1
ATOM 3535 O O . LEU B 1 99 ? -0.506 -39.625 -9.078 1 98.81 99 LEU B O 1
ATOM 3539 N N . LEU B 1 100 ? -2.51 -38.938 -8.469 1 98.75 100 LEU B N 1
ATOM 3540 C CA . LEU B 1 100 ? -3.037 -40.312 -8.391 1 98.75 100 LEU B CA 1
ATOM 3541 C C . LEU B 1 100 ? -2.959 -41 -9.75 1 98.75 100 LEU B C 1
ATOM 3543 O O . LEU B 1 100 ? -2.588 -42.156 -9.836 1 98.75 100 LEU B O 1
ATOM 3547 N N . ALA B 1 101 ? -3.322 -40.312 -10.805 1 98.69 101 ALA B N 1
ATOM 3548 C CA . ALA B 1 101 ? -3.24 -40.875 -12.148 1 98.69 101 ALA B CA 1
ATOM 3549 C C . ALA B 1 101 ? -1.811 -41.281 -12.484 1 98.69 101 ALA B C 1
ATOM 3551 O O . ALA B 1 101 ? -1.592 -42.344 -13.078 1 98.69 101 ALA B O 1
ATOM 3552 N N . MET B 1 102 ? -0.843 -40.406 -12.148 1 98.38 102 MET B N 1
ATOM 3553 C CA . MET B 1 102 ? 0.563 -40.75 -12.383 1 98.38 102 MET B CA 1
ATOM 3554 C C . MET B 1 102 ? 0.962 -42 -11.656 1 98.38 102 MET B C 1
ATOM 3556 O O . MET B 1 102 ? 1.619 -42.875 -12.227 1 98.38 102 MET B O 1
ATOM 3560 N N . VAL B 1 103 ? 0.587 -42.125 -10.391 1 98.12 103 VAL B N 1
ATOM 3561 C CA . VAL B 1 103 ? 0.93 -43.25 -9.539 1 98.12 103 VAL B CA 1
ATOM 3562 C C . VAL B 1 103 ? 0.291 -44.531 -10.094 1 98.12 103 VAL B C 1
ATOM 3564 O O . VAL B 1 103 ? 0.955 -45.562 -10.227 1 98.12 103 VAL B O 1
ATOM 3567 N N . TYR B 1 104 ? -0.982 -44.438 -10.453 1 98.38 104 TYR B N 1
ATOM 3568 C CA . TYR B 1 104 ? -1.683 -45.594 -11.023 1 98.38 104 TYR B CA 1
ATOM 3569 C C . TYR B 1 104 ? -0.991 -46.062 -12.297 1 98.38 104 TYR B C 1
ATOM 3571 O O . TYR B 1 104 ? -0.702 -47.281 -12.43 1 98.38 104 TYR B O 1
ATOM 3579 N N . ALA B 1 105 ? -0.738 -45.125 -13.188 1 98 105 ALA B N 1
ATOM 3580 C CA . ALA B 1 105 ? -0.163 -45.5 -14.484 1 98 105 ALA B CA 1
ATOM 3581 C C . ALA B 1 105 ? 1.2 -46.188 -14.305 1 98 105 ALA B C 1
ATOM 3583 O O . ALA B 1 105 ? 1.491 -47.188 -14.938 1 98 105 ALA B O 1
ATOM 3584 N N . ALA B 1 106 ? 2.008 -45.625 -13.453 1 97.38 106 ALA B N 1
ATOM 3585 C CA . ALA B 1 106 ? 3.346 -46.156 -13.219 1 97.38 106 ALA B CA 1
ATOM 3586 C C . ALA B 1 106 ? 3.273 -47.562 -12.602 1 97.38 106 ALA B C 1
ATOM 3588 O O . ALA B 1 106 ? 4.047 -48.438 -12.969 1 97.38 106 ALA B O 1
ATOM 3589 N N . ALA B 1 107 ? 2.375 -47.719 -11.68 1 96 107 ALA B N 1
ATOM 3590 C CA . ALA B 1 107 ? 2.268 -48.969 -10.969 1 96 107 ALA B CA 1
ATOM 3591 C C . ALA B 1 107 ? 1.694 -50.062 -11.867 1 96 107 ALA B C 1
ATOM 3593 O O . ALA B 1 107 ? 2.068 -51.25 -11.758 1 96 107 ALA B O 1
ATOM 3594 N N . LEU B 1 108 ? 0.812 -49.719 -12.734 1 94.44 108 LEU B N 1
ATOM 3595 C CA . LEU B 1 108 ? 0.029 -50.688 -13.477 1 94.44 108 LEU B CA 1
ATOM 3596 C C . LEU B 1 108 ? 0.74 -51.094 -14.766 1 94.44 108 LEU B C 1
ATOM 3598 O O . LEU B 1 108 ? 0.474 -52.156 -15.32 1 94.44 108 LEU B O 1
ATOM 3602 N N . TYR B 1 109 ? 1.533 -50.219 -15.258 1 91.94 109 TYR B N 1
ATOM 3603 C CA . TYR B 1 109 ? 2.236 -50.562 -16.5 1 91.94 109 TYR B CA 1
ATOM 3604 C C . TYR B 1 109 ? 3.254 -51.656 -16.25 1 91.94 109 TYR B C 1
ATOM 3606 O O . TYR B 1 109 ? 4.055 -51.594 -15.32 1 91.94 109 TYR B O 1
ATOM 3614 N N . LYS B 1 110 ? 3.115 -52.656 -17.078 1 88.19 110 LYS B N 1
ATOM 3615 C CA . LYS B 1 110 ? 4.082 -53.75 -17.094 1 88.19 110 LYS B CA 1
ATOM 3616 C C . LYS B 1 110 ? 4.715 -53.906 -18.484 1 88.19 110 LYS B C 1
ATOM 3618 O O . LYS B 1 110 ? 4.031 -54.281 -19.453 1 88.19 110 LYS B O 1
ATOM 3623 N N . GLY B 1 111 ? 5.844 -53.438 -18.656 1 86.31 111 GLY B N 1
ATOM 3624 C CA . GLY B 1 111 ? 6.523 -53.5 -19.938 1 86.31 111 GLY B CA 1
ATOM 3625 C C . GLY B 1 111 ? 8.031 -53.406 -19.812 1 86.31 111 GLY B C 1
ATOM 3626 O O . GLY B 1 111 ? 8.594 -53.594 -18.734 1 86.31 111 GLY B O 1
ATOM 3627 N N . PRO B 1 112 ? 8.625 -53.25 -20.922 1 89.5 112 PRO B N 1
ATOM 3628 C CA . PRO B 1 112 ? 10.078 -53.375 -20.969 1 89.5 112 PRO B CA 1
ATOM 3629 C C . PRO B 1 112 ? 10.812 -52.094 -20.562 1 89.5 112 PRO B C 1
ATOM 3631 O O . PRO B 1 112 ? 12.047 -52.062 -20.562 1 89.5 112 PRO B O 1
ATOM 3634 N N . CYS B 1 113 ? 10.125 -51.125 -20.172 1 93.94 113 CYS B N 1
ATOM 3635 C CA . CYS B 1 113 ? 10.766 -49.875 -19.781 1 93.94 113 CYS B CA 1
ATOM 3636 C C . CYS B 1 113 ? 10.656 -49.688 -18.266 1 93.94 113 CYS B C 1
ATOM 3638 O O . CYS B 1 113 ? 10 -50.469 -17.578 1 93.94 113 CYS B O 1
ATOM 3640 N N . THR B 1 114 ? 11.445 -48.719 -17.766 1 94.56 114 THR B N 1
ATOM 3641 C CA . THR B 1 114 ? 11.359 -48.344 -16.375 1 94.56 114 THR B CA 1
ATOM 3642 C C . THR B 1 114 ? 10.461 -47.094 -16.219 1 94.56 114 THR B C 1
ATOM 3644 O O . THR B 1 114 ? 10.68 -46.094 -16.859 1 94.56 114 THR B O 1
ATOM 3647 N N . VAL B 1 115 ? 9.461 -47.25 -15.422 1 96.5 115 VAL B N 1
ATOM 3648 C CA . VAL B 1 115 ? 8.516 -46.156 -15.219 1 96.5 115 VAL B CA 1
ATOM 3649 C C . VAL B 1 115 ? 8.523 -45.75 -13.75 1 96.5 115 VAL B C 1
ATOM 3651 O O . VAL B 1 115 ? 8.328 -46.562 -12.859 1 96.5 115 VAL B O 1
ATOM 3654 N N . TRP B 1 116 ? 8.82 -44.438 -13.547 1 97 116 TRP B N 1
ATOM 3655 C CA . TRP B 1 116 ? 8.727 -43.844 -12.227 1 97 116 TRP B CA 1
ATOM 3656 C C . TRP B 1 116 ? 7.449 -43.031 -12.086 1 97 116 TRP B C 1
ATOM 3658 O O . TRP B 1 116 ? 7.078 -42.281 -13 1 97 116 TRP B O 1
ATOM 3668 N N . GLY B 1 117 ? 6.727 -43.281 -11.031 1 98.06 117 GLY B N 1
ATOM 3669 C CA . GLY B 1 117 ? 5.586 -42.438 -10.656 1 98.06 117 GLY B CA 1
ATOM 3670 C C . GLY B 1 117 ? 5.734 -41.812 -9.289 1 98.06 117 GLY B C 1
ATOM 3671 O O . GLY B 1 117 ? 6.168 -42.469 -8.336 1 98.06 117 GLY B O 1
ATOM 3672 N N . GLY B 1 118 ? 5.402 -40.469 -9.25 1 97.94 118 GLY B N 1
ATOM 3673 C CA . GLY B 1 118 ? 5.57 -39.906 -7.926 1 97.94 118 GLY B CA 1
ATOM 3674 C C . GLY B 1 118 ? 5.156 -38.438 -7.848 1 97.94 118 GLY B C 1
ATOM 3675 O O . GLY B 1 118 ? 4.375 -37.969 -8.68 1 97.94 118 GLY B O 1
ATOM 3676 N N . GLY B 1 119 ? 5.551 -37.812 -6.742 1 98.44 119 GLY B N 1
ATOM 3677 C CA . GLY B 1 119 ? 5.258 -36.438 -6.449 1 98.44 119 GLY B CA 1
ATOM 3678 C C . GLY B 1 119 ? 6.441 -35.688 -5.867 1 98.44 119 GLY B C 1
ATOM 3679 O O . GLY B 1 119 ? 7.199 -36.25 -5.066 1 98.44 119 GLY B O 1
ATOM 3680 N N . VAL B 1 120 ? 6.574 -34.438 -6.277 1 98.56 120 VAL B N 1
ATOM 3681 C CA . VAL B 1 120 ? 7.645 -33.594 -5.77 1 98.56 120 VAL B CA 1
ATOM 3682 C C . VAL B 1 120 ? 7.066 -32.531 -4.809 1 98.56 120 VAL B C 1
ATOM 3684 O O . VAL B 1 120 ? 5.875 -32.219 -4.867 1 98.56 120 VAL B O 1
ATOM 3687 N N . VAL B 1 121 ? 7.949 -32 -3.963 1 98.19 121 VAL B N 1
ATOM 3688 C CA . VAL B 1 121 ? 7.496 -31.094 -2.926 1 98.19 121 VAL B CA 1
ATOM 3689 C C . VAL B 1 121 ? 7.621 -29.656 -3.426 1 98.19 121 VAL B C 1
ATOM 3691 O O . VAL B 1 121 ? 8.438 -29.359 -4.305 1 98.19 121 VAL B O 1
ATOM 3694 N N . ALA B 1 122 ? 6.797 -28.797 -3.025 1 96.44 122 ALA B N 1
ATOM 3695 C CA . ALA B 1 122 ? 6.895 -27.328 -2.979 1 96.44 122 ALA B CA 1
ATOM 3696 C C . ALA B 1 122 ? 6.727 -26.734 -4.367 1 96.44 122 ALA B C 1
ATOM 3698 O O . ALA B 1 122 ? 7.367 -25.734 -4.699 1 96.44 122 ALA B O 1
ATOM 3699 N N . GLU B 1 123 ? 5.926 -27.344 -5.191 1 92.62 123 GLU B N 1
ATOM 3700 C CA . GLU B 1 123 ? 5.621 -26.75 -6.488 1 92.62 123 GLU B CA 1
ATOM 3701 C C . GLU B 1 123 ? 4.914 -25.406 -6.328 1 92.62 123 GLU B C 1
ATOM 3703 O O . GLU B 1 123 ? 5.211 -24.453 -7.051 1 92.62 123 GLU B O 1
ATOM 3708 N N . GLU B 1 124 ? 4.074 -25.234 -5.387 1 88.81 124 GLU B N 1
ATOM 3709 C CA . GLU B 1 124 ? 3.314 -24.016 -5.141 1 88.81 124 GLU B CA 1
ATOM 3710 C C . GLU B 1 124 ? 4.168 -22.969 -4.426 1 88.81 124 GLU B C 1
ATOM 3712 O O . GLU B 1 124 ? 3.695 -21.859 -4.141 1 88.81 124 GLU B O 1
ATOM 3717 N N . GLY B 1 125 ? 5.379 -23.312 -4.152 1 87.75 125 GLY B N 1
ATOM 3718 C CA . GLY B 1 125 ? 6.336 -22.438 -3.488 1 87.75 125 GLY B CA 1
ATOM 3719 C C . GLY B 1 125 ? 7.609 -22.234 -4.285 1 87.75 125 GLY B C 1
ATOM 3720 O O . GLY B 1 125 ? 7.594 -21.625 -5.352 1 87.75 125 GLY B O 1
ATOM 3721 N N . ASP B 1 126 ? 8.672 -22.922 -3.846 1 88.38 126 ASP B N 1
ATOM 3722 C CA . ASP B 1 126 ? 9.969 -22.672 -4.469 1 88.38 126 ASP B CA 1
ATOM 3723 C C . ASP B 1 126 ? 10.398 -23.859 -5.336 1 88.38 126 ASP B C 1
ATOM 3725 O O . ASP B 1 126 ? 11.547 -23.922 -5.773 1 88.38 126 ASP B O 1
ATOM 3729 N N . SER B 1 127 ? 9.539 -24.781 -5.504 1 95.75 127 SER B N 1
ATOM 3730 C CA . SER B 1 127 ? 9.797 -25.953 -6.34 1 95.75 127 SER B CA 1
ATOM 3731 C C . SER B 1 127 ? 11.055 -26.688 -5.883 1 95.75 127 SER B C 1
ATOM 3733 O O . SER B 1 127 ? 11.812 -27.203 -6.703 1 95.75 127 SER B O 1
ATOM 3735 N N . ARG B 1 128 ? 11.32 -26.703 -4.633 1 95.12 128 ARG B N 1
ATOM 3736 C CA . ARG B 1 128 ? 12.547 -27.328 -4.121 1 95.12 128 ARG B CA 1
ATOM 3737 C C . ARG B 1 128 ? 12.641 -28.781 -4.547 1 95.12 128 ARG B C 1
ATOM 3739 O O . ARG B 1 128 ? 13.742 -29.297 -4.766 1 95.12 128 ARG B O 1
ATOM 3746 N N . GLY B 1 129 ? 11.523 -29.484 -4.676 1 97.69 129 GLY B N 1
ATOM 3747 C CA . GLY B 1 129 ? 11.539 -30.875 -5.109 1 97.69 129 GLY B CA 1
ATOM 3748 C C . GLY B 1 129 ? 12.07 -31.062 -6.52 1 97.69 129 GLY B C 1
ATOM 3749 O O . GLY B 1 129 ? 12.922 -31.906 -6.762 1 97.69 129 GLY B O 1
ATOM 3750 N N . ALA B 1 130 ? 11.523 -30.297 -7.438 1 97.5 130 ALA B N 1
ATOM 3751 C CA . ALA B 1 130 ? 11.984 -30.359 -8.82 1 97.5 130 ALA B CA 1
ATOM 3752 C C . ALA B 1 130 ? 13.453 -29.953 -8.93 1 97.5 130 ALA B C 1
ATOM 3754 O O . ALA B 1 130 ? 14.242 -30.625 -9.609 1 97.5 130 ALA B O 1
ATOM 3755 N N . TRP B 1 131 ? 13.812 -28.969 -8.234 1 96.69 131 TRP B N 1
ATOM 3756 C CA . TRP B 1 131 ? 15.195 -28.5 -8.258 1 96.69 131 TRP B CA 1
ATOM 3757 C C . TRP B 1 131 ? 16.141 -29.562 -7.707 1 96.69 131 TRP B C 1
ATOM 3759 O O . TRP B 1 131 ? 17.266 -29.703 -8.172 1 96.69 131 TRP B O 1
ATOM 3769 N N . HIS B 1 132 ? 15.711 -30.203 -6.711 1 97.31 132 HIS B N 1
ATOM 3770 C CA . HIS B 1 132 ? 16.516 -31.266 -6.129 1 97.31 132 HIS B CA 1
ATOM 3771 C C . HIS B 1 132 ? 16.859 -32.344 -7.164 1 97.31 132 HIS B C 1
ATOM 3773 O O . HIS B 1 132 ? 17.984 -32.812 -7.23 1 97.31 132 HIS B O 1
ATOM 3779 N N . LEU B 1 133 ? 15.906 -32.719 -7.938 1 96.94 133 LEU B N 1
ATOM 3780 C CA . LEU B 1 133 ? 16.125 -33.719 -8.977 1 96.94 133 LEU B CA 1
ATOM 3781 C C . LEU B 1 133 ? 17.141 -33.219 -10 1 96.94 133 LEU B C 1
ATOM 3783 O O . LEU B 1 133 ? 18.016 -33.969 -10.43 1 96.94 133 LEU B O 1
ATOM 3787 N N . VAL B 1 134 ? 17 -31.953 -10.375 1 96.62 134 VAL B N 1
ATOM 3788 C CA . VAL B 1 134 ? 17.938 -31.359 -11.32 1 96.62 134 VAL B CA 1
ATOM 3789 C C . VAL B 1 134 ? 19.344 -31.375 -10.727 1 96.62 134 VAL B C 1
ATOM 3791 O O . VAL B 1 134 ? 20.297 -31.781 -11.383 1 96.62 134 VAL B O 1
ATOM 3794 N N . ARG B 1 135 ? 19.484 -30.969 -9.484 1 96.31 135 ARG B N 1
ATOM 3795 C CA . ARG B 1 135 ? 20.781 -30.875 -8.812 1 96.31 135 ARG B CA 1
ATOM 3796 C C . ARG B 1 135 ? 21.422 -32.25 -8.648 1 96.31 135 ARG B C 1
ATOM 3798 O O . ARG B 1 135 ? 22.656 -32.375 -8.711 1 96.31 135 ARG B O 1
ATOM 3805 N N . LYS B 1 136 ? 20.609 -33.219 -8.445 1 95.12 136 LYS B N 1
ATOM 3806 C CA . LYS B 1 136 ? 21.109 -34.594 -8.281 1 95.12 136 LYS B CA 1
ATOM 3807 C C . LYS B 1 136 ? 21.594 -35.156 -9.602 1 95.12 136 LYS B C 1
ATOM 3809 O O . LYS B 1 136 ? 22.219 -36.219 -9.633 1 95.12 136 LYS B O 1
ATOM 3814 N N . GLY B 1 137 ? 21.203 -34.562 -10.695 1 92.38 137 GLY B N 1
ATOM 3815 C CA . GLY B 1 137 ? 21.688 -34.969 -12.008 1 92.38 137 GLY B CA 1
ATOM 3816 C C . GLY B 1 137 ? 20.875 -36.094 -12.625 1 92.38 137 GLY B C 1
ATOM 3817 O O . GLY B 1 137 ? 21.391 -36.875 -13.406 1 92.38 137 GLY B O 1
ATOM 3818 N N . VAL B 1 138 ? 19.656 -36.219 -12.219 1 89.12 138 VAL B N 1
ATOM 3819 C CA . VAL B 1 138 ? 18.781 -37.219 -12.828 1 89.12 138 VAL B CA 1
ATOM 3820 C C . VAL B 1 138 ? 18.531 -36.875 -14.297 1 89.12 138 VAL B C 1
ATOM 3822 O O . VAL B 1 138 ? 18.391 -35.688 -14.648 1 89.12 138 VAL B O 1
ATOM 3825 N N . LYS B 1 139 ? 18.578 -37.875 -15.164 1 91.25 139 LYS B N 1
ATOM 3826 C CA . LYS B 1 139 ? 18.391 -37.625 -16.594 1 91.25 139 LYS B CA 1
ATOM 3827 C C . LYS B 1 139 ? 17.422 -38.656 -17.188 1 91.25 139 LYS B C 1
ATOM 3829 O O . LYS B 1 139 ? 17.828 -39.5 -17.984 1 91.25 139 LYS B O 1
ATOM 3834 N N . PRO B 1 140 ? 16.203 -38.5 -16.828 1 94.94 140 PRO B N 1
ATOM 3835 C CA . PRO B 1 140 ? 15.234 -39.406 -17.469 1 94.94 140 PRO B CA 1
ATOM 3836 C C . PRO B 1 140 ? 15.078 -39.125 -18.969 1 94.94 140 PRO B C 1
ATOM 3838 O O . PRO B 1 140 ? 15.398 -38 -19.422 1 94.94 140 PRO B O 1
ATOM 3841 N N . ASP B 1 141 ? 14.703 -40.125 -19.719 1 96 141 ASP B N 1
ATOM 3842 C CA . ASP B 1 141 ? 14.438 -39.938 -21.141 1 96 141 ASP B CA 1
ATOM 3843 C C . ASP B 1 141 ? 13.195 -39.062 -21.359 1 96 141 ASP B C 1
ATOM 3845 O O . ASP B 1 141 ? 13.242 -38.094 -22.094 1 96 141 ASP B O 1
ATOM 3849 N N . TYR B 1 142 ? 12.148 -39.438 -20.672 1 97.94 142 TYR B N 1
ATOM 3850 C CA . TYR B 1 142 ? 10.875 -38.75 -20.859 1 97.94 142 TYR B CA 1
ATOM 3851 C C . TYR B 1 142 ? 10.258 -38.375 -19.516 1 97.94 142 TYR B C 1
ATOM 3853 O O . TYR B 1 142 ? 10.359 -39.156 -18.547 1 97.94 142 TYR B O 1
ATOM 3861 N N . ILE B 1 143 ? 9.695 -37.219 -19.469 1 98.62 143 ILE B N 1
ATOM 3862 C CA . ILE B 1 143 ? 8.977 -36.781 -18.266 1 98.62 143 ILE B CA 1
ATOM 3863 C C . ILE B 1 143 ? 7.562 -36.344 -18.641 1 98.62 143 ILE B C 1
ATOM 3865 O O . ILE B 1 143 ? 7.375 -35.594 -19.609 1 98.62 143 ILE B O 1
ATOM 3869 N N . ILE B 1 144 ? 6.586 -36.812 -17.984 1 98.88 144 ILE B N 1
ATOM 3870 C CA . ILE B 1 144 ? 5.227 -36.281 -18.016 1 98.88 144 ILE B CA 1
ATOM 3871 C C . ILE B 1 144 ? 4.883 -35.656 -16.688 1 98.88 144 ILE B C 1
ATOM 3873 O O . ILE B 1 144 ? 4.887 -36.312 -15.648 1 98.88 144 ILE B O 1
ATOM 3877 N N . ILE B 1 145 ? 4.59 -34.375 -16.734 1 98.88 145 ILE B N 1
ATOM 3878 C CA . ILE B 1 145 ? 4.23 -33.594 -15.539 1 98.88 145 ILE B CA 1
ATOM 3879 C C . ILE B 1 145 ? 2.729 -33.719 -15.289 1 98.88 145 ILE B C 1
ATOM 3881 O O . ILE B 1 145 ? 1.924 -33.438 -16.188 1 98.88 145 ILE B O 1
ATOM 3885 N N . GLY B 1 146 ? 2.389 -34.156 -14.086 1 98.69 146 GLY B N 1
ATOM 3886 C CA . GLY B 1 146 ? 0.984 -34.219 -13.719 1 98.69 146 GLY B CA 1
ATOM 3887 C C . GLY B 1 146 ? 0.417 -32.875 -13.289 1 98.69 146 GLY B C 1
ATOM 3888 O O . GLY B 1 146 ? 0.672 -32.406 -12.172 1 98.69 146 GLY B O 1
ATOM 3889 N N . GLU B 1 147 ? -0.364 -32.281 -14.102 1 98.25 147 GLU B N 1
ATOM 3890 C CA . GLU B 1 147 ? -1.077 -31.031 -13.867 1 98.25 147 GLU B CA 1
ATOM 3891 C C . GLU B 1 147 ? -2.502 -31.094 -14.406 1 98.25 147 GLU B C 1
ATOM 3893 O O . GLU B 1 147 ? -2.775 -31.812 -15.367 1 98.25 147 GLU B O 1
ATOM 3898 N N . PRO B 1 148 ? -3.398 -30.328 -13.773 1 97.81 148 PRO B N 1
ATOM 3899 C CA . PRO B 1 148 ? -4.75 -30.328 -14.344 1 97.81 148 PRO B CA 1
ATOM 3900 C C . PRO B 1 148 ? -4.805 -29.672 -15.727 1 97.81 148 PRO B C 1
ATOM 3902 O O . PRO B 1 148 ? -4.402 -28.516 -15.883 1 97.81 148 PRO B O 1
ATOM 3905 N N . SER B 1 149 ? -5.266 -30.422 -16.688 1 97.38 149 SER B N 1
ATOM 3906 C CA . SER B 1 149 ? -5.383 -29.922 -18.047 1 97.38 149 SER B CA 1
ATOM 3907 C C . SER B 1 149 ? -6.711 -30.344 -18.672 1 97.38 149 SER B C 1
ATOM 3909 O O . SER B 1 149 ? -6.812 -30.469 -19.906 1 97.38 149 SER B O 1
ATOM 3911 N N . GLY B 1 150 ? -7.695 -30.672 -17.812 1 96 150 GLY B N 1
ATOM 3912 C CA . GLY B 1 150 ? -9.031 -31.031 -18.266 1 96 150 GLY B CA 1
ATOM 3913 C C . GLY B 1 150 ? -9.11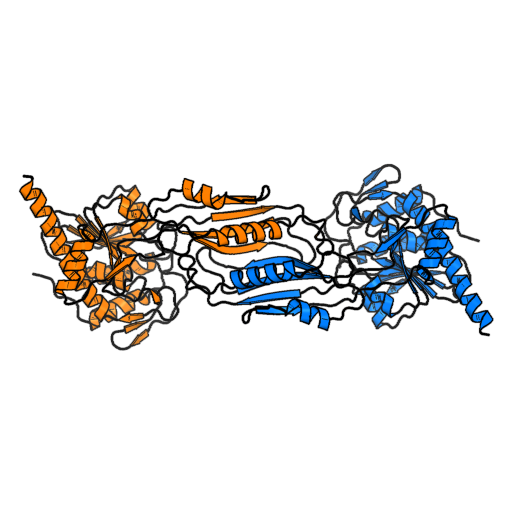7 -32.438 -18.859 1 96 150 GLY B C 1
ATOM 3914 O O . GLY B 1 150 ? -10.047 -32.719 -19.609 1 96 150 GLY B O 1
ATOM 3915 N N . THR B 1 151 ? -8.172 -33.188 -18.719 1 95.94 151 THR B N 1
ATOM 3916 C CA . THR B 1 151 ? -8.062 -34.594 -19.109 1 95.94 151 THR B CA 1
ATOM 3917 C C . THR B 1 151 ? -7.793 -34.719 -20.609 1 95.94 151 THR B C 1
ATOM 3919 O O . THR B 1 151 ? -7.207 -35.688 -21.062 1 95.94 151 THR B O 1
ATOM 3922 N N . THR B 1 152 ? -8.227 -33.719 -21.375 1 97.94 152 THR B N 1
ATOM 3923 C CA . THR B 1 152 ? -8.031 -33.875 -22.812 1 97.94 152 THR B CA 1
ATOM 3924 C C . THR B 1 152 ? -6.953 -32.906 -23.312 1 97.94 152 THR B C 1
ATOM 3926 O O . THR B 1 152 ? -6.621 -32.906 -24.5 1 97.94 152 THR B O 1
ATOM 3929 N N . GLY B 1 153 ? -6.496 -32.125 -22.438 1 98.5 153 GLY B N 1
ATOM 3930 C CA . GLY B 1 153 ? -5.48 -31.156 -22.812 1 98.5 153 GLY B CA 1
ATOM 3931 C C . GLY B 1 153 ? -4.066 -31.656 -22.594 1 98.5 153 GLY B C 1
ATOM 3932 O O . GLY B 1 153 ? -3.752 -32.219 -21.547 1 98.5 153 GLY B O 1
ATOM 3933 N N . VAL B 1 154 ? -3.227 -31.5 -23.594 1 98.81 154 VAL B N 1
ATOM 3934 C CA . VAL B 1 154 ? -1.786 -31.703 -23.5 1 98.81 154 VAL B CA 1
ATOM 3935 C C . VAL B 1 154 ? -1.07 -30.359 -23.438 1 98.81 154 VAL B C 1
ATOM 3937 O O . VAL B 1 154 ? -1.146 -29.562 -24.391 1 98.81 154 VAL B O 1
ATOM 3940 N N . VAL B 1 155 ? -0.415 -30.109 -22.359 1 98.75 155 VAL B N 1
ATOM 3941 C CA . VAL B 1 155 ? 0.238 -28.812 -22.172 1 98.75 155 VAL B CA 1
ATOM 3942 C C . VAL B 1 155 ? 1.666 -28.875 -22.703 1 98.75 155 VAL B C 1
ATOM 3944 O O . VAL B 1 155 ? 2.492 -29.641 -22.203 1 98.75 155 VAL B O 1
ATOM 3947 N N . ILE B 1 156 ? 1.924 -28 -23.641 1 98.69 156 ILE B N 1
ATOM 3948 C CA . ILE B 1 156 ? 3.232 -28.062 -24.281 1 98.69 156 ILE B CA 1
ATOM 3949 C C . ILE B 1 156 ? 4.043 -26.812 -23.922 1 98.69 156 ILE B C 1
ATOM 3951 O O . ILE B 1 156 ? 5.168 -26.641 -24.406 1 98.69 156 ILE B O 1
ATOM 3955 N N . GLY B 1 157 ? 3.418 -26 -23.094 1 98.25 157 GLY B N 1
ATOM 3956 C CA . GLY B 1 157 ? 4.152 -24.797 -22.734 1 98.25 157 GLY B CA 1
ATOM 3957 C C . GLY B 1 157 ? 3.639 -24.141 -21.469 1 98.25 157 GLY B C 1
ATOM 3958 O O . GLY B 1 157 ? 2.451 -24.234 -21.156 1 98.25 157 GLY B O 1
ATOM 3959 N N . TYR B 1 158 ? 4.551 -23.516 -20.781 1 98 158 TYR B N 1
ATOM 3960 C CA . TYR B 1 158 ? 4.316 -22.688 -19.594 1 98 158 TYR B CA 1
ATOM 3961 C C . TYR B 1 158 ? 5.129 -21.406 -19.656 1 98 158 TYR B C 1
ATOM 3963 O O . TYR B 1 158 ? 6.273 -21.406 -20.109 1 98 158 TYR B O 1
ATOM 3971 N N . ARG B 1 159 ? 4.527 -20.312 -19.219 1 97.19 159 ARG B N 1
ATOM 3972 C CA . ARG B 1 159 ? 5.336 -19.109 -19.031 1 97.19 159 ARG B CA 1
ATOM 3973 C C . ARG B 1 159 ? 6.258 -19.234 -17.828 1 97.19 159 ARG B C 1
ATOM 3975 O O . ARG B 1 159 ? 6.023 -20.078 -16.953 1 97.19 159 ARG B O 1
ATOM 3982 N N . GLY B 1 160 ? 7.371 -18.5 -17.906 1 97.12 160 GLY B N 1
ATOM 3983 C CA . GLY B 1 160 ? 8.281 -18.406 -16.781 1 97.12 160 GLY B CA 1
ATOM 3984 C C . GLY B 1 160 ? 7.859 -17.359 -15.766 1 97.12 160 GLY B C 1
ATOM 3985 O O . GLY B 1 160 ? 6.789 -16.766 -15.891 1 97.12 160 GLY B O 1
ATOM 3986 N N . SER B 1 161 ? 8.672 -17.219 -14.75 1 96.62 161 SER B N 1
ATOM 3987 C CA . SER B 1 161 ? 8.375 -16.297 -13.656 1 96.62 161 SER B CA 1
ATOM 3988 C C . SER B 1 161 ? 9.625 -15.523 -13.234 1 96.62 161 SER B C 1
ATOM 3990 O O . SER B 1 161 ? 10.727 -16.078 -13.234 1 96.62 161 SER B O 1
ATOM 3992 N N . ALA B 1 162 ? 9.438 -14.289 -12.945 1 97.06 162 ALA B N 1
ATOM 3993 C CA . ALA B 1 162 ? 10.492 -13.422 -12.414 1 97.06 162 ALA B CA 1
ATOM 3994 C C . ALA B 1 162 ? 9.938 -12.461 -11.375 1 97.06 162 ALA B C 1
ATOM 3996 O O . ALA B 1 162 ? 9.93 -11.242 -11.586 1 97.06 162 ALA B O 1
ATOM 3997 N N . PRO B 1 163 ? 9.523 -13 -10.273 1 97.19 163 PRO B N 1
ATOM 3998 C CA . PRO B 1 163 ? 9.055 -12.094 -9.219 1 97.19 163 PRO B CA 1
ATOM 3999 C C . PRO B 1 163 ? 10.047 -10.977 -8.922 1 97.19 163 PRO B C 1
ATOM 4001 O O . PRO B 1 163 ? 11.258 -11.219 -8.867 1 97.19 163 PRO B O 1
ATOM 4004 N N . SER B 1 164 ? 9.492 -9.773 -8.766 1 98.44 164 SER B N 1
ATOM 4005 C CA . SER B 1 164 ? 10.367 -8.617 -8.609 1 98.44 164 SER B CA 1
ATOM 4006 C C . SER B 1 164 ? 9.844 -7.664 -7.543 1 98.44 164 SER B C 1
ATOM 4008 O O . SER B 1 164 ? 8.672 -7.746 -7.156 1 98.44 164 SER B O 1
ATOM 4010 N N . ARG B 1 165 ? 10.719 -6.859 -7.066 1 98.62 165 ARG B N 1
ATOM 4011 C CA . ARG B 1 165 ? 10.406 -5.863 -6.051 1 98.62 165 ARG B CA 1
ATOM 4012 C C . ARG B 1 165 ? 10.898 -4.48 -6.469 1 98.62 165 ARG B C 1
ATOM 4014 O O . ARG B 1 165 ? 12.016 -4.34 -6.977 1 98.62 165 ARG B O 1
ATOM 4021 N N . VAL B 1 166 ? 10.07 -3.502 -6.293 1 98.75 166 VAL B N 1
ATOM 4022 C CA . VAL B 1 166 ? 10.43 -2.117 -6.574 1 98.75 166 VAL B CA 1
ATOM 4023 C C . VAL B 1 166 ? 10.391 -1.299 -5.285 1 98.75 166 VAL B C 1
ATOM 4025 O O . VAL B 1 166 ? 9.422 -1.378 -4.527 1 98.75 166 VAL B O 1
ATOM 4028 N N . VAL B 1 167 ? 11.414 -0.573 -5.062 1 98.81 167 VAL B N 1
ATOM 4029 C CA . VAL B 1 167 ? 11.469 0.325 -3.914 1 98.81 167 VAL B CA 1
ATOM 4030 C C . VAL B 1 167 ? 11.758 1.748 -4.383 1 98.81 167 VAL B C 1
ATOM 4032 O O . VAL B 1 167 ? 12.758 1.992 -5.062 1 98.81 167 VAL B O 1
ATOM 4035 N N . CYS B 1 168 ? 10.922 2.65 -4.078 1 98.75 168 CYS B N 1
ATOM 4036 C CA . CYS B 1 168 ? 11.133 4.066 -4.367 1 98.75 168 CYS B CA 1
ATOM 4037 C C . CYS B 1 168 ? 11.328 4.859 -3.082 1 98.75 168 CYS B C 1
ATOM 4039 O O . CYS B 1 168 ? 10.766 4.52 -2.043 1 98.75 168 CYS B O 1
ATOM 4041 N N . ARG B 1 169 ? 12.109 5.871 -3.172 1 98.12 169 ARG B N 1
ATOM 4042 C CA . ARG B 1 169 ? 12.391 6.746 -2.037 1 98.12 169 ARG B CA 1
ATOM 4043 C C . ARG B 1 169 ? 12.109 8.203 -2.387 1 98.12 169 ARG B C 1
ATOM 4045 O O . ARG B 1 169 ? 12.117 8.578 -3.561 1 98.12 169 ARG B O 1
ATOM 4052 N N . GLY B 1 170 ? 11.828 8.977 -1.42 1 96.06 170 GLY B N 1
ATOM 4053 C CA . GLY B 1 170 ? 11.617 10.414 -1.485 1 96.06 170 GLY B CA 1
ATOM 4054 C C . GLY B 1 170 ? 11.898 11.117 -0.171 1 96.06 170 GLY B C 1
ATOM 4055 O O . GLY B 1 170 ? 12.211 10.477 0.831 1 96.06 170 GLY B O 1
ATOM 4056 N N . ARG B 1 171 ? 11.828 12.422 -0.21 1 89.69 171 ARG B N 1
ATOM 4057 C CA . ARG B 1 171 ? 12.094 13.227 0.979 1 89.69 171 ARG B CA 1
ATOM 4058 C C . ARG B 1 171 ? 10.836 13.414 1.815 1 89.69 171 ARG B C 1
ATOM 4060 O O . ARG B 1 171 ? 10.898 13.906 2.941 1 89.69 171 ARG B O 1
ATOM 4067 N N . GLY B 1 172 ? 9.711 12.992 1.284 1 90.19 172 GLY B N 1
ATOM 4068 C CA . GLY B 1 172 ? 8.461 13.203 1.99 1 90.19 172 GLY B CA 1
ATOM 4069 C C . GLY B 1 172 ? 7.953 14.633 1.88 1 90.19 172 GLY B C 1
ATOM 4070 O O . GLY B 1 172 ? 8.07 15.258 0.826 1 90.19 172 GLY B O 1
ATOM 4071 N N . GLY B 1 173 ? 7.305 15.062 2.898 1 84.94 173 GLY B N 1
ATOM 4072 C CA . GLY B 1 173 ? 6.703 16.391 2.92 1 84.94 173 GLY B CA 1
ATOM 4073 C C . GLY B 1 173 ? 5.277 16.391 3.432 1 84.94 173 GLY B C 1
ATOM 4074 O O . GLY B 1 173 ? 4.699 15.328 3.686 1 84.94 173 GLY B O 1
ATOM 4075 N N . HIS B 1 174 ? 4.812 17.625 3.633 1 83.5 174 HIS B N 1
ATOM 4076 C CA . HIS B 1 174 ? 3.459 17.797 4.148 1 83.5 174 HIS B CA 1
ATOM 4077 C C . HIS B 1 174 ? 2.422 17.594 3.049 1 83.5 174 HIS B C 1
ATOM 4079 O O . HIS B 1 174 ? 2.57 18.109 1.943 1 83.5 174 HIS B O 1
ATOM 4085 N N . GLY B 1 175 ? 1.368 16.859 3.361 1 87.31 175 GLY B N 1
ATOM 4086 C CA . GLY B 1 175 ? 0.31 16.594 2.4 1 87.31 175 GLY B CA 1
ATOM 4087 C C . GLY B 1 175 ? -0.42 17.844 1.951 1 87.31 175 GLY B C 1
ATOM 4088 O O . GLY B 1 175 ? -0.992 17.875 0.86 1 87.31 175 GLY B O 1
ATOM 4089 N N . ALA B 1 176 ? -0.348 18.875 2.715 1 87.31 176 ALA B N 1
ATOM 4090 C CA . ALA B 1 176 ? -1.061 20.125 2.42 1 87.31 176 ALA B CA 1
ATOM 4091 C C . ALA B 1 176 ? -0.339 20.922 1.341 1 87.31 176 ALA B C 1
ATOM 4093 O O . ALA B 1 176 ? -0.909 21.859 0.766 1 87.31 176 ALA B O 1
ATOM 4094 N N . SER B 1 177 ? 0.92 20.609 1.063 1 84.56 177 SER B N 1
ATOM 4095 C CA . SER B 1 177 ? 1.692 21.266 0.013 1 84.56 177 SER B CA 1
ATOM 4096 C C . SER B 1 177 ? 2.451 20.234 -0.833 1 84.56 177 SER B C 1
ATOM 4098 O O . SER B 1 177 ? 3.682 20.281 -0.899 1 84.56 177 SER B O 1
ATOM 4100 N N . PRO B 1 178 ? 1.731 19.484 -1.575 1 82.5 178 PRO B N 1
ATOM 4101 C CA . PRO B 1 178 ? 2.359 18.391 -2.316 1 82.5 178 PRO B CA 1
ATOM 4102 C C . PRO B 1 178 ? 3.297 18.891 -3.416 1 82.5 178 PRO B C 1
ATOM 4104 O O . PRO B 1 178 ? 4.203 18.156 -3.832 1 82.5 178 PRO B O 1
ATOM 4107 N N . TRP B 1 179 ? 3.154 20.062 -3.912 1 81.69 179 TRP B N 1
ATOM 4108 C CA . TRP B 1 179 ? 3.973 20.609 -4.992 1 81.69 179 TRP B CA 1
ATOM 4109 C C . TRP B 1 179 ? 5.391 20.906 -4.508 1 81.69 179 TRP B C 1
ATOM 4111 O O . TRP B 1 179 ? 6.312 21.031 -5.316 1 81.69 179 TRP B O 1
ATOM 4121 N N . ASP B 1 180 ? 5.535 20.984 -3.209 1 80.88 180 ASP B N 1
ATOM 4122 C CA . ASP B 1 180 ? 6.852 21.203 -2.619 1 80.88 180 ASP B CA 1
ATOM 4123 C C . ASP B 1 180 ? 7.41 19.906 -2.029 1 80.88 180 ASP B C 1
ATOM 4125 O O . ASP B 1 180 ? 8.461 19.906 -1.389 1 80.88 180 ASP B O 1
ATOM 4129 N N . ALA B 1 181 ? 6.66 18.812 -2.342 1 84.5 181 ALA B N 1
ATOM 4130 C CA . ALA B 1 181 ? 7.004 17.578 -1.659 1 84.5 181 ALA B CA 1
ATOM 4131 C C . ALA B 1 181 ? 7.633 16.578 -2.625 1 84.5 181 ALA B C 1
ATOM 4133 O O . ALA B 1 181 ? 7.895 16.906 -3.783 1 84.5 181 ALA B O 1
ATOM 4134 N N . ASP B 1 182 ? 8.148 15.555 -2.107 1 93.38 182 ASP B N 1
ATOM 4135 C CA . ASP B 1 182 ? 8.797 14.461 -2.822 1 93.38 182 ASP B CA 1
ATOM 4136 C C . ASP B 1 182 ? 8.289 13.109 -2.338 1 93.38 182 ASP B C 1
ATOM 4138 O O . ASP B 1 182 ? 8.906 12.484 -1.472 1 93.38 182 ASP B O 1
ATOM 4142 N N . SER B 1 183 ? 7.223 12.664 -2.979 1 96.25 183 SER B N 1
ATOM 4143 C CA . SER B 1 183 ? 6.516 11.477 -2.525 1 96.25 183 SER B CA 1
ATOM 4144 C C . SER B 1 183 ? 7.059 10.219 -3.205 1 96.25 183 SER B C 1
ATOM 4146 O O . SER B 1 183 ? 6.969 10.086 -4.426 1 96.25 183 SER B O 1
ATOM 4148 N N . ALA B 1 184 ? 7.512 9.297 -2.422 1 98.19 184 ALA B N 1
ATOM 4149 C CA . ALA B 1 184 ? 7.938 8.008 -2.951 1 98.19 184 ALA B CA 1
ATOM 4150 C C . ALA B 1 184 ? 6.77 7.27 -3.604 1 98.19 184 ALA B C 1
ATOM 4152 O O . ALA B 1 184 ? 6.949 6.578 -4.609 1 98.19 184 ALA B O 1
ATOM 4153 N N . LEU B 1 185 ? 5.59 7.43 -3.045 1 98.25 185 LEU B N 1
ATOM 4154 C CA . LEU B 1 185 ? 4.398 6.762 -3.561 1 98.25 185 LEU B CA 1
ATOM 4155 C C . LEU B 1 185 ? 4.047 7.27 -4.953 1 98.25 185 LEU B C 1
ATOM 4157 O O . LEU B 1 185 ? 3.727 6.48 -5.844 1 98.25 185 LEU B O 1
ATOM 4161 N N . GLU B 1 186 ? 4.125 8.594 -5.141 1 97.5 186 GLU B N 1
ATOM 4162 C CA . GLU B 1 186 ? 3.844 9.164 -6.453 1 97.5 186 GLU B CA 1
ATOM 4163 C C . GLU B 1 186 ? 4.816 8.625 -7.504 1 97.5 186 GLU B C 1
ATOM 4165 O O . GLU B 1 186 ? 4.414 8.312 -8.625 1 97.5 186 GLU B O 1
ATOM 4170 N N . LYS B 1 187 ? 6.074 8.531 -7.125 1 98.12 187 LYS B N 1
ATOM 4171 C CA . LYS B 1 187 ? 7.082 7.992 -8.031 1 98.12 187 LYS B CA 1
ATOM 4172 C C . LYS B 1 187 ? 6.766 6.547 -8.406 1 98.12 187 LYS B C 1
ATOM 4174 O O . LYS B 1 187 ? 6.867 6.168 -9.578 1 98.12 187 LYS B O 1
ATOM 4179 N N . LEU B 1 188 ? 6.375 5.758 -7.434 1 98.62 188 LEU B N 1
ATOM 4180 C CA . LEU B 1 188 ? 6.059 4.355 -7.664 1 98.62 188 LEU B CA 1
ATOM 4181 C C . LEU B 1 188 ? 4.84 4.211 -8.57 1 98.62 188 LEU B C 1
ATOM 4183 O O . LEU B 1 188 ? 4.848 3.404 -9.508 1 98.62 188 LEU B O 1
ATOM 4187 N N . ILE B 1 189 ? 3.791 5.008 -8.297 1 98.44 189 ILE B N 1
ATOM 4188 C CA . ILE B 1 189 ? 2.564 4.934 -9.078 1 98.44 189 ILE B CA 1
ATOM 4189 C C . ILE B 1 189 ? 2.857 5.316 -10.531 1 98.44 189 ILE B C 1
ATOM 4191 O O . ILE B 1 189 ? 2.416 4.633 -11.461 1 98.44 189 ILE B O 1
ATOM 4195 N N . ASP B 1 190 ? 3.615 6.371 -10.727 1 97.94 190 ASP B N 1
ATOM 4196 C CA . ASP B 1 190 ? 3.957 6.801 -12.078 1 97.94 190 ASP B CA 1
ATOM 4197 C C . ASP B 1 190 ? 4.738 5.711 -12.812 1 97.94 190 ASP B C 1
ATOM 4199 O O . ASP B 1 190 ? 4.453 5.422 -13.977 1 97.94 190 ASP B O 1
ATOM 4203 N N . TYR B 1 191 ? 5.719 5.16 -12.125 1 98.5 191 TYR B N 1
ATOM 4204 C CA . TYR B 1 191 ? 6.496 4.078 -12.719 1 98.5 191 TYR B CA 1
ATOM 4205 C C . TYR B 1 191 ? 5.602 2.898 -13.078 1 98.5 191 TYR B C 1
ATOM 4207 O O . TYR B 1 191 ? 5.66 2.387 -14.203 1 98.5 191 TYR B O 1
ATOM 4215 N N . TYR B 1 192 ? 4.734 2.494 -12.141 1 98.56 192 TYR B N 1
ATOM 4216 C CA . TYR B 1 192 ? 3.91 1.308 -12.344 1 98.56 192 TYR B CA 1
ATOM 4217 C C . TYR B 1 192 ? 2.928 1.517 -13.492 1 98.56 192 TYR B C 1
ATOM 4219 O O . TYR B 1 192 ? 2.703 0.609 -14.297 1 98.56 192 TYR B O 1
ATOM 4227 N N . VAL B 1 193 ? 2.312 2.666 -13.531 1 98 193 VAL B N 1
ATOM 4228 C CA . VAL B 1 193 ? 1.376 2.955 -14.617 1 98 193 VAL B CA 1
ATOM 4229 C C . VAL B 1 193 ? 2.094 2.852 -15.961 1 98 193 VAL B C 1
ATOM 4231 O O . VAL B 1 193 ? 1.562 2.275 -16.906 1 98 193 VAL B O 1
ATOM 4234 N N . SER B 1 194 ? 3.316 3.379 -16.047 1 97.81 194 SER B N 1
ATOM 4235 C CA . SER B 1 194 ? 4.109 3.266 -17.266 1 97.81 194 SER B CA 1
ATOM 4236 C C . SER B 1 194 ? 4.418 1.808 -17.594 1 97.81 194 SER B C 1
ATOM 4238 O O . SER B 1 194 ? 4.309 1.384 -18.75 1 97.81 194 SER B O 1
ATOM 4240 N N . LEU B 1 195 ? 4.816 1.059 -16.609 1 98 195 LEU B N 1
ATOM 4241 C CA . LEU B 1 195 ? 5.133 -0.357 -16.766 1 98 195 LEU B CA 1
ATOM 4242 C C . LEU B 1 195 ? 3.916 -1.137 -17.266 1 98 195 LEU B C 1
ATOM 4244 O O . LEU B 1 195 ? 4.027 -1.962 -18.172 1 98 195 LEU B O 1
ATOM 4248 N N . ARG B 1 196 ? 2.805 -0.871 -16.609 1 96.12 196 ARG B N 1
ATOM 4249 C CA . ARG B 1 196 ? 1.556 -1.535 -16.969 1 96.12 196 ARG B CA 1
ATOM 4250 C C . ARG B 1 196 ? 1.204 -1.29 -18.438 1 96.12 196 ARG B C 1
ATOM 4252 O O . ARG B 1 196 ? 0.725 -2.193 -19.125 1 96.12 196 ARG B O 1
ATOM 4259 N N . ASN B 1 197 ? 1.421 -0.102 -18.906 1 96 197 ASN B N 1
ATOM 4260 C CA . ASN B 1 197 ? 1.131 0.251 -20.297 1 96 197 ASN B CA 1
ATOM 4261 C C . ASN B 1 197 ? 2.035 -0.503 -21.266 1 96 197 ASN B C 1
ATOM 4263 O O . ASN B 1 197 ? 1.649 -0.756 -22.406 1 96 197 ASN B O 1
ATOM 4267 N N . ARG B 1 198 ? 3.207 -0.927 -20.828 1 96.38 198 ARG B N 1
ATOM 4268 C CA . ARG B 1 198 ? 4.16 -1.651 -21.672 1 96.38 198 ARG B CA 1
ATOM 4269 C C . ARG B 1 198 ? 4 -3.158 -21.5 1 96.38 198 ARG B C 1
ATOM 4271 O O . ARG B 1 198 ? 4.516 -3.938 -22.312 1 96.38 198 ARG B O 1
ATOM 4278 N N . SER B 1 199 ? 3.373 -3.521 -20.406 1 95 199 SER B N 1
ATOM 4279 C CA . SER B 1 199 ? 3.166 -4.938 -20.109 1 95 199 SER B CA 1
ATOM 4280 C C . SER B 1 199 ? 2.295 -5.598 -21.172 1 95 199 SER B C 1
ATOM 4282 O O . SER B 1 199 ? 1.31 -5.012 -21.625 1 95 199 SER B O 1
ATOM 4284 N N . GLY B 1 200 ? 2.65 -6.812 -21.578 1 92.5 200 GLY B N 1
ATOM 4285 C CA . GLY B 1 200 ? 1.881 -7.539 -22.578 1 92.5 200 GLY B CA 1
ATOM 4286 C C . GLY B 1 200 ? 0.583 -8.109 -22.031 1 92.5 200 GLY B C 1
ATOM 4287 O O . GLY B 1 200 ? 0.167 -7.766 -20.922 1 92.5 200 GLY B O 1
ATOM 4288 N N . ARG B 1 201 ? -0.151 -8.891 -22.891 1 87.5 201 ARG B N 1
ATOM 4289 C CA . ARG B 1 201 ? -1.437 -9.469 -22.516 1 87.5 201 ARG B CA 1
ATOM 4290 C C . ARG B 1 201 ? -1.599 -10.867 -23.109 1 87.5 201 ARG B C 1
ATOM 4292 O O . ARG B 1 201 ? -2.721 -11.336 -23.312 1 87.5 201 ARG B O 1
ATOM 4299 N N . SER B 1 202 ? -0.422 -11.383 -23.438 1 90.44 202 SER B N 1
ATOM 4300 C CA . SER B 1 202 ? -0.485 -12.688 -24.094 1 90.44 202 SER B CA 1
ATOM 4301 C C . SER B 1 202 ? 0.632 -13.602 -23.594 1 90.44 202 SER B C 1
ATOM 4303 O O . SER B 1 202 ? 1.545 -13.164 -22.906 1 90.44 202 SER B O 1
ATOM 4305 N N . PHE B 1 203 ? 0.569 -14.875 -24.031 1 94.06 203 PHE B N 1
ATOM 4306 C CA . PHE B 1 203 ? 1.533 -15.906 -23.656 1 94.06 203 PHE B CA 1
ATOM 4307 C C . PHE B 1 203 ? 2.938 -15.523 -24.109 1 94.06 203 PHE B C 1
ATOM 4309 O O . PHE B 1 203 ? 3.918 -15.828 -23.422 1 94.06 203 PHE B O 1
ATOM 4316 N N . ASN B 1 204 ? 3.047 -14.773 -25.203 1 95.44 204 ASN B N 1
ATOM 4317 C CA . ASN B 1 204 ? 4.344 -14.562 -25.828 1 95.44 204 ASN B CA 1
ATOM 4318 C C . ASN B 1 204 ? 4.969 -13.234 -25.406 1 95.44 204 ASN B C 1
ATOM 4320 O O . ASN B 1 204 ? 5.961 -12.797 -25.984 1 95.44 204 ASN B O 1
ATOM 4324 N N . GLU B 1 205 ? 4.379 -12.562 -24.438 1 95.81 205 GLU B N 1
ATOM 4325 C CA . GLU B 1 205 ? 4.867 -11.266 -23.984 1 95.81 205 GLU B CA 1
ATOM 4326 C C . GLU B 1 205 ? 5.184 -11.289 -22.484 1 95.81 205 GLU B C 1
ATOM 4328 O O . GLU B 1 205 ? 4.594 -12.062 -21.734 1 95.81 205 GLU B O 1
ATOM 4333 N N . ILE B 1 206 ? 6.133 -10.445 -22.109 1 97.06 206 ILE B N 1
ATOM 4334 C CA . ILE B 1 206 ? 6.367 -10.242 -20.688 1 97.06 206 ILE B CA 1
ATOM 4335 C C . ILE B 1 206 ? 5.184 -9.508 -20.078 1 97.06 206 ILE B C 1
ATOM 4337 O O . ILE B 1 206 ? 4.684 -8.531 -20.641 1 97.06 206 ILE B O 1
ATOM 4341 N N . THR B 1 207 ? 4.672 -9.992 -19.016 1 96.44 207 THR B N 1
ATOM 4342 C CA . THR B 1 207 ? 3.619 -9.305 -18.281 1 96.44 207 THR B CA 1
ATOM 4343 C C . THR B 1 207 ? 4.086 -8.969 -16.859 1 96.44 207 THR B C 1
ATOM 4345 O O . THR B 1 207 ? 4.898 -9.695 -16.281 1 96.44 207 THR B O 1
ATOM 4348 N N . ALA B 1 208 ? 3.666 -7.887 -16.359 1 96.88 208 ALA B N 1
ATOM 4349 C CA . ALA B 1 208 ? 3.979 -7.453 -15 1 96.88 208 ALA B CA 1
ATOM 4350 C C . ALA B 1 208 ? 2.754 -6.836 -14.328 1 96.88 208 ALA B C 1
ATOM 4352 O O . ALA B 1 208 ? 2.105 -5.953 -14.891 1 96.88 208 ALA B O 1
ATOM 4353 N N . VAL B 1 209 ? 2.424 -7.32 -13.148 1 97.06 209 VAL B N 1
ATOM 4354 C CA . VAL B 1 209 ? 1.309 -6.766 -12.391 1 97.06 209 VAL B CA 1
ATOM 4355 C C . VAL B 1 209 ? 1.717 -6.586 -10.93 1 97.06 209 VAL B C 1
ATOM 4357 O O . VAL B 1 209 ? 2.465 -7.402 -10.383 1 97.06 209 VAL B O 1
ATOM 4360 N N . ALA B 1 210 ? 1.274 -5.5 -10.359 1 98.12 210 ALA B N 1
ATOM 4361 C CA . ALA B 1 210 ? 1.538 -5.297 -8.938 1 98.12 210 ALA B CA 1
ATOM 4362 C C . ALA B 1 210 ? 0.586 -6.125 -8.078 1 98.12 210 ALA B C 1
ATOM 4364 O O . ALA B 1 210 ? -0.633 -6.059 -8.258 1 98.12 210 ALA B O 1
ATOM 4365 N N . THR B 1 211 ? 1.146 -6.84 -7.18 1 97.56 211 THR B N 1
ATOM 4366 C CA . THR B 1 211 ? 0.336 -7.688 -6.312 1 97.56 211 THR B CA 1
ATOM 4367 C C . THR B 1 211 ? 0.346 -7.164 -4.879 1 97.56 211 THR B C 1
ATOM 4369 O O . THR B 1 211 ? -0.524 -7.516 -4.078 1 97.56 211 THR B O 1
ATOM 4372 N N . ILE B 1 212 ? 1.343 -6.387 -4.566 1 98.31 212 ILE B N 1
ATOM 4373 C CA . ILE B 1 212 ? 1.46 -5.773 -3.248 1 98.31 212 ILE B CA 1
ATOM 4374 C C . ILE B 1 212 ? 1.979 -4.344 -3.387 1 98.31 212 ILE B C 1
ATOM 4376 O O . ILE B 1 212 ? 2.914 -4.086 -4.148 1 98.31 212 ILE B O 1
ATOM 4380 N N . ILE B 1 213 ? 1.406 -3.439 -2.688 1 98.81 213 ILE B N 1
ATOM 4381 C CA . ILE B 1 213 ? 1.962 -2.104 -2.508 1 98.81 213 ILE B CA 1
ATOM 4382 C C . ILE B 1 213 ? 1.853 -1.692 -1.04 1 98.81 213 ILE B C 1
ATOM 4384 O O . ILE B 1 213 ? 0.821 -1.916 -0.402 1 98.81 213 ILE B O 1
ATOM 4388 N N . ARG B 1 214 ? 2.918 -1.195 -0.494 1 98.69 214 ARG B N 1
ATOM 4389 C CA . ARG B 1 214 ? 2.988 -0.627 0.848 1 98.69 214 ARG B CA 1
ATOM 4390 C C . ARG B 1 214 ? 3.66 0.742 0.828 1 98.69 214 ARG B C 1
ATOM 4392 O O . ARG B 1 214 ? 4.828 0.861 0.444 1 98.69 214 ARG B O 1
ATOM 4399 N N . ALA B 1 215 ? 2.965 1.725 1.236 1 98.62 215 ALA B N 1
ATOM 4400 C CA . ALA B 1 215 ? 3.535 3.066 1.314 1 98.62 215 ALA B CA 1
ATOM 4401 C C . ALA B 1 215 ? 2.826 3.902 2.377 1 98.62 215 ALA B C 1
ATOM 4403 O O . ALA B 1 215 ? 1.599 3.865 2.486 1 98.62 215 ALA B O 1
ATOM 4404 N N . GLY B 1 216 ? 3.676 4.656 3.178 1 96.56 216 GLY B N 1
ATOM 4405 C CA . GLY B 1 216 ? 3.125 5.664 4.07 1 96.56 216 GLY B CA 1
ATOM 4406 C C . GLY B 1 216 ? 2.988 5.184 5.504 1 96.56 216 GLY B C 1
ATOM 4407 O O . GLY B 1 216 ? 2.645 4.023 5.742 1 96.56 216 GLY B O 1
ATOM 4408 N N . ASP B 1 217 ? 3.199 6.07 6.414 1 91.25 217 ASP B N 1
ATOM 4409 C CA . ASP B 1 217 ? 3.117 5.777 7.84 1 91.25 217 ASP B CA 1
ATOM 4410 C C . ASP B 1 217 ? 2.141 6.723 8.539 1 91.25 217 ASP B C 1
ATOM 4412 O O . ASP B 1 217 ? 1.581 6.383 9.586 1 91.25 217 ASP B O 1
ATOM 4416 N N . TYR B 1 218 ? 1.933 7.957 7.977 1 87.31 218 TYR B N 1
ATOM 4417 C CA . TYR B 1 218 ? 1.094 8.977 8.586 1 87.31 218 TYR B CA 1
ATOM 4418 C C . TYR B 1 218 ? 0.12 9.562 7.574 1 87.31 218 TYR B C 1
ATOM 4420 O O . TYR B 1 218 ? 0.476 9.781 6.414 1 87.31 218 TYR B O 1
ATOM 4428 N N . PRO B 1 219 ? -1.038 9.852 7.996 1 90.44 219 PRO B N 1
ATOM 4429 C CA . PRO B 1 219 ? -2.068 10.32 7.062 1 90.44 219 PRO B CA 1
ATOM 4430 C C . PRO B 1 219 ? -1.797 11.727 6.535 1 90.44 219 PRO B C 1
ATOM 4432 O O . PRO B 1 219 ? -2.391 12.141 5.539 1 90.44 219 PRO B O 1
ATOM 4435 N N . ASN B 1 220 ? -0.882 12.523 7.184 1 86.75 220 ASN B N 1
ATOM 4436 C CA . ASN B 1 220 ? -0.679 13.898 6.75 1 86.75 220 ASN B CA 1
ATOM 4437 C C . ASN B 1 220 ? 0.721 14.102 6.18 1 86.75 220 ASN B C 1
ATOM 4439 O O . ASN B 1 220 ? 1.129 15.242 5.918 1 86.75 220 ASN B O 1
ATOM 4443 N N . LYS B 1 221 ? 1.425 13.055 6.016 1 88.62 221 LYS B N 1
ATOM 4444 C CA . LYS B 1 221 ? 2.787 13.133 5.496 1 88.62 221 LYS B CA 1
ATOM 4445 C C . LYS B 1 221 ? 2.945 12.281 4.242 1 88.62 221 LYS B C 1
ATOM 4447 O O . LYS B 1 221 ? 2.455 11.148 4.184 1 88.62 221 LYS B O 1
ATOM 4452 N N . LEU B 1 222 ? 3.617 12.812 3.33 1 94.25 222 LEU B N 1
ATOM 4453 C CA . LEU B 1 222 ? 3.896 12.055 2.119 1 94.25 222 LEU B CA 1
ATOM 4454 C C . LEU B 1 222 ? 4.961 10.992 2.379 1 94.25 222 LEU B C 1
ATOM 4456 O O . LEU B 1 222 ? 5.934 11.242 3.092 1 94.25 222 LEU B O 1
ATOM 4460 N N . PRO B 1 223 ? 4.789 9.875 1.801 1 96.44 223 PRO B N 1
ATOM 4461 C CA . PRO B 1 223 ? 5.684 8.758 2.115 1 96.44 223 PRO B CA 1
ATOM 4462 C C . PRO B 1 223 ? 7.117 8.992 1.646 1 96.44 223 PRO B C 1
ATOM 4464 O O . PRO B 1 223 ? 7.332 9.5 0.54 1 96.44 223 PRO B O 1
ATOM 4467 N N . GLU B 1 224 ? 8.031 8.641 2.486 1 95.75 224 GLU B N 1
ATOM 4468 C CA . GLU B 1 224 ? 9.445 8.719 2.133 1 95.75 224 GLU B CA 1
ATOM 4469 C C . GLU B 1 224 ? 9.922 7.426 1.475 1 95.75 224 GLU B C 1
ATOM 4471 O O . GLU B 1 224 ? 11 7.387 0.882 1 95.75 224 GLU B O 1
ATOM 4476 N N . GLU B 1 225 ? 9.109 6.391 1.603 1 98.31 225 GLU B N 1
ATOM 4477 C CA . GLU B 1 225 ? 9.398 5.109 0.964 1 98.31 225 GLU B CA 1
ATOM 4478 C C . GLU B 1 225 ? 8.117 4.453 0.447 1 98.31 225 GLU B C 1
ATOM 4480 O O . GLU B 1 225 ? 7.055 4.582 1.062 1 98.31 225 GLU B O 1
ATOM 4485 N N . ALA B 1 226 ? 8.156 3.803 -0.642 1 98.75 226 ALA B N 1
ATOM 4486 C CA . ALA B 1 226 ? 7.082 3.01 -1.232 1 98.75 226 ALA B CA 1
ATOM 4487 C C . ALA B 1 226 ? 7.621 1.721 -1.844 1 98.75 226 ALA B C 1
ATOM 4489 O O . ALA B 1 226 ? 8.656 1.73 -2.516 1 98.75 226 ALA B O 1
ATOM 4490 N N . VAL B 1 227 ? 6.984 0.644 -1.569 1 98.81 227 VAL B N 1
ATOM 4491 C CA . VAL B 1 227 ? 7.457 -0.663 -2.018 1 98.81 227 VAL B CA 1
ATOM 4492 C C . VAL B 1 227 ? 6.344 -1.382 -2.775 1 98.81 227 VAL B C 1
ATOM 4494 O O . VAL B 1 227 ? 5.184 -1.354 -2.357 1 98.81 227 VAL B O 1
ATOM 4497 N N . ALA B 1 228 ? 6.664 -2.031 -3.846 1 98.75 228 ALA B N 1
ATOM 4498 C CA . ALA B 1 228 ? 5.723 -2.861 -4.598 1 98.75 228 ALA B CA 1
ATOM 4499 C C . ALA B 1 228 ? 6.344 -4.211 -4.949 1 98.75 228 ALA B C 1
ATOM 4501 O O . ALA B 1 228 ? 7.547 -4.297 -5.219 1 98.75 228 ALA B O 1
ATOM 4502 N N . HIS B 1 229 ? 5.57 -5.207 -4.883 1 98.5 229 HIS B N 1
ATOM 4503 C CA . HIS B 1 229 ? 5.91 -6.5 -5.465 1 98.5 229 HIS B CA 1
ATOM 4504 C C . HIS B 1 229 ? 5.227 -6.691 -6.816 1 98.5 229 HIS B C 1
ATOM 4506 O O . HIS B 1 229 ? 4.031 -6.414 -6.957 1 98.5 229 HIS B O 1
ATOM 4512 N N . LEU B 1 230 ? 5.957 -7.148 -7.766 1 98.25 230 LEU B N 1
ATOM 4513 C CA . LEU B 1 230 ? 5.461 -7.391 -9.117 1 98.25 230 LEU B CA 1
ATOM 4514 C C . LEU B 1 230 ? 5.5 -8.875 -9.453 1 98.25 230 LEU B C 1
ATOM 4516 O O . LEU B 1 230 ? 6.52 -9.539 -9.25 1 98.25 230 LEU B O 1
ATOM 4520 N N . ASP B 1 231 ? 4.398 -9.359 -9.867 1 96.81 231 ASP B N 1
ATOM 4521 C CA . ASP B 1 231 ? 4.391 -10.672 -10.516 1 96.81 231 ASP B CA 1
ATOM 4522 C C . ASP B 1 231 ? 4.695 -10.547 -12.008 1 96.81 231 ASP B C 1
ATOM 4524 O O . ASP B 1 231 ? 3.842 -10.117 -12.789 1 96.81 231 ASP B O 1
ATOM 4528 N N . VAL B 1 232 ? 5.891 -10.961 -12.375 1 97.56 232 VAL B N 1
ATOM 4529 C CA . VAL B 1 232 ? 6.355 -10.852 -13.758 1 97.56 232 VAL B CA 1
ATOM 4530 C C . VAL B 1 232 ? 6.41 -12.242 -14.391 1 97.56 232 VAL B C 1
ATOM 4532 O O . VAL B 1 232 ? 7.07 -13.141 -13.867 1 97.56 232 VAL B O 1
ATOM 4535 N N . ARG B 1 233 ? 5.703 -12.391 -15.453 1 97.44 233 ARG B N 1
ATOM 4536 C CA . ARG B 1 233 ? 5.73 -13.641 -16.203 1 97.44 233 ARG B CA 1
ATOM 4537 C C . ARG B 1 233 ? 6.484 -13.477 -17.516 1 97.44 233 ARG B C 1
ATOM 4539 O O . ARG B 1 233 ? 6.375 -12.445 -18.172 1 97.44 233 ARG B O 1
ATOM 4546 N N . VAL B 1 234 ? 7.18 -14.547 -17.859 1 97.25 234 VAL B N 1
ATOM 4547 C CA . VAL B 1 234 ? 8.164 -14.461 -18.922 1 97.25 234 VAL B CA 1
ATOM 4548 C C . VAL B 1 234 ? 7.871 -15.516 -19.984 1 97.25 234 VAL B C 1
ATOM 4550 O O . VAL B 1 234 ? 7.734 -16.703 -19.672 1 97.25 234 VAL B O 1
ATOM 4553 N N . PRO B 1 235 ? 7.77 -15.109 -21.25 1 97.38 235 PRO B N 1
ATOM 4554 C CA . PRO B 1 235 ? 7.598 -16.109 -22.312 1 97.38 235 PRO B CA 1
ATOM 4555 C C . PRO B 1 235 ? 8.875 -16.906 -22.578 1 97.38 235 PRO B C 1
ATOM 4557 O O . PRO B 1 235 ? 9.961 -16.5 -22.172 1 97.38 235 PRO B O 1
ATOM 4560 N N . PRO B 1 236 ? 8.711 -18.094 -23.234 1 97.44 236 PRO B N 1
ATOM 4561 C CA . PRO B 1 236 ? 9.906 -18.828 -23.625 1 97.44 236 PRO B CA 1
ATOM 4562 C C . PRO B 1 236 ? 10.867 -17.984 -24.469 1 97.44 236 PRO B C 1
ATOM 4564 O O . PRO B 1 236 ? 10.43 -17.188 -25.297 1 97.44 236 PRO B O 1
ATOM 4567 N N . GLY B 1 237 ? 12.164 -18.141 -24.203 1 96.44 237 GLY B N 1
ATOM 4568 C CA . GLY B 1 237 ? 13.172 -17.484 -25.016 1 96.44 237 GLY B CA 1
ATOM 4569 C C . GLY B 1 237 ? 13.664 -16.188 -24.406 1 96.44 237 GLY B C 1
ATOM 4570 O O . GLY B 1 237 ? 14.648 -15.602 -24.891 1 96.44 237 GLY B O 1
ATOM 4571 N N . LYS B 1 238 ? 12.984 -15.656 -23.438 1 97.06 238 LYS B N 1
ATOM 4572 C CA . LYS B 1 238 ? 13.43 -14.43 -22.766 1 97.06 238 LYS B CA 1
ATOM 4573 C C . LYS B 1 238 ? 14.328 -14.75 -21.578 1 97.06 238 LYS B C 1
ATOM 4575 O O . LYS B 1 238 ? 14.023 -15.648 -20.781 1 97.06 238 LYS B O 1
ATOM 4580 N N . SER B 1 239 ? 15.422 -14.008 -21.453 1 97.12 239 SER B N 1
ATOM 4581 C CA . SER B 1 239 ? 16.391 -14.195 -20.375 1 97.12 239 SER B CA 1
ATOM 4582 C C . SER B 1 239 ? 16.109 -13.273 -19.203 1 97.12 239 SER B C 1
ATOM 4584 O O . SER B 1 239 ? 15.234 -12.406 -19.281 1 97.12 239 SER B O 1
ATOM 4586 N N . ILE B 1 240 ? 16.844 -13.523 -18.156 1 97.44 240 ILE B N 1
ATOM 4587 C CA . ILE B 1 240 ? 16.734 -12.656 -16.984 1 97.44 240 ILE B CA 1
ATOM 4588 C C . ILE B 1 240 ? 17.156 -11.234 -17.344 1 97.44 240 ILE B C 1
ATOM 4590 O O . ILE B 1 240 ? 16.625 -10.266 -16.812 1 97.44 240 ILE B O 1
ATOM 4594 N N . GLU B 1 241 ? 18.125 -11.078 -18.266 1 98.06 241 GLU B N 1
ATOM 4595 C CA . GLU B 1 241 ? 18.578 -9.766 -18.719 1 98.06 241 GLU B CA 1
ATOM 4596 C C . GLU B 1 241 ? 17.469 -9.031 -19.469 1 98.06 241 GLU B C 1
ATOM 4598 O O . GLU B 1 241 ? 17.328 -7.812 -19.328 1 98.06 241 GLU B O 1
ATOM 4603 N N . ASP B 1 242 ? 16.703 -9.789 -20.203 1 97.88 242 ASP B N 1
ATOM 4604 C CA . ASP B 1 242 ? 15.555 -9.195 -20.875 1 97.88 242 ASP B CA 1
ATOM 4605 C C . ASP B 1 242 ? 14.547 -8.641 -19.875 1 97.88 242 ASP B C 1
ATOM 4607 O O . ASP B 1 242 ? 13.984 -7.566 -20.078 1 97.88 242 ASP B O 1
ATOM 4611 N N . VAL B 1 243 ? 14.352 -9.414 -18.812 1 98.31 243 VAL B N 1
ATOM 4612 C CA . VAL B 1 243 ? 13.414 -9.008 -17.766 1 98.31 243 VAL B CA 1
ATOM 4613 C C . VAL B 1 243 ? 13.914 -7.738 -17.094 1 98.31 243 VAL B C 1
ATOM 4615 O O . VAL B 1 243 ? 13.148 -6.793 -16.891 1 98.31 243 VAL B O 1
ATOM 4618 N N . ARG B 1 244 ? 15.172 -7.742 -16.797 1 98.25 244 ARG B N 1
ATOM 4619 C CA . ARG B 1 244 ? 15.766 -6.578 -16.141 1 98.25 244 ARG B CA 1
ATOM 4620 C C . ARG B 1 244 ? 15.625 -5.336 -17.016 1 98.25 244 ARG B C 1
ATOM 4622 O O . ARG B 1 244 ? 15.234 -4.27 -16.531 1 98.25 244 ARG B O 1
ATOM 4629 N N . ALA B 1 245 ? 15.945 -5.461 -18.266 1 98.19 245 ALA B N 1
ATOM 4630 C CA . ALA B 1 245 ? 15.82 -4.34 -19.203 1 98.19 245 ALA B CA 1
ATOM 4631 C C . ALA B 1 245 ? 14.383 -3.834 -19.25 1 98.19 245 ALA B C 1
ATOM 4633 O O . ALA B 1 245 ? 14.141 -2.623 -19.266 1 98.19 245 ALA B O 1
ATOM 4634 N N . PHE B 1 246 ? 13.484 -4.77 -19.297 1 98.25 246 PHE B N 1
ATOM 4635 C CA . PHE B 1 246 ? 12.062 -4.449 -19.344 1 98.25 246 PHE B CA 1
ATOM 4636 C C . PHE B 1 246 ? 11.648 -3.652 -18.109 1 98.25 246 PHE B C 1
ATOM 4638 O O . PHE B 1 246 ? 10.953 -2.645 -18.219 1 98.25 246 PHE B O 1
ATOM 4645 N N . LEU B 1 247 ? 12.086 -4.031 -16.875 1 98.56 247 LEU B N 1
ATOM 4646 C CA . LEU B 1 247 ? 11.688 -3.426 -15.617 1 98.56 247 LEU B CA 1
ATOM 4647 C C . LEU B 1 247 ? 12.406 -2.1 -15.398 1 98.56 247 LEU B C 1
ATOM 4649 O O . LEU B 1 247 ? 11.859 -1.189 -14.766 1 98.56 247 LEU B O 1
ATOM 4653 N N . GLU B 1 248 ? 13.594 -1.97 -15.938 1 98.06 248 GLU B N 1
ATOM 4654 C CA . GLU B 1 248 ? 14.414 -0.788 -15.688 1 98.06 248 GLU B CA 1
ATOM 4655 C C . GLU B 1 248 ? 14.023 0.36 -16.625 1 98.06 248 GLU B C 1
ATOM 4657 O O . GLU B 1 248 ? 14.375 1.515 -16.359 1 98.06 248 GLU B O 1
ATOM 4662 N N . GLU B 1 249 ? 13.391 0.013 -17.672 1 96.5 249 GLU B N 1
ATOM 4663 C CA . GLU B 1 249 ? 12.961 1.062 -18.594 1 96.5 249 GLU B CA 1
ATOM 4664 C C . GLU B 1 249 ? 12 2.033 -17.906 1 96.5 249 GLU B C 1
ATOM 4666 O O . GLU B 1 249 ? 10.953 1.628 -17.391 1 96.5 249 GLU B O 1
ATOM 4671 N N . GLY B 1 250 ? 12.336 3.299 -17.828 1 94.19 250 GLY B N 1
ATOM 4672 C CA . GLY B 1 250 ? 11.477 4.324 -17.25 1 94.19 250 GLY B CA 1
ATOM 4673 C C . GLY B 1 250 ? 11.531 4.375 -15.742 1 94.19 250 GLY B C 1
ATOM 4674 O O . GLY B 1 250 ? 10.734 5.062 -15.102 1 94.19 250 GLY B O 1
ATOM 4675 N N . LEU B 1 251 ? 12.43 3.619 -15.148 1 97.31 251 LEU B N 1
ATOM 4676 C CA . LEU B 1 251 ? 12.586 3.607 -13.695 1 97.31 251 LEU B CA 1
ATOM 4677 C C . LEU B 1 251 ? 13.109 4.949 -13.195 1 97.31 251 LEU B C 1
ATOM 4679 O O . LEU B 1 251 ? 14.18 5.395 -13.609 1 97.31 251 LEU B O 1
ATOM 4683 N N . PRO B 1 252 ? 12.344 5.617 -12.328 1 95.88 252 PRO B N 1
ATOM 4684 C CA . PRO B 1 252 ? 12.844 6.883 -11.789 1 95.88 252 PRO B CA 1
ATOM 4685 C C . PRO B 1 252 ? 14.156 6.723 -11.031 1 95.88 252 PRO B C 1
ATOM 4687 O O . PRO B 1 252 ? 14.445 5.645 -10.508 1 95.88 252 PRO B O 1
ATOM 4690 N N . ARG B 1 253 ? 14.883 7.836 -10.891 1 94.69 253 ARG B N 1
ATOM 4691 C CA . ARG B 1 253 ? 16.203 7.824 -10.281 1 94.69 253 ARG B CA 1
ATOM 4692 C C . ARG B 1 253 ? 16.141 7.375 -8.828 1 94.69 253 ARG B C 1
ATOM 4694 O O . ARG B 1 253 ? 17.062 6.711 -8.328 1 94.69 253 ARG B O 1
ATOM 4701 N N . ASP B 1 254 ? 15.094 7.617 -8.156 1 97.19 254 ASP B N 1
ATOM 4702 C CA . ASP B 1 254 ? 15 7.328 -6.73 1 97.19 254 ASP B CA 1
ATOM 4703 C C . ASP B 1 254 ? 14.273 6.004 -6.488 1 97.19 254 ASP B C 1
ATOM 4705 O O . ASP B 1 254 ? 13.789 5.75 -5.383 1 97.19 254 ASP B O 1
ATOM 4709 N N . CYS B 1 255 ? 14.172 5.203 -7.547 1 98.44 255 CYS B N 1
ATOM 4710 C CA . CYS B 1 255 ? 13.586 3.871 -7.426 1 98.44 255 CYS B CA 1
ATOM 4711 C C . CYS B 1 255 ? 14.594 2.799 -7.824 1 98.44 255 CYS B C 1
ATOM 4713 O O . CYS B 1 255 ? 15.516 3.061 -8.602 1 98.44 255 CYS B O 1
ATOM 4715 N N . ARG B 1 256 ? 14.43 1.696 -7.168 1 98.5 256 ARG B N 1
ATOM 4716 C CA . ARG B 1 256 ? 15.227 0.517 -7.48 1 98.5 256 ARG B CA 1
ATOM 4717 C C . ARG B 1 256 ? 14.344 -0.705 -7.699 1 98.5 256 ARG B C 1
ATOM 4719 O O . ARG B 1 256 ? 13.336 -0.883 -7.008 1 98.5 256 ARG B O 1
ATOM 4726 N N . VAL B 1 257 ? 14.766 -1.499 -8.688 1 98.19 257 VAL B N 1
ATOM 4727 C CA . VAL B 1 257 ? 14.039 -2.738 -8.953 1 98.19 257 VAL B CA 1
ATOM 4728 C C . VAL B 1 257 ? 14.969 -3.932 -8.758 1 98.19 257 VAL B C 1
ATOM 4730 O O . VAL B 1 257 ? 16.141 -3.887 -9.141 1 98.19 257 VAL B O 1
ATOM 4733 N N . GLU B 1 258 ? 14.484 -4.895 -8.094 1 98.19 258 GLU B N 1
ATOM 4734 C CA . GLU B 1 258 ? 15.211 -6.133 -7.844 1 98.19 258 GLU B CA 1
ATOM 4735 C C . GLU B 1 258 ? 14.438 -7.344 -8.352 1 98.19 258 GLU B C 1
ATOM 4737 O O . GLU B 1 258 ? 13.266 -7.531 -7.996 1 98.19 258 GLU B O 1
ATOM 4742 N N . VAL B 1 259 ? 15.078 -8.141 -9.172 1 98.06 259 VAL B N 1
ATOM 4743 C CA . VAL B 1 259 ? 14.508 -9.422 -9.562 1 98.06 259 VAL B CA 1
ATOM 4744 C C . VAL B 1 259 ? 14.828 -10.477 -8.508 1 98.06 259 VAL B C 1
ATOM 4746 O O . VAL B 1 259 ? 15.992 -10.805 -8.281 1 98.06 259 VAL B O 1
ATOM 4749 N N . LEU B 1 260 ? 13.844 -11.008 -7.941 1 96.62 260 LEU B N 1
ATOM 4750 C CA . LEU B 1 260 ? 14 -11.844 -6.754 1 96.62 260 LEU B CA 1
ATOM 4751 C C . LEU B 1 260 ? 14.234 -13.297 -7.145 1 96.62 260 LEU B C 1
ATOM 4753 O O . LEU B 1 260 ? 14.688 -14.094 -6.324 1 96.62 260 LEU B O 1
ATOM 4757 N N . GLY B 1 261 ? 13.898 -13.688 -8.312 1 94.25 261 GLY B N 1
ATOM 4758 C CA . GLY B 1 261 ? 14.016 -15.031 -8.867 1 94.25 261 GLY B CA 1
ATOM 4759 C C . GLY B 1 261 ? 13.75 -15.086 -10.359 1 94.25 261 GLY B C 1
ATOM 4760 O O . GLY B 1 261 ? 13.258 -14.117 -10.938 1 94.25 261 GLY B O 1
ATOM 4761 N N . TYR B 1 262 ? 14.133 -16.25 -10.93 1 95.56 262 TYR B N 1
ATOM 4762 C CA . TYR B 1 262 ? 13.922 -16.391 -12.367 1 95.56 262 TYR B CA 1
ATOM 4763 C C . TYR B 1 262 ? 13.734 -17.859 -12.75 1 95.56 262 TYR B C 1
ATOM 4765 O O . TYR B 1 262 ? 14.547 -18.719 -12.391 1 95.56 262 TYR B O 1
ATOM 4773 N N . THR B 1 263 ? 12.688 -18.172 -13.344 1 95.69 263 THR B N 1
ATOM 4774 C CA . THR B 1 263 ? 12.383 -19.438 -14.008 1 95.69 263 THR B CA 1
ATOM 4775 C C . THR B 1 263 ? 12.023 -19.203 -15.469 1 95.69 263 THR B C 1
ATOM 4777 O O . THR B 1 263 ? 11.086 -18.469 -15.773 1 95.69 263 THR B O 1
ATOM 4780 N N . PRO B 1 264 ? 12.75 -19.797 -16.375 1 96 264 PRO B N 1
ATOM 4781 C CA . PRO B 1 264 ? 12.477 -19.547 -17.797 1 96 264 PRO B CA 1
ATOM 4782 C C . PRO B 1 264 ? 11.164 -20.172 -18.266 1 96 264 PRO B C 1
ATOM 4784 O O . PRO B 1 264 ? 10.688 -21.141 -17.656 1 96 264 PRO B O 1
ATOM 4787 N N . GLY B 1 265 ? 10.547 -19.562 -19.312 1 97.69 265 GLY B N 1
ATOM 4788 C CA . GLY B 1 265 ? 9.43 -20.203 -19.984 1 97.69 265 GLY B CA 1
ATOM 4789 C C . GLY B 1 265 ? 9.844 -21.422 -20.781 1 97.69 265 GLY B C 1
ATOM 4790 O O . GLY B 1 265 ? 11.031 -21.609 -21.062 1 97.69 265 GLY B O 1
ATOM 4791 N N . ILE B 1 266 ? 8.867 -22.219 -21.031 1 98 266 ILE B N 1
ATOM 4792 C CA . ILE B 1 266 ? 9.156 -23.438 -21.797 1 98 266 ILE B CA 1
ATOM 4793 C C . ILE B 1 266 ? 8.055 -23.672 -22.828 1 98 266 ILE B C 1
ATOM 4795 O O . ILE B 1 266 ? 6.883 -23.375 -22.578 1 98 266 ILE B O 1
ATOM 4799 N N . ARG B 1 267 ? 8.422 -24.078 -23.953 1 98.19 267 ARG B N 1
ATOM 4800 C CA . ARG B 1 267 ? 7.52 -24.516 -25 1 98.19 267 ARG B CA 1
ATOM 4801 C C . ARG B 1 267 ? 8.141 -25.641 -25.812 1 98.19 267 ARG B C 1
ATOM 4803 O O . ARG B 1 267 ? 9.273 -25.531 -26.281 1 98.19 267 ARG B O 1
ATOM 4810 N N . VAL B 1 268 ? 7.48 -26.766 -25.891 1 98.19 268 VAL B N 1
ATOM 4811 C CA . VAL B 1 268 ? 7.934 -27.875 -26.734 1 98.19 268 VAL B CA 1
ATOM 4812 C C . VAL B 1 268 ? 6.996 -28.031 -27.938 1 98.19 268 VAL B C 1
ATOM 4814 O O . VAL B 1 268 ? 6 -27.312 -28.047 1 98.19 268 VAL B O 1
ATOM 4817 N N . ARG B 1 269 ? 7.34 -28.891 -28.859 1 97 269 ARG B N 1
ATOM 4818 C CA . ARG B 1 269 ? 6.539 -29.109 -30.062 1 97 269 ARG B CA 1
ATOM 4819 C C . ARG B 1 269 ? 5.523 -30.219 -29.844 1 97 269 ARG B C 1
ATOM 4821 O O . ARG B 1 269 ? 5.82 -31.219 -29.188 1 97 269 ARG B O 1
ATOM 4828 N N . PRO B 1 270 ? 4.406 -30.047 -30.438 1 97.94 270 PRO B N 1
ATOM 4829 C CA . PRO B 1 270 ? 3.395 -31.094 -30.297 1 97.94 270 PRO B CA 1
ATOM 4830 C C . PRO B 1 270 ? 3.871 -32.438 -30.828 1 97.94 270 PRO B C 1
ATOM 4832 O O . PRO B 1 270 ? 3.395 -33.5 -30.375 1 97.94 270 PRO B O 1
ATOM 4835 N N . ASN B 1 271 ? 4.816 -32.438 -31.734 1 97.12 271 ASN B N 1
ATOM 4836 C CA . ASN B 1 271 ? 5.27 -33.688 -32.344 1 97.12 271 ASN B CA 1
ATOM 4837 C C . ASN B 1 271 ? 6.48 -34.25 -31.609 1 97.12 271 ASN B C 1
ATOM 4839 O O . ASN B 1 271 ? 7.027 -35.281 -32 1 97.12 271 ASN B O 1
ATOM 4843 N N . ASP B 1 272 ? 6.973 -33.594 -30.578 1 97.69 272 ASP B N 1
ATOM 4844 C CA . ASP B 1 272 ? 7.992 -34.219 -29.719 1 97.69 272 ASP B CA 1
ATOM 4845 C C . ASP B 1 272 ? 7.492 -35.5 -29.109 1 97.69 272 ASP B C 1
ATOM 4847 O O . ASP B 1 272 ? 6.281 -35.75 -29.047 1 97.69 272 ASP B O 1
ATOM 4851 N N . PRO B 1 273 ? 8.305 -36.344 -28.625 1 97.88 273 PRO B N 1
ATOM 4852 C CA . PRO B 1 273 ? 7.926 -37.719 -28.219 1 97.88 273 PRO B CA 1
ATOM 4853 C C . PRO B 1 273 ? 6.836 -37.719 -27.141 1 97.88 273 PRO B C 1
ATOM 4855 O O . PRO B 1 273 ? 5.824 -38.406 -27.297 1 97.88 273 PRO B O 1
ATOM 4858 N N . VAL B 1 274 ? 7.016 -36.938 -26.141 1 98.56 274 VAL B N 1
ATOM 4859 C CA . VAL B 1 274 ? 6.078 -37 -25.016 1 98.56 274 VAL B CA 1
ATOM 4860 C C . VAL B 1 274 ? 4.734 -36.406 -25.438 1 98.56 274 VAL B C 1
ATOM 4862 O O . VAL B 1 274 ? 3.693 -37.062 -25.297 1 98.56 274 VAL B O 1
ATOM 4865 N N . PRO B 1 275 ? 4.68 -35.188 -26.047 1 98.69 275 PRO B N 1
ATOM 4866 C CA . PRO B 1 275 ? 3.385 -34.656 -26.516 1 98.69 275 PRO B CA 1
ATOM 4867 C C . PRO B 1 275 ? 2.705 -35.625 -27.5 1 98.69 275 PRO B C 1
ATOM 4869 O O . PRO B 1 275 ? 1.504 -35.875 -27.391 1 98.69 275 PRO B O 1
ATOM 4872 N N . ARG B 1 276 ? 3.455 -36.156 -28.344 1 98.19 276 ARG B N 1
ATOM 4873 C CA . ARG B 1 276 ? 2.91 -37.062 -29.344 1 98.19 276 ARG B CA 1
ATOM 4874 C C . ARG B 1 276 ? 2.314 -38.312 -28.703 1 98.19 276 ARG B C 1
ATOM 4876 O O . ARG B 1 276 ? 1.234 -38.75 -29.094 1 98.19 276 ARG B O 1
ATOM 4883 N N . ALA B 1 277 ? 3.023 -38.844 -27.781 1 98.44 277 ALA B N 1
ATOM 4884 C CA . ALA B 1 277 ? 2.555 -40.062 -27.094 1 98.44 277 ALA B CA 1
ATOM 4885 C C . ALA B 1 277 ? 1.244 -39.781 -26.359 1 98.44 277 ALA B C 1
ATOM 4887 O O . ALA B 1 277 ? 0.33 -40.625 -26.406 1 98.44 277 ALA B O 1
ATOM 4888 N N . LEU B 1 278 ? 1.155 -38.656 -25.734 1 98.81 278 LEU B N 1
ATOM 4889 C CA . LEU B 1 278 ? -0.061 -38.312 -25.016 1 98.81 278 LEU B CA 1
ATOM 4890 C C . LEU B 1 278 ? -1.226 -38.094 -25.984 1 98.81 278 LEU B C 1
ATOM 4892 O O . LEU B 1 278 ? -2.334 -38.594 -25.719 1 98.81 278 LEU B O 1
ATOM 4896 N N . ILE B 1 279 ? -0.959 -37.438 -27.047 1 98.62 279 ILE B N 1
ATOM 4897 C CA . ILE B 1 279 ? -1.976 -37.188 -28.062 1 98.62 279 ILE B CA 1
ATOM 4898 C C . ILE B 1 279 ? -2.498 -38.5 -28.609 1 98.62 279 ILE B C 1
ATOM 4900 O O . ILE B 1 279 ? -3.711 -38.719 -28.688 1 98.62 279 ILE B O 1
ATOM 4904 N N . ARG B 1 280 ? -1.637 -39.406 -28.891 1 98 280 ARG B N 1
ATOM 4905 C CA . ARG B 1 280 ? -2.027 -40.719 -29.406 1 98 280 ARG B CA 1
ATOM 4906 C C . ARG B 1 280 ? -2.811 -41.5 -28.359 1 98 280 ARG B C 1
ATOM 4908 O O . ARG B 1 280 ? -3.744 -42.25 -28.703 1 98 280 ARG B O 1
ATOM 4915 N N . GLY B 1 281 ? -2.35 -41.406 -27.109 1 98.12 281 GLY B N 1
ATOM 4916 C CA . GLY B 1 281 ? -3.107 -42.031 -26.031 1 98.12 281 GLY B CA 1
ATOM 4917 C C . GLY B 1 281 ? -4.539 -41.531 -25.953 1 98.12 281 GLY B C 1
ATOM 4918 O O . GLY B 1 281 ? -5.465 -42.312 -25.766 1 98.12 281 GLY B O 1
ATOM 4919 N N . LEU B 1 282 ? -4.703 -40.281 -26.109 1 98.69 282 LEU B N 1
ATOM 4920 C CA . LEU B 1 282 ? -6.035 -39.656 -26.078 1 98.69 282 LEU B CA 1
ATOM 4921 C C . LEU B 1 282 ? -6.883 -40.188 -27.234 1 98.69 282 LEU B C 1
ATOM 4923 O O . LEU B 1 282 ? -8.047 -40.531 -27.047 1 98.69 282 LEU B O 1
ATOM 4927 N N . ILE B 1 283 ? -6.328 -40.219 -28.375 1 98.31 283 ILE B N 1
ATOM 4928 C CA . ILE B 1 283 ? -7.027 -40.688 -29.562 1 98.31 283 ILE B CA 1
ATOM 4929 C C . ILE B 1 283 ? -7.453 -42.156 -29.375 1 98.31 283 ILE B C 1
ATOM 4931 O O . ILE B 1 283 ? -8.578 -42.531 -29.703 1 98.31 283 ILE B O 1
ATOM 4935 N N . ARG B 1 284 ? -6.59 -42.938 -28.828 1 97.75 284 ARG B N 1
ATOM 4936 C CA . ARG B 1 284 ? -6.883 -44.375 -28.594 1 97.75 284 ARG B CA 1
ATOM 4937 C C . ARG B 1 284 ? -8.07 -44.531 -27.656 1 97.75 284 ARG B C 1
ATOM 4939 O O . ARG B 1 284 ? -8.844 -45.469 -27.766 1 97.75 284 ARG B O 1
ATOM 4946 N N . GLU B 1 285 ? -8.164 -43.594 -26.75 1 97.62 285 GLU B N 1
ATOM 4947 C CA . GLU B 1 285 ? -9.266 -43.656 -25.797 1 97.62 285 GLU B CA 1
ATOM 4948 C C . GLU B 1 285 ? -10.516 -42.969 -26.359 1 97.62 285 GLU B C 1
ATOM 4950 O O . GLU B 1 285 ? -11.523 -42.844 -25.656 1 97.62 285 GLU B O 1
ATOM 4955 N N . GLY B 1 286 ? -10.453 -42.531 -27.547 1 97.56 286 GLY B N 1
ATOM 4956 C CA . GLY B 1 286 ? -11.602 -41.906 -28.203 1 97.56 286 GLY B CA 1
ATOM 4957 C C . GLY B 1 286 ? -11.812 -40.469 -27.828 1 97.56 286 GLY B C 1
ATOM 4958 O O . GLY B 1 286 ? -12.898 -39.906 -28.031 1 97.56 286 GLY B O 1
ATOM 4959 N N . ALA B 1 287 ? -10.836 -39.875 -27.25 1 97.31 287 ALA B N 1
ATOM 4960 C CA . ALA B 1 287 ? -10.938 -38.469 -26.859 1 97.31 287 ALA B CA 1
ATOM 4961 C C . ALA B 1 287 ? -10.297 -37.531 -27.906 1 97.31 287 ALA B C 1
ATOM 4963 O O . ALA B 1 287 ? -9.383 -37.969 -28.625 1 97.31 287 ALA B O 1
ATOM 4964 N N . LYS B 1 288 ? -10.742 -36.344 -28.016 1 97.44 288 LYS B N 1
ATOM 4965 C CA . LYS B 1 288 ? -10.156 -35.344 -28.891 1 97.44 288 LYS B CA 1
ATOM 4966 C C . LYS B 1 288 ? -9.086 -34.531 -28.172 1 97.44 288 LYS B C 1
ATOM 4968 O O . LYS B 1 288 ? -9.398 -33.75 -27.266 1 97.44 288 LYS B O 1
ATOM 4973 N N . PRO B 1 289 ? -7.879 -34.688 -28.578 1 98.19 289 PRO B N 1
ATOM 4974 C CA . PRO B 1 289 ? -6.809 -33.969 -27.875 1 98.19 289 PRO B CA 1
ATOM 4975 C C . PRO B 1 289 ? -6.832 -32.469 -28.109 1 98.19 289 PRO B C 1
ATOM 4977 O O . PRO B 1 289 ? -7.168 -32 -29.203 1 98.19 289 PRO B O 1
ATOM 4980 N N . ARG B 1 290 ? -6.543 -31.672 -27.109 1 98.31 290 ARG B N 1
ATOM 4981 C CA . ARG B 1 290 ? -6.289 -30.234 -27.172 1 98.31 290 ARG B CA 1
ATOM 4982 C C . ARG B 1 290 ? -4.844 -29.922 -26.812 1 98.31 290 ARG B C 1
ATOM 4984 O O . ARG B 1 290 ? -4.277 -30.531 -25.906 1 98.31 290 ARG B O 1
ATOM 4991 N N . ILE B 1 291 ? -4.238 -29.047 -27.531 1 98.44 291 ILE B N 1
ATOM 4992 C CA . ILE B 1 291 ? -2.9 -28.562 -27.203 1 98.44 291 ILE B CA 1
ATOM 4993 C C . ILE B 1 291 ? -3 -27.25 -26.422 1 98.44 291 ILE B C 1
ATOM 4995 O O . ILE B 1 291 ? -3.641 -26.297 -26.859 1 98.44 291 ILE B O 1
ATOM 4999 N N . LEU B 1 292 ? -2.363 -27.203 -25.297 1 97.81 292 LEU B N 1
ATOM 5000 C CA . LEU B 1 292 ? -2.564 -26.062 -24.391 1 97.81 292 LEU B CA 1
ATOM 5001 C C . LEU B 1 292 ? -1.244 -25.359 -24.109 1 97.81 292 LEU B C 1
ATOM 5003 O O . LEU B 1 292 ? -0.196 -26 -24.016 1 97.81 292 LEU B O 1
ATOM 5007 N N . LEU B 1 293 ? -1.302 -24.047 -24.016 1 97.06 293 LEU B N 1
ATOM 5008 C CA . LEU B 1 293 ? -0.282 -23.188 -23.438 1 97.06 293 LEU B CA 1
ATOM 5009 C C . LEU B 1 293 ? -0.787 -22.531 -22.141 1 97.06 293 LEU B C 1
ATOM 5011 O O . LEU B 1 293 ? -1.816 -21.859 -22.156 1 97.06 293 LEU B O 1
ATOM 5015 N N . LYS B 1 294 ? -0.064 -22.781 -21.109 1 95.81 294 LYS B N 1
ATOM 5016 C CA . LYS B 1 294 ? -0.517 -22.266 -19.812 1 95.81 294 LYS B CA 1
ATOM 5017 C C . LYS B 1 294 ? 0.226 -20.984 -19.438 1 95.81 294 LYS B C 1
ATOM 5019 O O . LYS B 1 294 ? 1.429 -20.875 -19.688 1 95.81 294 LYS B O 1
ATOM 5024 N N . HIS B 1 295 ? -0.445 -20.109 -18.781 1 93.19 295 HIS B N 1
ATOM 5025 C CA . HIS B 1 295 ? 0.106 -18.797 -18.469 1 93.19 295 HIS B CA 1
ATOM 5026 C C . HIS B 1 295 ? 0.91 -18.844 -17.172 1 93.19 295 HIS B C 1
ATOM 5028 O O . HIS B 1 295 ? 1.703 -17.938 -16.891 1 93.19 295 HIS B O 1
ATOM 5034 N N . GLY B 1 296 ? 0.701 -19.812 -16.422 1 93.25 296 GLY B N 1
ATOM 5035 C CA . GLY B 1 296 ? 1.434 -19.969 -15.172 1 93.25 296 GLY B CA 1
ATOM 5036 C C . GLY B 1 296 ? 2.752 -20.703 -15.336 1 93.25 296 GLY B C 1
ATOM 5037 O O . GLY B 1 296 ? 3.273 -20.812 -16.453 1 93.25 296 GLY B O 1
ATOM 5038 N N . THR B 1 297 ? 3.344 -21 -14.188 1 95 297 THR B N 1
ATOM 5039 C CA . THR B 1 297 ? 4.598 -21.75 -14.109 1 95 297 THR B CA 1
ATOM 5040 C C . THR B 1 297 ? 4.391 -23.078 -13.391 1 95 297 THR B C 1
ATOM 5042 O O . THR B 1 297 ? 3.545 -23.188 -12.5 1 95 297 THR B O 1
ATOM 5045 N N . SER B 1 298 ? 5.07 -24.031 -13.82 1 95.62 298 SER B N 1
ATOM 5046 C CA . SER B 1 298 ? 5.023 -25.344 -13.188 1 95.62 298 SER B CA 1
ATOM 5047 C C . SER B 1 298 ? 6.414 -25.969 -13.094 1 95.62 298 SER B C 1
ATOM 5049 O O . SER B 1 298 ? 7.406 -25.344 -13.469 1 95.62 298 SER B O 1
ATOM 5051 N N . ASP B 1 299 ? 6.422 -27.172 -12.555 1 97.94 299 ASP B N 1
ATOM 5052 C CA . ASP 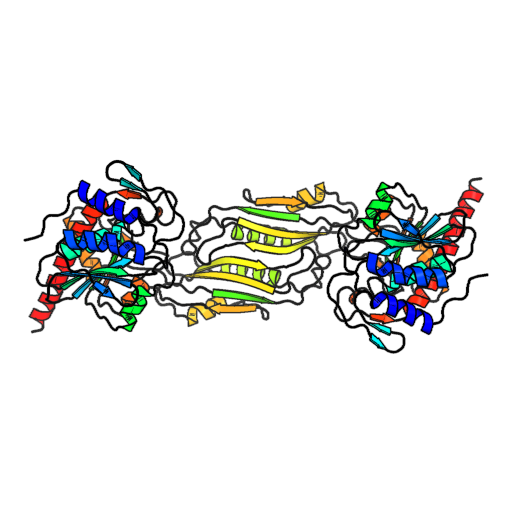B 1 299 ? 7.695 -27.875 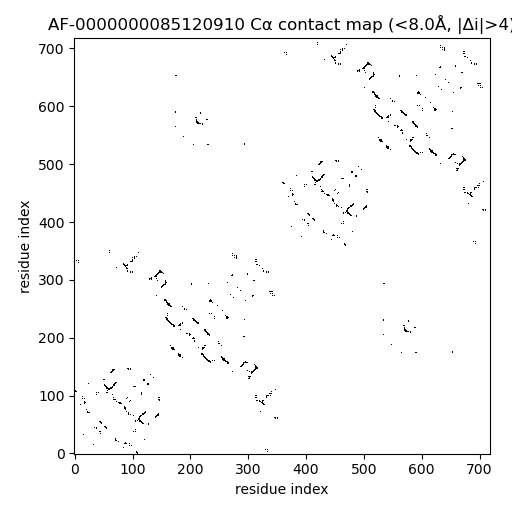-12.469 1 97.94 299 ASP B CA 1
ATOM 5053 C C . ASP B 1 299 ? 8.203 -28.281 -13.852 1 97.94 299 ASP B C 1
ATOM 5055 O O . ASP B 1 299 ? 9.367 -28.641 -14.008 1 97.94 299 ASP B O 1
ATOM 5059 N N . MET B 1 300 ? 7.332 -28.25 -14.805 1 98.25 300 MET B N 1
ATOM 5060 C CA . MET B 1 300 ? 7.762 -28.484 -16.172 1 98.25 300 MET B CA 1
ATOM 5061 C C . MET B 1 300 ? 8.883 -27.531 -16.578 1 98.25 300 MET B C 1
ATOM 5063 O O . MET B 1 300 ? 9.836 -27.938 -17.234 1 98.25 300 MET B O 1
ATOM 5067 N N . ASN B 1 301 ? 8.773 -26.281 -16.156 1 98 301 ASN B N 1
ATOM 5068 C CA . ASN B 1 301 ? 9.766 -25.25 -16.453 1 98 301 ASN B CA 1
ATOM 5069 C C . ASN B 1 301 ? 11.148 -25.656 -15.953 1 98 301 ASN B C 1
ATOM 5071 O O . ASN B 1 301 ? 12.164 -25.281 -16.547 1 98 301 ASN B O 1
ATOM 5075 N N . ILE B 1 302 ? 11.211 -26.359 -14.891 1 97.44 302 ILE B N 1
ATOM 5076 C CA . ILE B 1 302 ? 12.461 -26.719 -14.234 1 97.44 302 ILE B CA 1
ATOM 5077 C C . ILE B 1 302 ? 12.977 -28.031 -14.781 1 97.44 302 ILE B C 1
ATOM 5079 O O . ILE B 1 302 ? 14.133 -28.141 -15.203 1 97.44 302 ILE B O 1
ATOM 5083 N N . LEU B 1 303 ? 12.109 -28.984 -14.906 1 98.06 303 LEU B N 1
ATOM 5084 C CA . LEU B 1 303 ? 12.508 -30.359 -15.227 1 98.06 303 LEU B CA 1
ATOM 5085 C C . LEU B 1 303 ? 12.766 -30.5 -16.719 1 98.06 303 LEU B C 1
ATOM 5087 O O . LEU B 1 303 ? 13.367 -31.484 -17.156 1 98.06 303 LEU B O 1
ATOM 5091 N N . ALA B 1 304 ? 12.336 -29.562 -17.469 1 97.06 304 ALA B N 1
ATOM 5092 C CA . ALA B 1 304 ? 12.641 -29.562 -18.906 1 97.06 304 ALA B CA 1
ATOM 5093 C C . ALA B 1 304 ? 14.141 -29.562 -19.141 1 97.06 304 ALA B C 1
ATOM 5095 O O . ALA B 1 304 ? 14.609 -30.016 -20.203 1 97.06 304 ALA B O 1
ATOM 5096 N N . GLN B 1 305 ? 14.852 -29.125 -18.203 1 94.31 305 GLN B N 1
ATOM 5097 C CA . GLN B 1 305 ? 16.297 -29.016 -18.328 1 94.31 305 GLN B CA 1
ATOM 5098 C C . GLN B 1 305 ? 16.953 -30.391 -18.344 1 94.31 305 GLN B C 1
ATOM 5100 O O . GLN B 1 305 ? 18.094 -30.531 -18.797 1 94.31 305 GLN B O 1
ATOM 5105 N N . VAL B 1 306 ? 16.266 -31.359 -17.844 1 95.44 306 VAL B N 1
ATOM 5106 C CA . VAL B 1 306 ? 16.938 -32.625 -17.672 1 95.44 306 VAL B CA 1
ATOM 5107 C C . VAL B 1 306 ? 16.234 -33.688 -18.531 1 95.44 306 VAL B C 1
ATOM 5109 O O . VAL B 1 306 ? 16.734 -34.812 -18.656 1 95.44 306 VAL B O 1
ATOM 5112 N N . ALA B 1 307 ? 15.133 -33.406 -19.094 1 95.12 307 ALA B N 1
ATOM 5113 C CA . ALA B 1 307 ? 14.367 -34.406 -19.875 1 95.12 307 ALA B CA 1
ATOM 5114 C C . ALA B 1 307 ? 14.664 -34.281 -21.359 1 95.12 307 ALA B C 1
ATOM 5116 O O . ALA B 1 307 ? 14.828 -33.156 -21.875 1 95.12 307 ALA B O 1
ATOM 5117 N N . ARG B 1 308 ? 14.711 -35.375 -22.062 1 94.12 308 ARG B N 1
ATOM 5118 C CA . ARG B 1 308 ? 14.797 -35.344 -23.516 1 94.12 308 ARG B CA 1
ATOM 5119 C C . ARG B 1 308 ? 13.508 -34.812 -24.125 1 94.12 308 ARG B C 1
ATOM 5121 O O . ARG B 1 308 ? 13.547 -34.094 -25.125 1 94.12 308 ARG B O 1
ATOM 5128 N N . SER B 1 309 ? 12.438 -35.219 -23.609 1 97.81 309 SER B N 1
ATOM 5129 C CA . SER B 1 309 ? 11.109 -34.75 -23.984 1 97.81 309 SER B CA 1
ATOM 5130 C C . SER B 1 309 ? 10.18 -34.688 -22.781 1 97.81 309 SER B C 1
ATOM 5132 O O . SER B 1 309 ? 10.266 -35.5 -21.875 1 97.81 309 SER B O 1
ATOM 5134 N N . ILE B 1 310 ? 9.312 -33.656 -22.781 1 98.56 310 ILE B N 1
ATOM 5135 C CA . ILE B 1 310 ? 8.5 -33.375 -21.609 1 98.56 310 ILE B CA 1
ATOM 5136 C C . ILE B 1 310 ? 7.18 -32.75 -22.031 1 98.56 310 ILE B C 1
ATOM 5138 O O . ILE B 1 310 ? 7.113 -32.062 -23.047 1 98.56 310 ILE B O 1
ATOM 5142 N N . ALA B 1 311 ? 6.125 -32.906 -21.312 1 98.88 311 ALA B N 1
ATOM 5143 C CA . ALA B 1 311 ? 4.832 -32.25 -21.406 1 98.88 311 ALA B CA 1
ATOM 5144 C C . ALA B 1 311 ? 4.027 -32.438 -20.125 1 98.88 311 ALA B C 1
ATOM 5146 O O . ALA B 1 311 ? 4.41 -33.219 -19.25 1 98.88 311 ALA B O 1
ATOM 5147 N N . ALA B 1 312 ? 3.014 -31.656 -20.031 1 98.88 312 ALA B N 1
ATOM 5148 C CA . ALA B 1 312 ? 2.154 -31.812 -18.859 1 98.88 312 ALA B CA 1
ATOM 5149 C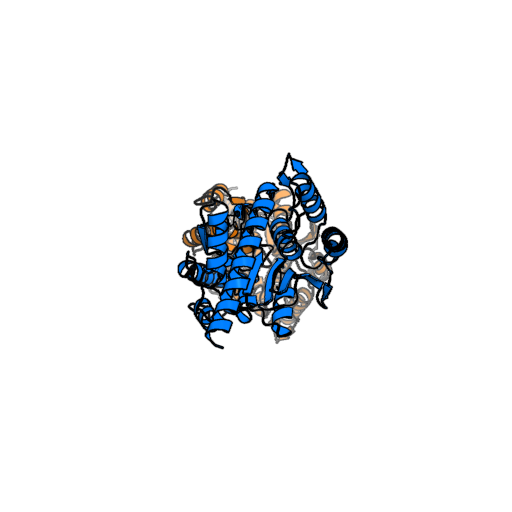 C . ALA B 1 312 ? 0.766 -32.312 -19.25 1 98.88 312 ALA B C 1
ATOM 5151 O O . ALA B 1 312 ? 0.306 -32.031 -20.375 1 98.88 312 ALA B O 1
ATOM 5152 N N . TYR B 1 313 ? 0.192 -33.031 -18.328 1 98.75 313 TYR B N 1
ATOM 5153 C CA . TYR B 1 313 ? -1.105 -33.656 -18.578 1 98.75 313 TYR B CA 1
ATOM 5154 C C . TYR B 1 313 ? -1.73 -34.156 -17.266 1 98.75 313 TYR B C 1
ATOM 5156 O O . TYR B 1 313 ? -1.022 -34.562 -16.344 1 98.75 313 TYR B O 1
ATOM 5164 N N . GLY B 1 314 ? -3.066 -34.094 -17.25 1 98.56 314 GLY B N 1
ATOM 5165 C CA . GLY B 1 314 ? -3.732 -34.719 -16.125 1 98.56 314 GLY B CA 1
ATOM 5166 C C . GLY B 1 314 ? -5.207 -34.375 -16.031 1 98.56 314 GLY B C 1
ATOM 5167 O O . GLY B 1 314 ? -5.688 -33.5 -16.734 1 98.56 314 GLY B O 1
ATOM 5168 N N . PRO B 1 315 ? -5.883 -35.094 -15.18 1 98.56 315 PRO B N 1
ATOM 5169 C CA . PRO B 1 315 ? -7.305 -34.812 -14.953 1 98.56 315 PRO B CA 1
ATOM 5170 C C . PRO B 1 315 ? -7.531 -33.531 -14.156 1 98.56 315 PRO B C 1
ATOM 5172 O O . PRO B 1 315 ? -6.633 -33.062 -13.453 1 98.56 315 PRO B O 1
ATOM 5175 N N . GLY B 1 316 ? -8.742 -33.031 -14.359 1 97.94 316 GLY B N 1
ATOM 5176 C CA . GLY B 1 316 ? -9.156 -31.891 -13.586 1 97.94 316 GLY B CA 1
ATOM 5177 C C . GLY B 1 316 ? -9.273 -30.625 -14.422 1 97.94 316 GLY B C 1
ATOM 5178 O O . GLY B 1 316 ? -8.461 -30.375 -15.312 1 97.94 316 GLY B O 1
ATOM 5179 N N . ASP B 1 317 ? -10.25 -29.828 -14.125 1 96 317 ASP B N 1
ATOM 5180 C CA . ASP B 1 317 ? -10.453 -28.516 -14.727 1 96 317 ASP B CA 1
ATOM 5181 C C . ASP B 1 317 ? -9.594 -27.453 -14.039 1 96 317 ASP B C 1
ATOM 5183 O O . ASP B 1 317 ? -9.883 -27.047 -12.914 1 96 317 ASP B O 1
ATOM 5187 N N . SER B 1 318 ? -8.641 -27 -14.789 1 92.38 318 SER B N 1
ATOM 5188 C CA . SER B 1 318 ? -7.676 -26.062 -14.195 1 92.38 318 SER B CA 1
ATOM 5189 C C . SER B 1 318 ? -8.359 -24.797 -13.719 1 92.38 318 SER B C 1
ATOM 5191 O O . SER B 1 318 ? -7.836 -24.094 -12.852 1 92.38 318 SER B O 1
ATOM 5193 N N . ARG B 1 319 ? -9.633 -24.422 -14.18 1 89.31 319 ARG B N 1
ATOM 5194 C CA . ARG B 1 319 ? -10.375 -23.234 -13.781 1 89.31 319 ARG B CA 1
ATOM 5195 C C . ARG B 1 319 ? -10.828 -23.328 -12.328 1 89.31 319 ARG B C 1
ATOM 5197 O O . ARG B 1 319 ? -11.18 -22.328 -11.711 1 89.31 319 ARG B O 1
ATOM 5204 N N . LEU B 1 320 ? -10.742 -24.516 -11.805 1 90.12 320 LEU B N 1
ATOM 5205 C CA . LEU B 1 320 ? -11.211 -24.766 -10.445 1 90.12 320 LEU B CA 1
ATOM 5206 C C . LEU B 1 320 ? -10.047 -24.828 -9.469 1 90.12 320 LEU B C 1
ATOM 5208 O O . LEU B 1 320 ? -10.25 -24.859 -8.258 1 90.12 320 LEU B O 1
ATOM 5212 N N . ALA B 1 321 ? -8.828 -24.859 -9.977 1 87.81 321 ALA B N 1
ATOM 5213 C CA . ALA B 1 321 ? -7.645 -24.859 -9.117 1 87.81 321 ALA B CA 1
ATOM 5214 C C . ALA B 1 321 ? -7.609 -23.609 -8.234 1 87.81 321 ALA B C 1
ATOM 5216 O O . ALA B 1 321 ? -7.98 -22.531 -8.672 1 87.81 321 ALA B O 1
ATOM 5217 N N . HIS B 1 322 ? -7.23 -23.766 -7.012 1 82.19 322 HIS B N 1
ATOM 5218 C CA . HIS B 1 322 ? -7.043 -22.672 -6.066 1 82.19 322 HIS B CA 1
ATOM 5219 C C . HIS B 1 322 ? -8.367 -21.984 -5.734 1 82.19 322 HIS B C 1
ATOM 5221 O O . HIS B 1 322 ? -8.383 -20.891 -5.188 1 82.19 322 HIS B O 1
ATOM 5227 N N . SER B 1 323 ? -9.508 -22.594 -6.16 1 85.38 323 SER B N 1
ATOM 5228 C CA . SER B 1 323 ? -10.82 -22.016 -5.879 1 85.38 323 SER B CA 1
ATOM 5229 C C . SER B 1 323 ? -11.516 -22.75 -4.734 1 85.38 323 SER B C 1
ATOM 5231 O O . SER B 1 323 ? -11.016 -23.766 -4.25 1 85.38 323 SER B O 1
ATOM 5233 N N . THR B 1 324 ? -12.633 -22.188 -4.379 1 88.38 324 THR B N 1
ATOM 5234 C CA . THR B 1 324 ? -13.406 -22.797 -3.309 1 88.38 324 THR B CA 1
ATOM 5235 C C . THR B 1 324 ? -14.289 -23.922 -3.859 1 88.38 324 THR B C 1
ATOM 5237 O O . THR B 1 324 ? -14.93 -24.641 -3.096 1 88.38 324 THR B O 1
ATOM 5240 N N . GLU B 1 325 ? -14.234 -24.078 -5.172 1 92.75 325 GLU B N 1
ATOM 5241 C CA . GLU B 1 325 ? -15.094 -25.062 -5.805 1 92.75 325 GLU B CA 1
ATOM 5242 C C . GLU B 1 325 ? -14.281 -26.219 -6.395 1 92.75 325 GLU B C 1
ATOM 5244 O O . GLU B 1 325 ? -14.695 -26.844 -7.363 1 92.75 325 GLU B O 1
ATOM 5249 N N . GLU B 1 326 ? -13.148 -26.391 -5.879 1 95.56 326 GLU B N 1
ATOM 5250 C CA . GLU B 1 326 ? -12.281 -27.438 -6.418 1 95.56 326 GLU B CA 1
ATOM 5251 C C . GLU B 1 326 ? -12.93 -28.812 -6.309 1 95.56 326 GLU B C 1
ATOM 5253 O O . GLU B 1 326 ? -13.336 -29.219 -5.219 1 95.56 326 GLU B O 1
ATOM 5258 N N . ARG B 1 327 ? -13.039 -29.453 -7.445 1 98.12 327 ARG B N 1
ATOM 5259 C CA . ARG B 1 327 ? -13.617 -30.797 -7.516 1 98.12 327 ARG B CA 1
ATOM 5260 C C . ARG B 1 327 ? -13.148 -31.531 -8.773 1 98.12 327 ARG B C 1
ATOM 5262 O O . ARG B 1 327 ? -12.844 -30.891 -9.789 1 98.12 327 ARG B O 1
ATOM 5269 N N . VAL B 1 328 ? -13.125 -32.812 -8.68 1 98.44 328 VAL B N 1
ATOM 5270 C CA . VAL B 1 328 ? -12.727 -33.625 -9.836 1 98.44 328 VAL B CA 1
ATOM 5271 C C . VAL B 1 328 ? -13.523 -34.938 -9.852 1 98.44 328 VAL B C 1
ATOM 5273 O O . VAL B 1 328 ? -13.781 -35.531 -8.797 1 98.44 328 VAL B O 1
ATOM 5276 N N . ASP B 1 329 ? -13.922 -35.344 -11 1 98.56 329 ASP B N 1
ATOM 5277 C CA . ASP B 1 329 ? -14.633 -36.625 -11.195 1 98.56 329 ASP B CA 1
ATOM 5278 C C . ASP B 1 329 ? -13.656 -37.781 -11.312 1 98.56 329 ASP B C 1
ATOM 5280 O O . ASP B 1 329 ? -12.727 -37.75 -12.125 1 98.56 329 ASP B O 1
ATOM 5284 N N . ALA B 1 330 ? -13.938 -38.875 -10.578 1 98.44 330 ALA B N 1
ATOM 5285 C CA . ALA B 1 330 ? -13.078 -40.062 -10.602 1 98.44 330 ALA B CA 1
ATOM 5286 C C . ALA B 1 330 ? -12.984 -40.625 -12.008 1 98.44 330 ALA B C 1
ATOM 5288 O O . ALA B 1 330 ? -11.984 -41.25 -12.367 1 98.44 330 ALA B O 1
ATOM 5289 N N . LYS B 1 331 ? -13.961 -40.375 -12.812 1 98.44 331 LYS B N 1
ATOM 5290 C CA . LYS B 1 331 ? -13.945 -40.844 -14.195 1 98.44 331 LYS B CA 1
ATOM 5291 C C . LYS B 1 331 ? -12.797 -40.188 -14.969 1 98.44 331 LYS B C 1
ATOM 5293 O O . LYS B 1 331 ? -12.242 -40.812 -15.891 1 98.44 331 LYS B O 1
ATOM 5298 N N . GLU B 1 332 ? -12.523 -38.969 -14.641 1 98.56 332 GLU B N 1
ATOM 5299 C CA . GLU B 1 332 ? -11.414 -38.281 -15.289 1 98.56 332 GLU B CA 1
ATOM 5300 C C . GLU B 1 332 ? -10.078 -38.938 -14.922 1 98.56 332 GLU B C 1
ATOM 5302 O O . GLU B 1 332 ? -9.18 -39 -15.758 1 98.56 332 GLU B O 1
ATOM 5307 N N . VAL B 1 333 ? -9.961 -39.312 -13.664 1 98.69 333 VAL B N 1
ATOM 5308 C CA . VAL B 1 333 ? -8.742 -39.969 -13.211 1 98.69 333 VAL B CA 1
ATOM 5309 C C . VAL B 1 333 ? -8.562 -41.312 -13.953 1 98.69 333 VAL B C 1
ATOM 5311 O O . VAL B 1 333 ? -7.457 -41.625 -14.391 1 98.69 333 VAL B O 1
ATOM 5314 N N . LEU B 1 334 ? -9.609 -42 -14.07 1 98.38 334 LEU B N 1
ATOM 5315 C CA . LEU B 1 334 ? -9.578 -43.281 -14.773 1 98.38 334 LEU B CA 1
ATOM 5316 C C . LEU B 1 334 ? -9.148 -43.094 -16.219 1 98.38 334 LEU B C 1
ATOM 5318 O O . LEU B 1 334 ? -8.258 -43.812 -16.719 1 98.38 334 LEU B O 1
ATOM 5322 N N . LEU B 1 335 ? -9.805 -42.188 -16.844 1 98.25 335 LEU B N 1
ATOM 5323 C CA . LEU B 1 335 ? -9.461 -41.906 -18.234 1 98.25 335 LEU B CA 1
ATOM 5324 C C . LEU B 1 335 ? -8 -41.469 -18.375 1 98.25 335 LEU B C 1
ATOM 5326 O O . LEU B 1 335 ? -7.285 -41.969 -19.25 1 98.25 335 LEU B O 1
ATOM 5330 N N . ALA B 1 336 ? -7.602 -40.594 -17.547 1 98.69 336 ALA B N 1
ATOM 5331 C CA . ALA B 1 336 ? -6.223 -40.125 -17.594 1 98.69 336 ALA B CA 1
ATOM 5332 C C . ALA B 1 336 ? -5.238 -41.281 -17.391 1 98.69 336 ALA B C 1
ATOM 5334 O O . ALA B 1 336 ? -4.203 -41.312 -18.062 1 98.69 336 ALA B O 1
ATOM 5335 N N . THR B 1 337 ? -5.551 -42.125 -16.438 1 98.5 337 THR B N 1
ATOM 5336 C CA . THR B 1 337 ? -4.695 -43.281 -16.188 1 98.5 337 THR B CA 1
ATOM 5337 C C . THR B 1 337 ? -4.543 -44.125 -17.453 1 98.5 337 THR B C 1
ATOM 5339 O O . THR B 1 337 ? -3.428 -44.5 -17.828 1 98.5 337 THR B O 1
ATOM 5342 N N . ARG B 1 338 ? -5.621 -44.344 -18.125 1 98.25 338 ARG B N 1
ATOM 5343 C CA . ARG B 1 338 ? -5.578 -45.125 -19.359 1 98.25 338 ARG B CA 1
ATOM 5344 C C . ARG B 1 338 ? -4.734 -44.438 -20.422 1 98.25 338 ARG B C 1
ATOM 5346 O O . ARG B 1 338 ? -3.926 -45.062 -21.109 1 98.25 338 ARG B O 1
ATOM 5353 N N . VAL B 1 339 ? -4.957 -43.188 -20.562 1 98.62 339 VAL B N 1
ATOM 5354 C CA . VAL B 1 339 ? -4.207 -42.375 -21.531 1 98.62 339 VAL B CA 1
ATOM 5355 C C . VAL B 1 339 ? -2.713 -42.469 -21.219 1 98.62 339 VAL B C 1
ATOM 5357 O O . VAL B 1 339 ? -1.896 -42.688 -22.125 1 98.62 339 VAL B O 1
ATOM 5360 N N . LEU B 1 340 ? -2.383 -42.312 -19.984 1 98.69 340 LEU B N 1
ATOM 5361 C CA . LEU B 1 340 ? -0.985 -42.375 -19.578 1 98.69 340 LEU B CA 1
ATOM 5362 C C . LEU B 1 340 ? -0.376 -43.75 -19.875 1 98.69 340 LEU B C 1
ATOM 5364 O O . LEU B 1 340 ? 0.767 -43.812 -20.328 1 98.69 340 LEU B O 1
ATOM 5368 N N . ILE B 1 341 ? -1.1 -44.781 -19.625 1 97.75 341 ILE B N 1
ATOM 5369 C CA . ILE B 1 341 ? -0.605 -46.125 -19.906 1 97.75 341 ILE B CA 1
ATOM 5370 C C . ILE B 1 341 ? -0.325 -46.281 -21.391 1 97.75 341 ILE B C 1
ATOM 5372 O O . ILE B 1 341 ? 0.714 -46.812 -21.797 1 97.75 341 ILE B O 1
ATOM 5376 N N . HIS B 1 342 ? -1.229 -45.781 -22.219 1 97.44 342 HIS B N 1
ATOM 5377 C CA . HIS B 1 342 ? -1.002 -45.781 -23.656 1 97.44 342 HIS B CA 1
ATOM 5378 C C . HIS B 1 342 ? 0.236 -45 -24.031 1 97.44 342 HIS B C 1
ATOM 5380 O O . HIS B 1 342 ? 1.021 -45.406 -24.891 1 97.44 342 HIS B O 1
ATOM 5386 N N . ALA B 1 343 ? 0.359 -43.844 -23.438 1 98.19 343 ALA B N 1
ATOM 5387 C CA . ALA B 1 343 ? 1.495 -42.969 -23.734 1 98.19 343 ALA B CA 1
ATOM 5388 C C . ALA B 1 343 ? 2.812 -43.625 -23.359 1 98.19 343 ALA B C 1
ATOM 5390 O O . ALA B 1 343 ? 3.781 -43.594 -24.109 1 98.19 343 ALA B O 1
ATOM 5391 N N . ILE B 1 344 ? 2.832 -44.25 -22.172 1 97.44 344 ILE B N 1
ATOM 5392 C CA . ILE B 1 344 ? 4.016 -44.969 -21.703 1 97.44 344 ILE B CA 1
ATOM 5393 C C . ILE B 1 344 ? 4.387 -46.031 -22.734 1 97.44 344 ILE B C 1
ATOM 5395 O O . ILE B 1 344 ? 5.555 -46.188 -23.094 1 97.44 344 ILE B O 1
ATOM 5399 N N . ARG B 1 345 ? 3.408 -46.75 -23.172 1 95.69 345 ARG B N 1
ATOM 5400 C CA . ARG B 1 345 ? 3.635 -47.812 -24.141 1 95.69 345 ARG B CA 1
ATOM 5401 C C . ARG B 1 345 ? 4.277 -47.281 -25.406 1 95.69 345 ARG B C 1
ATOM 5403 O O . ARG B 1 345 ? 5.23 -47.844 -25.938 1 95.69 345 ARG B O 1
ATOM 5410 N N . GLU B 1 346 ? 3.711 -46.219 -25.812 1 95.69 346 GLU B N 1
ATOM 5411 C CA . GLU B 1 346 ? 4.242 -45.594 -27.016 1 95.69 346 GLU B CA 1
ATOM 5412 C C . GLU B 1 346 ? 5.688 -45.125 -26.812 1 95.69 346 GLU B C 1
ATOM 5414 O O . GLU B 1 346 ? 6.535 -45.344 -27.688 1 95.69 346 GLU B O 1
ATOM 5419 N N . LEU B 1 347 ? 5.984 -44.562 -25.734 1 96.69 347 LEU B N 1
ATOM 5420 C CA . LEU B 1 347 ? 7.312 -44.031 -25.438 1 96.69 347 LEU B CA 1
ATOM 5421 C C . LEU B 1 347 ? 8.312 -45.188 -25.266 1 96.69 347 LEU B C 1
ATOM 5423 O O . LEU B 1 347 ? 9.477 -45.031 -25.656 1 96.69 347 LEU B O 1
ATOM 5427 N N . CYS B 1 348 ? 7.863 -46.219 -24.656 1 93.62 348 CYS B N 1
ATOM 5428 C CA . CYS B 1 348 ? 8.719 -47.375 -24.469 1 93.62 348 CYS B CA 1
ATOM 5429 C C . CYS B 1 348 ? 9.117 -48 -25.797 1 93.62 348 CYS B C 1
ATOM 5431 O O . CYS B 1 348 ? 10.242 -48.469 -25.969 1 93.62 348 CYS B O 1
ATOM 5433 N N . GLU B 1 349 ? 8.258 -47.969 -26.75 1 88.56 349 GLU B N 1
ATOM 5434 C CA . GLU B 1 349 ? 8.492 -48.594 -28.047 1 88.56 349 GLU B CA 1
ATOM 5435 C C . GLU B 1 349 ? 9.297 -47.688 -28.969 1 88.56 349 GLU B C 1
ATOM 5437 O O . GLU B 1 349 ? 10.055 -48.156 -29.812 1 88.56 349 GLU B O 1
ATOM 5442 N N . THR B 1 350 ? 9.07 -46.406 -28.953 1 78.5 350 THR B N 1
ATOM 5443 C CA . THR B 1 350 ? 9.719 -45.469 -29.844 1 78.5 350 THR B CA 1
ATOM 5444 C C . THR B 1 350 ? 11.227 -45.469 -29.656 1 78.5 350 THR B C 1
ATOM 5446 O O . THR B 1 350 ? 11.984 -45.531 -30.625 1 78.5 350 THR B O 1
ATOM 5449 N N . LEU B 1 351 ? 11.719 -45.438 -28.438 1 69.44 351 LEU B N 1
ATOM 5450 C CA . LEU B 1 351 ? 13.156 -45.375 -28.203 1 69.44 351 LEU B CA 1
ATOM 5451 C C . LEU B 1 351 ? 13.812 -46.719 -28.484 1 69.44 351 LEU B C 1
ATOM 5453 O O . LEU B 1 351 ? 14.945 -46.781 -28.953 1 69.44 351 LEU B O 1
ATOM 5457 N N . ARG B 1 352 ? 13.102 -47.719 -28.203 1 65.25 352 ARG B N 1
ATOM 5458 C CA . ARG B 1 352 ? 13.641 -49.062 -28.469 1 65.25 352 ARG B CA 1
ATOM 5459 C C . ARG B 1 352 ? 13.828 -49.312 -29.969 1 65.25 352 ARG B C 1
ATOM 5461 O O . ARG B 1 352 ? 14.812 -49.906 -30.391 1 65.25 352 ARG B O 1
ATOM 5468 N N . ARG B 1 353 ? 12.953 -48.75 -30.719 1 60.44 353 ARG B N 1
ATOM 5469 C CA . ARG B 1 353 ? 13.078 -48.875 -32.156 1 60.44 353 ARG B CA 1
ATOM 5470 C C . ARG B 1 353 ? 14.242 -48.062 -32.688 1 60.44 353 ARG B C 1
ATOM 5472 O O . ARG B 1 353 ? 14.93 -48.469 -33.625 1 60.44 353 ARG B O 1
ATOM 5479 N N . ARG B 1 354 ? 14.461 -46.938 -32.156 1 62.44 354 ARG B N 1
ATOM 5480 C CA . ARG B 1 354 ? 15.547 -46.062 -32.594 1 62.44 354 ARG B CA 1
ATOM 5481 C C . ARG B 1 354 ? 16.906 -46.656 -32.219 1 62.44 354 ARG B C 1
ATOM 5483 O O . ARG B 1 354 ? 17.875 -46.5 -32.969 1 62.44 354 ARG B O 1
ATOM 5490 N N . GLN B 1 355 ? 16.922 -47.219 -31.031 1 55.62 355 GLN B N 1
ATOM 5491 C CA . GLN B 1 355 ? 18.156 -47.875 -30.625 1 55.62 355 GLN B CA 1
ATOM 5492 C C . GLN B 1 355 ? 18.438 -49.094 -31.469 1 55.62 355 GLN B C 1
ATOM 5494 O O . GLN B 1 355 ? 19.594 -49.406 -31.766 1 55.62 355 GLN B O 1
ATOM 5499 N N . THR B 1 356 ? 17.312 -49.75 -31.844 1 51.41 356 THR B N 1
ATOM 5500 C CA . THR B 1 356 ? 17.5 -50.906 -32.719 1 51.41 356 THR B CA 1
ATOM 5501 C C . THR B 1 356 ? 17.906 -50.469 -34.125 1 51.41 356 THR B C 1
ATOM 5503 O O . THR B 1 356 ? 18.625 -51.188 -34.812 1 51.41 356 THR B O 1
ATOM 5506 N N . ARG B 1 357 ? 17.469 -49.344 -34.5 1 48.31 357 ARG B N 1
ATOM 5507 C CA . ARG B 1 357 ? 17.828 -48.906 -35.844 1 48.31 357 ARG B CA 1
ATOM 5508 C C . ARG B 1 357 ? 19.281 -48.375 -35.875 1 48.31 357 ARG B C 1
ATOM 5510 O O . ARG B 1 357 ? 19.891 -48.281 -36.938 1 48.31 357 ARG B O 1
ATOM 5517 N N . HIS B 1 358 ? 19.688 -47.844 -34.75 1 48.97 358 HIS B N 1
ATOM 5518 C CA . HIS B 1 358 ? 21.047 -47.344 -34.719 1 48.97 358 HIS B CA 1
ATOM 5519 C C . HIS B 1 358 ? 22.031 -48.438 -34.312 1 48.97 358 HIS B C 1
ATOM 5521 O O . HIS B 1 358 ? 23.234 -48.219 -34.25 1 48.97 358 HIS B O 1
ATOM 5527 N N . SER B 1 359 ? 21.578 -49.562 -33.938 1 40 359 SER B N 1
ATOM 5528 C CA . SER B 1 359 ? 22.5 -50.688 -33.781 1 40 359 SER B CA 1
ATOM 5529 C C . SER B 1 359 ? 22.609 -51.469 -35.094 1 40 359 SER B C 1
ATOM 5531 O O . SER B 1 359 ? 21.625 -51.656 -35.812 1 40 359 SER B O 1
#

Radius of gyration: 37.14 Å; Cα contacts (8 Å, |Δi|>4): 1887; chains: 2; bounding box: 48×115×74 Å

Sequence (718 aa):
MEARLPSLERIVEHLRRLVEVYAPTGEEERLHPVLREIAEELGADYVIDEVGNFFIVSGDGHPNIVLVSHLDTVPGELPVRVEGTTVWGRGAVDARAPLLAMVYAAALYKGPCTVWGGGVVAEEGDSRGAWHLVRKGVKPDYIIIGEPSGTTGVVIGYRGSAPSRVVCRGRGGHGASPWDADSALEKLIDYYVSLRNRSGRSFNEITAVATIIRAGDYPNKLPEEAVAHLDVRVPPGKSIEDVRAFLEEGLPRDCRVEVLGYTPGIRVRPNDPVPRALIRGLIREGAKPRILLKHGTSDMNILAQVARSIAAYGPGDSRLAHSTEERVDAKEVLLATRVLIHAIRELCETLRRRQTRHSMEARLPSLERIVEHLRRLVEVYAPTGEEERLHPVLREIAEELGADYVIDEVGNFFIVSGDGHPNIVLVSHLDTVPGELPVRVEGTTVWGRGAVDARAPLLAMVYAAALYKGPCTVWGGGVVAEEGDSRGAWHLVRKGVKPDYIIIGEPSGTTGVVIGYRGSAPSRVVCRGRGGHGASPWDADSALEKLIDYYVSLRNRSGRSFNEITAVATIIRAGDYPNKLPEEAVAHLDVRVPPGKSIEDVRAFLEEGLPRDCRVEVLGYTPGIRVRPNDPVPRALIRGLIREGAKPRILLKHGTSDMNILAQVARSIAAYGPGDSRLAHSTEERVDAKEVLLATRVLIHAIRELCETLRRRQTRHS

pLDDT: mean 94.62, std 8.47, range [37.03, 98.88]

Foldseek 3Di:
DQPDFDDLVVLLVLLLVLQVQAFAAPRLLSNVVSVVVVCVVLVWDWDADDQGKIKTKAADADAEEEEEEARHFHDDWADWDDDPQKTDITCSQRASLLLLLQSLLRSRFHDHHMYMGIHFGAFVHDSVRLVVCVVVQDFGAEYAYRHADALQEWEQKEWKWWKKKKKFFFPKDFQVCCVPGTARVVLVVVLVVVLQVVADDDQATKHKDWDDKDFDDDPGMGTRMIMTMIIIIHHAPDDPVNVVVSSCVPRDPRMDMGGPDIQHMGGDDCPPLQNVLLCVLCVVLVHHHHYDYYHHDGSCSRNVVRYNYYIYGGHADVVCGPHNGGMGGSVSSSSSSSSSNSSVVSSRVVVVVVVVVVD/DQPDDDDLVVLLVLLLVLQVQAFAAPRLLSNCVSVVVVCVVLVWDWDADPQGKIKTKAADADAEEEEEEARHFHDDWADWDDDPQKTDITCSQRASLLLVLQSLLRSRFDDHHMYMGTHFGAFVHDSVRLVVCVVVQDFGAEYAYRHADALQEWEFKEWKWWKKKKKFFFPKDFQVCCVPGTARVVLVVVLVVVLQVVADDDQATKHKDWDDKDFDDDPGMGTRMIMTMIIIIHHAPDDPVNVVVSSCVPRDPRMDMGGPDIQHIGGDDCPPLQNVLLCVLCVVLVHHHHYDYYHHDGSCSRNVVRYNYYIYGGHADVVCGPHNGGMGGSVSSSSSSSSSNSSVVSSRVVVVVVVVVVD

Solvent-accessible surface area (backbone atoms only — not comparable to full-atom values): 34639 Å² total; per-residue (Å²): 116,74,54,79,76,76,50,65,68,52,47,37,50,55,50,47,58,56,35,65,48,83,22,30,61,89,37,41,73,69,46,48,68,60,50,45,52,53,32,51,75,58,71,33,55,76,44,69,55,97,84,63,23,38,36,30,59,23,60,86,40,63,49,40,35,38,25,36,17,37,54,23,23,73,82,70,90,48,75,69,44,75,60,91,52,29,35,31,13,45,28,24,14,44,17,50,36,7,23,49,23,28,37,50,26,20,53,36,48,69,60,68,23,19,27,32,8,25,32,25,31,22,57,85,63,79,28,55,31,50,50,48,44,57,73,70,61,55,67,43,48,31,32,40,31,26,34,38,34,54,48,39,25,40,30,38,27,30,19,11,39,34,41,27,38,38,42,21,46,37,82,11,41,50,42,55,45,56,90,79,35,34,40,3,45,59,53,44,51,55,36,48,55,54,48,46,72,68,29,45,91,51,72,81,31,51,29,54,42,75,12,28,38,47,25,42,89,44,67,58,30,27,14,41,41,20,39,34,32,30,25,26,33,30,14,57,90,54,49,73,67,54,51,48,53,61,65,54,58,78,54,51,91,54,42,47,75,43,74,76,46,80,44,52,22,36,70,58,56,67,79,38,66,42,37,34,23,44,43,51,15,27,46,73,71,71,42,74,65,39,82,37,75,43,50,45,70,57,61,59,50,61,47,50,78,41,31,75,26,51,29,32,35,18,13,21,48,55,89,28,46,98,45,97,70,15,42,30,47,33,66,38,32,52,50,32,21,53,24,45,39,44,16,50,52,46,53,35,50,54,54,50,50,53,49,56,67,72,94,119,74,54,79,77,77,50,66,68,53,45,37,50,55,51,46,59,57,34,65,47,82,22,31,61,89,37,40,73,69,47,47,67,61,51,48,52,52,31,50,74,59,72,32,54,77,44,68,55,96,82,61,24,37,37,29,59,24,60,84,40,61,48,39,34,38,26,36,17,37,54,23,24,72,81,69,89,48,75,70,43,76,59,91,55,29,35,34,12,46,29,23,16,45,17,52,36,7,25,49,23,29,37,50,24,21,52,34,50,70,59,66,23,18,27,33,9,24,31,26,32,21,58,85,65,78,27,55,32,51,50,47,45,58,74,72,61,55,66,43,46,33,35,40,33,26,34,36,33,54,47,40,25,40,30,38,26,30,18,10,39,34,40,28,39,38,41,20,45,36,81,11,41,50,42,57,44,56,89,81,34,33,40,4,43,60,53,45,51,56,36,47,56,54,48,47,72,68,31,45,91,49,70,83,32,50,29,53,41,75,13,29,38,46,24,41,90,42,68,59,31,29,14,40,41,19,39,35,31,30,24,25,30,30,16,57,89,54,50,72,66,55,50,49,54,62,65,54,59,76,54,50,89,54,43,47,77,44,75,76,47,78,43,52,22,34,71,58,56,67,79,39,66,40,38,36,24,44,44,51,14,28,47,74,71,72,42,74,65,40,82,37,74,43,50,45,70,55,60,59,48,61,47,50,78,42,31,76,26,51,30,31,35,18,13,21,49,55,88,27,44,98,47,97,69,16,43,29,47,32,66,37,32,53,50,33,21,52,24,46,39,43,17,51,52,46,55,35,49,55,54,50,50,52,54,54,67,73,95